Protein AF-0000000072898668 (afdb_homodimer)

InterPro domains:
  IPR000764 Uridine kinase-like [cd02023] (59-266)
  IPR006083 Phosphoribulokinase/uridine kinase [PF00485] (59-254)
  IPR027417 P-loop containing nucleoside triphosphate hydrolase [G3DSA:3.40.50.300] (56-274)
  IPR027417 P-loop containing nucleoside triphosphate hydrolase [SSF52540] (53-259)

Sequence (578 aa):
MASIRHAVVSLSLETWSKNPHKFLFPPRTLLMSAMAADRRFSYNGLKNFNGYGTKTPFLIGVAGGTASGKSTVCSRIMEKLGQDEIDHRQRQVVCISQDSFYRELNPAESIKASKGLFNFDHPDAFDNPLILKTLQDILDGRVCKIPVYDFKTNSRKLDEFVTIYPADVLLFEGILVFYFPEIREVFHMKLFVDTDADTRLSRRVLRDIRERGRDLEQVLAQYTTLVKPAFEEFCLPTKKFADVIIPRGADNTVAIGLIVQHIRDIVICNANLTGSRGSYLQSAAMMSSMASIRHAVVSLSLETWSKNPHKFLFPPRTLLMSAMAADRRFSYNGLKNFNGYGTKTPFLIGVAGGTASGKSTVCSRIMEKLGQDEIDHRQRQVVCISQDSFYRELNPAESIKASKGLFNFDHPDAFDNPLILKTLQDILDGRVCKIPVYDFKTNSRKLDEFVTIYPADVLLFEGILVFYFPEIREVFHMKLFVDTDADTRLSRRVLRDIRERGRDLEQVLAQYTTLVKPAFEEFCLPTKKFADVIIPRGADNTVAIGLIVQHIRDIVICNANLTGSRGSYLQSAAMMSS

Radius of gyration: 28.12 Å; Cα contacts (8 Å, |Δi|>4): 834; chains: 2; bounding box: 74×85×75 Å

Nearest PDB structures (foldseek):
  6pwz-assembly1_D  TM=9.633E-01  e=3.820E-34  Homo sapiens
  6n55-assembly2_D-2  TM=9.650E-01  e=6.286E-34  Homo sapiens
  1uej-assembly1_A  TM=9.634E-01  e=1.412E-33  Homo sapiens
  1ufq-assembly1_B  TM=9.630E-01  e=2.323E-33  Homo sapiens
  7sql-assembly1_C  TM=9.628E-01  e=3.822E-33  Homo sapiens

Structure (mmCIF, N/CA/C/O backbone):
data_AF-0000000072898668-model_v1
#
loop_
_entity.id
_entity.type
_entity.pdbx_description
1 polymer 'uridine/cytidine kinase'
#
loop_
_atom_site.group_PDB
_atom_site.id
_atom_site.type_symbol
_atom_site.label_atom_id
_atom_site.label_alt_id
_atom_site.label_comp_id
_atom_site.label_asym_id
_atom_site.label_entity_id
_atom_site.label_seq_id
_atom_site.pdbx_PDB_ins_code
_atom_site.Cartn_x
_atom_site.Cartn_y
_atom_site.Cartn_z
_atom_site.occupancy
_atom_site.B_iso_or_equiv
_atom_site.auth_seq_id
_atom_site.auth_comp_id
_atom_site.auth_asym_id
_atom_site.auth_atom_id
_atom_site.pdbx_PDB_model_num
ATOM 1 N N . MET A 1 1 ? -1.841 42.656 -40.625 1 23.3 1 MET A N 1
ATOM 2 C CA . MET A 1 1 ? -2.002 43.031 -39.219 1 23.3 1 MET A CA 1
ATOM 3 C C . MET A 1 1 ? -3.426 42.75 -38.75 1 23.3 1 MET A C 1
ATOM 5 O O . MET A 1 1 ? -3.854 43.281 -37.719 1 23.3 1 MET A O 1
ATOM 9 N N . ALA A 1 2 ? -4.316 42.062 -39.562 1 24.48 2 ALA A N 1
ATOM 10 C CA . ALA A 1 2 ? -5.773 41.969 -39.5 1 24.48 2 ALA A CA 1
ATOM 11 C C . ALA A 1 2 ? -6.234 41.312 -38.188 1 24.48 2 ALA A C 1
ATOM 13 O O . ALA A 1 2 ? -5.516 40.5 -37.625 1 24.48 2 ALA A O 1
ATOM 14 N N . SER A 1 3 ? -7.387 41.875 -37.5 1 22.19 3 SER A N 1
ATOM 15 C CA . SER A 1 3 ? -8.172 41.938 -36.25 1 22.19 3 SER A CA 1
ATOM 16 C C . SER A 1 3 ? -8.859 40.594 -35.969 1 22.19 3 SER A C 1
ATOM 18 O O . SER A 1 3 ? -9.852 40.25 -36.625 1 22.19 3 SER A O 1
ATOM 20 N N . ILE A 1 4 ? -8.211 39.438 -36 1 25.95 4 ILE A N 1
ATOM 21 C CA . ILE A 1 4 ? -8.953 38.188 -35.875 1 25.95 4 ILE A CA 1
ATOM 22 C C . ILE A 1 4 ? -9.789 38.219 -34.594 1 25.95 4 ILE A C 1
ATOM 24 O O . ILE A 1 4 ? -9.25 38.281 -33.5 1 25.95 4 ILE A O 1
ATOM 28 N N . ARG A 1 5 ? -11.016 38.781 -34.625 1 20.64 5 ARG A N 1
ATOM 29 C CA . ARG A 1 5 ? -12.078 39 -33.656 1 20.64 5 ARG A CA 1
ATOM 30 C C . ARG A 1 5 ? -12.375 37.719 -32.906 1 20.64 5 ARG A C 1
ATOM 32 O O . ARG A 1 5 ? -12.383 36.625 -33.469 1 20.64 5 ARG A O 1
ATOM 39 N N . HIS A 1 6 ? -12.125 37.688 -31.5 1 20.86 6 HIS A N 1
ATOM 40 C CA . HIS A 1 6 ? -12.164 36.812 -30.344 1 20.86 6 HIS A CA 1
ATOM 41 C C . HIS A 1 6 ? -13.578 36.344 -30.062 1 20.86 6 HIS A C 1
ATOM 43 O O . HIS A 1 6 ? -14.445 37.125 -29.656 1 20.86 6 HIS A O 1
ATOM 49 N N . ALA A 1 7 ? -14.258 35.594 -31 1 21.94 7 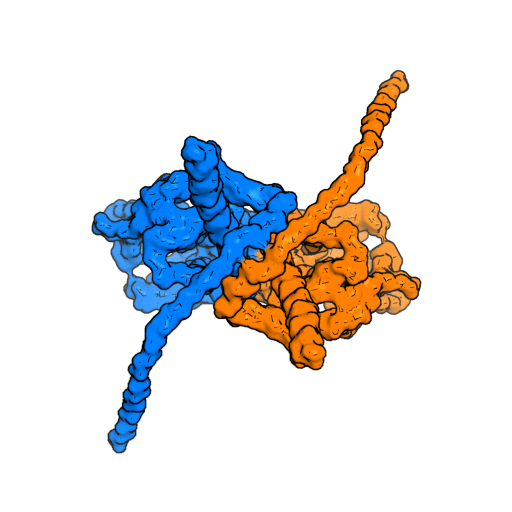ALA A N 1
ATOM 50 C CA . ALA A 1 7 ? -15.641 35.156 -30.844 1 21.94 7 ALA A CA 1
ATOM 51 C C . ALA A 1 7 ? -15.859 34.5 -29.484 1 21.94 7 ALA A C 1
ATOM 53 O O . ALA A 1 7 ? -15.289 33.469 -29.172 1 21.94 7 ALA A O 1
ATOM 54 N N . VAL A 1 8 ? -15.914 35.281 -28.312 1 21.77 8 VAL A N 1
ATOM 55 C CA . VAL A 1 8 ? -16.141 34.906 -26.922 1 21.77 8 VAL A CA 1
ATOM 56 C C . VAL A 1 8 ? -17.5 34.219 -26.797 1 21.77 8 VAL A C 1
ATOM 58 O O . VAL A 1 8 ? -18.547 34.844 -27.047 1 21.77 8 VAL A O 1
ATOM 61 N N . VAL A 1 9 ? -17.766 33.031 -27.438 1 21.3 9 VAL A N 1
ATOM 62 C CA . VAL A 1 9 ? -19.062 32.375 -27.375 1 21.3 9 VAL A CA 1
ATOM 63 C C . VAL A 1 9 ? -19.562 32.375 -25.922 1 21.3 9 VAL A C 1
ATOM 65 O O . VAL A 1 9 ? -18.859 31.906 -25.031 1 21.3 9 VAL A O 1
ATOM 68 N N . SER A 1 10 ? -20.344 33.281 -25.453 1 22.12 10 SER A N 1
ATOM 69 C CA . SER A 1 10 ? -21.109 33.5 -24.234 1 22.12 10 SER A CA 1
ATOM 70 C C . SER A 1 10 ? -21.969 32.281 -23.922 1 22.12 10 SER A C 1
ATOM 72 O O . SER A 1 10 ? -22.953 32 -24.625 1 22.12 10 SER A O 1
ATOM 74 N N . LEU A 1 11 ? -21.5 31.047 -23.922 1 22.83 11 LEU A N 1
ATOM 75 C CA . LEU A 1 11 ? -22.406 29.953 -23.609 1 22.83 11 LEU A CA 1
ATOM 76 C C . LEU A 1 11 ? -23.203 30.234 -22.344 1 22.83 11 LEU A C 1
ATOM 78 O O . LEU A 1 11 ? -22.641 30.547 -21.297 1 22.83 11 LEU A O 1
ATOM 82 N N . SER A 1 12 ? -24.375 30.766 -22.484 1 22.33 12 SER A N 1
ATOM 83 C CA . SER A 1 12 ? -25.422 31.078 -21.516 1 22.33 12 SER A CA 1
ATOM 84 C C . SER A 1 12 ? -25.672 29.906 -20.562 1 22.33 12 SER A C 1
ATOM 86 O O . SER A 1 12 ? -25.797 28.75 -21.016 1 22.33 12 SER A O 1
ATOM 88 N N . LEU A 1 13 ? -25.219 29.938 -19.312 1 23.36 13 LEU A N 1
ATOM 89 C CA . LEU A 1 13 ? -25.312 29.172 -18.078 1 23.36 13 LEU A CA 1
ATOM 90 C C . LEU A 1 13 ? -26.766 28.953 -17.672 1 23.36 13 LEU A C 1
ATOM 92 O O . LEU A 1 13 ? -27.422 29.875 -17.172 1 23.36 13 LEU A O 1
ATOM 96 N N . GLU A 1 14 ? -27.672 28.578 -18.641 1 22.33 14 GLU A N 1
ATOM 97 C CA . GLU A 1 14 ? -29.062 28.438 -18.188 1 22.33 14 GLU A CA 1
ATOM 98 C C . GLU A 1 14 ? -29.141 27.703 -16.859 1 22.33 14 GLU A C 1
ATOM 100 O O . GLU A 1 14 ? -28.203 27 -16.469 1 22.33 14 GLU A O 1
ATOM 105 N N . THR A 1 15 ? -30.406 27.797 -16.125 1 22.33 15 THR A N 1
ATOM 106 C CA . THR A 1 15 ? -31.062 27.688 -14.82 1 22.33 15 THR A CA 1
ATOM 107 C C . THR A 1 15 ? -31.172 26.219 -14.398 1 22.33 15 THR A C 1
ATOM 109 O O . THR A 1 15 ? -31.906 25.453 -15.023 1 22.33 15 THR A O 1
ATOM 112 N N . TRP A 1 16 ? -30.188 25.469 -14.258 1 24.06 16 TRP A N 1
ATOM 113 C CA . TRP A 1 16 ? -30.328 24.109 -13.734 1 24.06 16 TRP A CA 1
ATOM 114 C C . TRP A 1 16 ? -31.156 24.094 -12.461 1 24.06 16 TRP A C 1
ATOM 116 O O . TRP A 1 16 ? -30.812 24.766 -11.477 1 24.06 16 TRP A O 1
ATOM 126 N N . SER A 1 17 ? -32.531 24.094 -12.633 1 22.69 17 SER A N 1
ATOM 127 C CA . SER A 1 17 ? -33.531 24.016 -11.594 1 22.69 17 SER A CA 1
ATOM 128 C C . SER A 1 17 ? -33.188 22.969 -10.539 1 22.69 17 SER A C 1
ATOM 130 O O . SER A 1 17 ? -32.625 21.922 -10.867 1 22.69 17 SER A O 1
ATOM 132 N N . LYS A 1 18 ? -33.312 23.312 -9.25 1 27.2 18 LYS A N 1
ATOM 133 C CA . LYS A 1 18 ? -33.031 22.891 -7.887 1 27.2 18 LYS A CA 1
ATOM 134 C C . LYS A 1 18 ? -33.75 21.609 -7.543 1 27.2 18 LYS A C 1
ATOM 136 O O . LYS A 1 18 ? -33.812 21.219 -6.375 1 27.2 18 LYS A O 1
ATOM 141 N N . ASN A 1 19 ? -34.25 20.797 -8.375 1 22.41 19 ASN A N 1
ATOM 142 C CA . ASN A 1 19 ? -35.125 19.797 -7.754 1 22.41 19 ASN A CA 1
ATOM 143 C C . ASN A 1 19 ? -34.344 18.938 -6.758 1 22.41 19 ASN A C 1
ATOM 145 O O . ASN A 1 19 ? -33.344 18.281 -7.121 1 22.41 19 ASN A O 1
ATOM 149 N N . PRO A 1 20 ? -34.469 19.266 -5.43 1 26.09 20 PRO A N 1
ATOM 150 C CA . PRO A 1 20 ? -33.844 18.625 -4.25 1 26.09 20 PRO A CA 1
ATOM 151 C C . PRO A 1 20 ? -34.125 17.125 -4.176 1 26.09 20 PRO A C 1
ATOM 153 O O . PRO A 1 20 ? -35.281 16.719 -4.016 1 26.09 20 PRO A O 1
ATOM 156 N N . HIS A 1 21 ? -33.812 16.453 -5.191 1 24.72 21 HIS A N 1
ATOM 157 C CA . HIS A 1 21 ? -34.188 15.047 -5.059 1 24.72 21 HIS A CA 1
ATOM 158 C C . HIS A 1 21 ? -33.75 14.484 -3.705 1 24.72 21 HIS A C 1
ATOM 160 O O . HIS A 1 21 ? -32.594 14.594 -3.324 1 24.72 21 HIS A O 1
ATOM 166 N N . LYS A 1 22 ? -34.719 14.492 -2.773 1 24.77 22 LYS A N 1
ATOM 167 C CA . LYS A 1 22 ? -34.688 13.906 -1.438 1 24.77 22 LYS A CA 1
ATOM 168 C C . LYS A 1 22 ? -34.156 12.484 -1.47 1 24.77 22 LYS A C 1
ATOM 170 O O . LYS A 1 22 ? -34.688 11.625 -2.166 1 24.77 22 LYS A O 1
ATOM 175 N N . PHE A 1 23 ? -32.875 12.43 -1.327 1 27.05 23 PHE A N 1
ATOM 176 C CA . PHE A 1 23 ? -32.25 11.117 -1.122 1 27.05 23 PHE A CA 1
ATOM 177 C C . PHE A 1 23 ? -33 10.344 -0.035 1 27.05 23 PHE A C 1
ATOM 179 O O . PHE A 1 23 ? -32.969 10.727 1.138 1 27.05 23 PHE A O 1
ATOM 186 N N . LEU A 1 24 ? -34.219 10.016 -0.323 1 25.3 24 LEU A N 1
ATOM 187 C CA . LEU A 1 24 ? -34.875 9.164 0.641 1 25.3 24 LEU A CA 1
ATOM 188 C C . LEU A 1 24 ? -34.031 7.941 0.984 1 25.3 24 LEU A C 1
ATOM 190 O O . LEU A 1 24 ? -33.719 7.148 0.103 1 25.3 24 LEU A O 1
ATOM 194 N N . PHE A 1 25 ? -33.219 8.188 2.033 1 26.22 25 PHE A N 1
ATOM 195 C CA . PHE A 1 25 ? -32.406 7.18 2.682 1 26.22 25 PHE A CA 1
ATOM 196 C C . PHE A 1 25 ? -33.219 5.949 3.037 1 26.22 25 PHE A C 1
ATOM 198 O O . PHE A 1 25 ? -34.25 6.055 3.723 1 26.22 25 PHE A O 1
ATOM 205 N N . PRO A 1 26 ? -33.344 5.055 2.123 1 28.73 26 PRO A N 1
ATOM 206 C CA . PRO A 1 26 ? -34.219 3.961 2.59 1 28.73 26 PRO A CA 1
ATOM 207 C C . PRO A 1 26 ? -33.812 3.445 3.969 1 28.73 26 PRO A C 1
ATOM 209 O O . PRO A 1 26 ? -32.688 3.662 4.406 1 28.73 26 PRO A O 1
ATOM 212 N N . PRO A 1 27 ? -34.656 2.811 4.812 1 26.83 27 PRO A N 1
ATOM 213 C CA . PRO A 1 27 ? -34.531 2.545 6.246 1 26.83 27 PRO A CA 1
ATOM 214 C C . PRO A 1 27 ? -33.312 1.714 6.586 1 26.83 27 PRO A C 1
ATOM 216 O O . PRO A 1 27 ? -32.812 0.94 5.75 1 26.83 27 PRO A O 1
ATOM 219 N N . ARG A 1 28 ? -32.562 1.972 7.77 1 28.34 28 ARG A N 1
ATOM 220 C CA . ARG A 1 28 ? -31.359 1.796 8.578 1 28.34 28 ARG A CA 1
ATOM 221 C C . ARG A 1 28 ? -31.078 0.318 8.82 1 28.34 28 ARG A C 1
ATOM 223 O O . ARG A 1 28 ? -29.969 -0.053 9.203 1 28.34 28 ARG A O 1
ATOM 230 N N . THR A 1 29 ? -31.922 -0.609 8.672 1 29.16 29 THR A N 1
ATOM 231 C CA . THR A 1 29 ? -31.875 -1.841 9.453 1 29.16 29 THR A CA 1
ATOM 232 C C . THR A 1 29 ? -31 -2.881 8.773 1 29.16 29 THR A C 1
ATOM 234 O O . THR A 1 29 ? -30.453 -3.771 9.43 1 29.16 29 THR A O 1
ATOM 237 N N . LEU A 1 30 ? -30.781 -2.838 7.449 1 29.7 30 LEU A N 1
ATOM 238 C CA . LEU A 1 30 ? -30.297 -4.059 6.816 1 29.7 30 LEU A CA 1
ATOM 239 C C . LEU A 1 30 ? -28.781 -4.168 6.938 1 29.7 30 LEU A C 1
ATOM 241 O O . LEU A 1 30 ? -28.25 -5.273 7.023 1 29.7 30 LEU A O 1
ATOM 245 N N . LEU A 1 31 ? -28.047 -3.061 6.914 1 31.17 31 LEU A N 1
ATOM 246 C CA . LEU A 1 31 ? -26.5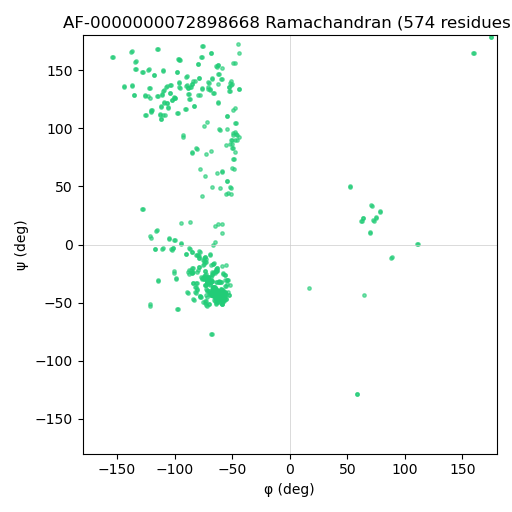78 -3.117 6.844 1 31.17 31 LEU A CA 1
ATOM 247 C C . LEU A 1 31 ? -26 -3.707 8.125 1 31.17 31 LEU A C 1
ATOM 249 O O . LEU A 1 31 ? -24.906 -4.273 8.109 1 31.17 31 LEU A O 1
ATOM 253 N N . MET A 1 32 ? -26.625 -3.68 9.273 1 30 32 MET A N 1
ATOM 254 C CA . MET A 1 32 ? -26.047 -3.963 10.586 1 30 32 MET A CA 1
ATOM 255 C C . MET A 1 32 ? -25.812 -5.457 10.766 1 30 32 MET A C 1
ATOM 257 O O . MET A 1 32 ? -24.969 -5.867 11.555 1 30 32 MET A O 1
ATOM 261 N N . SER A 1 33 ? -26.578 -6.367 10.086 1 31.62 33 SER A N 1
ATOM 262 C CA . SER A 1 33 ? -26.5 -7.75 10.539 1 31.62 33 SER A CA 1
ATOM 263 C C . SER A 1 33 ? -25.234 -8.43 10.039 1 31.62 33 SER A C 1
ATOM 265 O O . SER A 1 33 ? -24.625 -9.227 10.758 1 31.62 33 SER A O 1
ATOM 267 N N . ALA A 1 34 ? -24.891 -8.25 8.789 1 31.84 34 ALA A N 1
ATOM 268 C CA . ALA A 1 34 ? -23.75 -8.992 8.273 1 31.84 34 ALA A CA 1
ATOM 269 C C . ALA A 1 34 ? -22.438 -8.516 8.914 1 31.84 34 ALA A C 1
ATOM 271 O O . ALA A 1 34 ? -21.453 -9.258 8.961 1 31.84 34 ALA A O 1
ATOM 272 N N . MET A 1 35 ? -22.297 -7.344 9.281 1 31.7 35 MET A N 1
ATOM 273 C CA . MET A 1 35 ? -21.078 -6.812 9.906 1 31.7 35 MET A CA 1
ATOM 274 C C . MET A 1 35 ? -20.844 -7.457 11.266 1 31.7 35 MET A C 1
ATOM 276 O O . MET A 1 35 ? -19.812 -7.234 11.898 1 31.7 35 MET A O 1
ATOM 280 N N . ALA A 1 36 ? -21.859 -8.125 11.883 1 28.25 36 ALA A N 1
ATOM 281 C CA . ALA A 1 36 ? -21.719 -8.609 13.25 1 28.25 36 ALA A CA 1
ATOM 282 C C . ALA A 1 36 ? -20.781 -9.812 13.32 1 28.25 36 ALA A C 1
ATOM 284 O O . ALA A 1 36 ? -20.422 -10.266 14.406 1 28.25 36 ALA A O 1
ATOM 285 N N . ALA A 1 37 ? -20.594 -10.609 12.258 1 29.06 37 ALA A N 1
ATOM 286 C CA . ALA A 1 37 ? -19.828 -11.82 12.555 1 29.06 37 ALA A CA 1
ATOM 287 C C . ALA A 1 37 ? -18.375 -11.484 12.898 1 29.06 37 ALA A C 1
ATOM 289 O O . ALA A 1 37 ? -17.812 -12.047 13.836 1 29.06 37 ALA A O 1
ATOM 290 N N . ASP A 1 38 ? -17.5 -11.172 11.844 1 31.62 38 ASP A N 1
ATOM 291 C CA . ASP A 1 38 ? -16.094 -11.141 12.219 1 31.62 38 ASP A CA 1
ATOM 292 C C . ASP A 1 38 ? -15.773 -9.906 13.062 1 31.62 38 ASP A C 1
ATOM 294 O O . ASP A 1 38 ? -15.672 -8.797 12.531 1 31.62 38 ASP A O 1
ATOM 298 N N . ARG A 1 39 ? -16.062 -9.844 14.281 1 29.52 39 ARG A N 1
ATOM 299 C CA . ARG A 1 39 ? -15.984 -8.883 15.375 1 29.52 39 ARG A CA 1
ATOM 300 C C . ARG A 1 39 ? -14.578 -8.305 15.5 1 29.52 39 ARG A C 1
ATOM 302 O O . ARG A 1 39 ? -14.391 -7.223 16.062 1 29.52 39 ARG A O 1
ATOM 309 N N . ARG A 1 40 ? -13.609 -9.156 15.211 1 31.39 40 ARG A N 1
ATOM 310 C CA . ARG A 1 40 ? -12.328 -8.672 15.719 1 31.39 40 ARG A CA 1
ATOM 311 C C . ARG A 1 40 ? -11.805 -7.52 14.875 1 31.39 40 ARG A C 1
ATOM 313 O O . ARG A 1 40 ? -11.086 -6.648 15.375 1 31.39 40 ARG A O 1
ATOM 320 N N . PHE A 1 41 ? -11.766 -7.676 13.57 1 31.89 41 PHE A N 1
ATOM 321 C CA . PHE A 1 41 ? -11.398 -6.477 12.828 1 31.89 41 PHE A CA 1
ATOM 322 C C . PHE A 1 41 ? -12.453 -5.391 12.992 1 31.89 41 PHE A C 1
ATOM 324 O O . PHE A 1 41 ? -12.172 -4.207 12.789 1 31.89 41 PHE A O 1
ATOM 331 N N . SER A 1 42 ? -13.82 -5.711 13.031 1 33.78 42 SER A N 1
ATOM 332 C CA . SER A 1 42 ? -14.773 -4.691 13.445 1 33.78 42 SER A CA 1
ATOM 333 C C . SER A 1 42 ? -14.398 -4.098 14.805 1 33.78 42 SER A C 1
ATOM 335 O O . SER A 1 42 ? -14.852 -3.008 15.156 1 33.78 42 SER A O 1
ATOM 337 N N . TYR A 1 43 ? -13.961 -4.98 15.703 1 31.72 43 TYR A N 1
ATOM 338 C CA . TYR A 1 43 ? -13.844 -4.633 17.109 1 31.72 43 TYR A CA 1
ATOM 339 C C . TYR A 1 43 ? -12.688 -3.674 17.344 1 31.72 43 TYR A C 1
ATOM 341 O O . TYR A 1 43 ? -12.773 -2.777 18.188 1 31.72 43 TYR A O 1
ATOM 349 N N . ASN A 1 44 ? -11.609 -4.004 16.719 1 34.81 44 ASN A N 1
ATOM 350 C CA . ASN A 1 44 ? -10.672 -2.988 17.188 1 34.81 44 ASN A CA 1
ATOM 351 C C . ASN A 1 44 ? -11.078 -1.594 16.703 1 34.81 44 ASN A C 1
ATOM 353 O O . ASN A 1 44 ? -10.789 -0.599 17.375 1 34.81 44 ASN A O 1
ATOM 357 N N . GLY A 1 45 ? -11.578 -1.464 15.57 1 35.38 45 GLY A N 1
ATOM 358 C CA . GLY A 1 45 ? -12.227 -0.201 15.258 1 35.38 45 GLY A CA 1
ATOM 359 C C . GLY A 1 45 ? -13.516 0.015 16.031 1 35.38 45 GLY A C 1
ATOM 360 O O . GLY A 1 45 ? -14 1.143 16.125 1 35.38 45 GLY A O 1
ATOM 361 N N . LEU A 1 46 ? -14.367 -0.999 16.188 1 34.62 46 LEU A N 1
ATOM 362 C CA . LEU A 1 46 ? -15.539 -0.76 17.031 1 34.62 46 LEU A CA 1
ATOM 363 C C . LEU A 1 46 ? -15.125 -0.46 18.469 1 34.62 46 LEU A C 1
ATOM 365 O O . LEU A 1 46 ? -15.977 -0.128 19.297 1 34.62 46 LEU A O 1
ATOM 369 N N . LYS A 1 47 ? -14.094 -1.032 18.844 1 39 47 LYS A N 1
ATOM 370 C CA . LYS A 1 47 ? -13.812 -0.666 20.234 1 39 47 LYS A CA 1
ATOM 371 C C . LYS A 1 47 ? -13.5 0.823 20.344 1 39 47 LYS A C 1
ATOM 373 O O . LYS A 1 47 ? -12.883 1.256 21.328 1 39 47 LYS A O 1
ATOM 378 N N . ASN A 1 48 ? -13.594 1.395 19.25 1 42.53 48 ASN A N 1
ATOM 379 C CA . ASN A 1 48 ? -13.312 2.807 19.484 1 42.53 48 ASN A CA 1
ATOM 380 C C . ASN A 1 48 ? -14.281 3.406 20.5 1 42.53 48 ASN A C 1
ATOM 382 O O . ASN A 1 48 ? -14.734 4.543 20.328 1 42.53 48 ASN A O 1
ATOM 386 N N . PHE A 1 49 ? -15.016 2.523 21.094 1 39.06 49 PHE A N 1
ATOM 387 C CA . PHE A 1 49 ? -15.805 3.197 22.125 1 39.06 49 PHE A CA 1
ATOM 388 C C . PHE A 1 49 ? -14.922 3.615 23.297 1 39.06 49 PHE A C 1
ATOM 390 O O . PHE A 1 49 ? -14.094 2.836 23.766 1 39.06 49 PHE A O 1
ATOM 397 N N . ASN A 1 50 ? -14.633 4.695 23.453 1 39.53 50 ASN A N 1
ATOM 398 C CA . ASN A 1 50 ? -13.984 5.121 24.688 1 39.53 50 ASN A CA 1
ATOM 399 C C . ASN A 1 50 ? -14.797 4.73 25.922 1 39.53 50 ASN A C 1
ATOM 401 O O . ASN A 1 50 ? -16.031 4.797 25.891 1 39.53 50 ASN A O 1
ATOM 405 N N . GLY A 1 51 ? -14.461 3.779 26.484 1 39.66 51 GLY A N 1
ATOM 406 C CA . GLY A 1 51 ? -15.07 3.422 27.766 1 39.66 51 GLY A CA 1
ATOM 407 C C . GLY A 1 51 ? -16.375 4.148 28.031 1 39.66 51 GLY A C 1
ATOM 408 O O . GLY A 1 51 ? -17.188 3.701 28.844 1 39.66 51 GLY A O 1
ATOM 409 N N . TYR A 1 52 ? -16.531 5.336 27.688 1 42.56 52 TYR A N 1
ATOM 410 C CA . TYR A 1 52 ? -17.688 6.137 28.062 1 42.56 52 TYR A CA 1
ATOM 411 C C . TYR A 1 52 ? -18.75 6.09 26.969 1 42.56 52 TYR A C 1
ATOM 413 O O . TYR A 1 52 ? -19.641 6.949 26.906 1 42.56 52 TYR A O 1
ATOM 421 N N . GLY A 1 53 ? -18.797 5.098 25.969 1 45.75 53 GLY A N 1
ATOM 422 C CA . GLY A 1 53 ? -19.875 4.949 25.016 1 45.75 53 GLY A CA 1
ATOM 423 C C . GLY A 1 53 ? -19.688 5.766 23.75 1 45.75 53 GLY A C 1
ATOM 424 O O . GLY A 1 53 ? -20.578 5.852 22.922 1 45.75 53 GLY A O 1
ATOM 425 N N . THR A 1 54 ? -18.703 6.672 23.766 1 53.72 54 THR A N 1
ATOM 426 C CA . THR A 1 54 ? -18.609 7.594 22.641 1 53.72 54 THR A CA 1
ATOM 427 C C . THR A 1 54 ? -17.75 7 21.531 1 53.72 54 THR A C 1
ATOM 429 O O . THR A 1 54 ? -16.844 6.199 21.797 1 53.72 54 THR A O 1
ATOM 432 N N . LYS A 1 55 ? -18.172 7.082 20.281 1 69.56 55 LYS A N 1
ATOM 433 C CA . LYS A 1 55 ? -17.547 6.656 19.031 1 69.56 55 LYS A CA 1
ATOM 434 C C . LYS A 1 55 ? -16.141 7.25 18.875 1 69.56 55 LYS A C 1
ATOM 436 O O . LYS A 1 55 ? -15.961 8.453 19.047 1 69.56 55 LYS A O 1
ATOM 441 N N . THR A 1 56 ? -15.055 6.496 18.938 1 86.25 56 THR A N 1
ATOM 442 C CA . THR A 1 56 ? -13.688 6.969 18.797 1 86.25 56 THR A CA 1
ATOM 443 C C . THR A 1 56 ? -13.328 7.168 17.328 1 86.25 56 THR A C 1
ATOM 445 O O . THR A 1 56 ? -13.602 6.301 16.5 1 86.25 56 THR A O 1
ATOM 448 N N . PRO A 1 57 ? -12.812 8.352 17.031 1 94 57 PRO A N 1
ATOM 449 C CA . PRO A 1 57 ? -12.414 8.633 15.648 1 94 57 PRO A CA 1
ATOM 450 C C . PRO A 1 57 ? -11.32 7.699 15.148 1 94 57 PRO A C 1
ATOM 452 O O . PRO A 1 57 ? -10.5 7.223 15.938 1 94 57 PRO A O 1
ATOM 455 N N . PHE A 1 58 ? -11.375 7.402 13.867 1 96 58 PHE A N 1
ATOM 456 C CA . PHE A 1 58 ? -10.336 6.629 13.203 1 96 58 PHE A CA 1
ATOM 457 C C . PHE A 1 58 ? -9.266 7.547 12.625 1 96 58 PHE A C 1
ATOM 459 O O . PHE A 1 58 ? -9.539 8.336 11.711 1 96 58 PHE A O 1
ATOM 466 N N . LEU A 1 59 ? -8.039 7.422 13.133 1 98.31 59 LEU A N 1
ATOM 467 C CA . LEU A 1 59 ? -6.977 8.336 12.727 1 98.31 59 LEU A CA 1
ATOM 468 C C . LEU A 1 59 ? -6.047 7.668 11.711 1 98.31 59 LEU A C 1
ATOM 470 O O . LEU A 1 59 ? -5.473 6.617 11.992 1 98.31 59 LEU A O 1
ATOM 474 N N . ILE A 1 60 ? -5.891 8.328 10.555 1 98.69 60 ILE A N 1
ATOM 475 C CA . ILE A 1 60 ? -5.008 7.863 9.484 1 98.69 60 ILE A CA 1
ATOM 476 C C . ILE A 1 60 ? -3.83 8.82 9.336 1 98.69 60 ILE A C 1
ATOM 478 O O . ILE A 1 60 ? -4.016 10.016 9.086 1 98.69 60 ILE A O 1
ATOM 482 N N . GLY A 1 61 ? -2.652 8.289 9.547 1 98.81 61 GLY A N 1
ATOM 483 C CA . GLY A 1 61 ? -1.462 9.062 9.227 1 98.81 61 GLY A CA 1
ATOM 484 C C . GLY A 1 61 ? -1.034 8.914 7.777 1 98.81 61 GLY A C 1
ATOM 485 O O . GLY A 1 61 ? -1.044 7.816 7.227 1 98.81 61 GLY A O 1
ATOM 486 N N . VAL A 1 62 ? -0.687 10.016 7.145 1 98.75 62 VAL A N 1
ATOM 487 C CA . VAL A 1 62 ? -0.204 10.023 5.766 1 98.75 62 VAL A CA 1
ATOM 488 C C . VAL A 1 62 ? 1.151 10.727 5.695 1 98.75 62 VAL A C 1
ATOM 490 O O . VAL A 1 62 ? 1.24 11.938 5.883 1 98.75 62 VAL A O 1
ATOM 493 N N . ALA A 1 63 ? 2.166 9.938 5.422 1 98.75 63 ALA A N 1
ATOM 494 C CA . ALA A 1 63 ? 3.512 10.5 5.363 1 98.75 63 ALA A CA 1
ATOM 495 C C . ALA A 1 63 ? 4.086 10.406 3.953 1 98.75 63 ALA A C 1
ATOM 497 O O . ALA A 1 63 ? 3.543 9.695 3.1 1 98.75 63 ALA A O 1
ATOM 498 N N . GLY A 1 64 ? 5.152 11.062 3.693 1 97.94 64 GLY A N 1
ATOM 499 C CA . GLY A 1 64 ? 5.875 11.117 2.432 1 97.94 64 GLY A CA 1
ATOM 500 C C . GLY A 1 64 ? 6.777 12.336 2.314 1 97.94 64 GLY A C 1
ATOM 501 O O . GLY A 1 64 ? 6.613 13.305 3.049 1 97.94 64 GLY A O 1
ATOM 502 N N . GLY A 1 65 ? 7.629 12.266 1.388 1 96.75 65 GLY A N 1
ATOM 503 C CA . GLY A 1 65 ? 8.539 13.383 1.191 1 96.75 65 GLY A CA 1
ATOM 504 C C . GLY A 1 65 ? 7.852 14.641 0.689 1 96.75 65 GLY A C 1
ATOM 505 O O . GLY A 1 65 ? 6.688 14.594 0.287 1 96.75 65 GLY A O 1
ATOM 506 N N . THR A 1 66 ? 8.609 15.742 0.806 1 95.88 66 THR A N 1
ATOM 507 C CA . THR A 1 66 ? 8.109 17 0.252 1 95.88 66 THR A CA 1
ATOM 508 C C . THR A 1 66 ? 7.699 16.812 -1.207 1 95.88 66 THR A C 1
ATOM 510 O O . THR A 1 66 ? 8.367 16.109 -1.962 1 95.88 66 THR A O 1
ATOM 513 N N . ALA A 1 67 ? 6.547 17.266 -1.595 1 95.19 67 ALA A N 1
ATOM 514 C CA . ALA A 1 67 ? 6.016 17.281 -2.957 1 95.19 67 ALA A CA 1
ATOM 515 C C . ALA A 1 67 ? 5.824 15.859 -3.477 1 95.19 67 ALA A C 1
ATOM 517 O O . ALA A 1 67 ? 5.906 15.617 -4.684 1 95.19 67 ALA A O 1
ATOM 518 N N . SER A 1 68 ? 5.684 14.906 -2.52 1 96.75 68 SER A N 1
ATOM 519 C CA . SER A 1 68 ? 5.41 13.531 -2.918 1 96.75 68 SER A CA 1
ATOM 520 C C . SER A 1 68 ? 3.971 13.367 -3.396 1 96.75 68 SER A C 1
ATOM 522 O O . SER A 1 68 ? 3.645 12.391 -4.074 1 96.75 68 SER A O 1
ATOM 524 N N . GLY A 1 69 ? 3.131 14.211 -2.992 1 95.94 69 GLY A N 1
ATOM 525 C CA . GLY A 1 69 ? 1.723 14.117 -3.348 1 95.94 69 GLY A CA 1
ATOM 526 C C . GLY A 1 69 ? 0.831 13.773 -2.172 1 95.94 69 GLY A C 1
ATOM 527 O O . GLY A 1 69 ? -0.378 13.594 -2.334 1 95.94 69 GLY A O 1
ATOM 528 N N . LYS A 1 70 ? 1.367 13.602 -0.966 1 96.38 70 LYS A N 1
ATOM 529 C CA . LYS A 1 70 ? 0.579 13.227 0.202 1 96.38 70 LYS A CA 1
ATOM 530 C C . LYS A 1 70 ? -0.607 14.164 0.393 1 96.38 70 LYS A C 1
ATOM 532 O O . LYS A 1 70 ? -1.731 13.719 0.63 1 96.38 70 LYS A O 1
ATOM 537 N N . SER A 1 71 ? -0.383 15.57 0.236 1 95.81 71 SER A N 1
ATOM 538 C CA . SER A 1 71 ? -1.479 16.531 0.376 1 95.81 71 SER A CA 1
ATOM 539 C C . SER A 1 71 ? -2.506 16.359 -0.738 1 95.81 71 SER A C 1
ATOM 541 O O . SER A 1 71 ? -3.711 16.438 -0.496 1 95.81 71 SER A O 1
ATOM 543 N N . THR A 1 72 ? -2.031 16.109 -1.938 1 95.94 72 THR A N 1
ATOM 544 C CA . THR A 1 72 ? -2.93 15.922 -3.072 1 95.94 72 THR A CA 1
ATOM 545 C C . THR A 1 72 ? -3.736 14.641 -2.914 1 95.94 72 THR A C 1
ATOM 547 O O . THR A 1 72 ? -4.934 14.609 -3.213 1 95.94 72 THR A O 1
ATOM 550 N N . VAL A 1 73 ? -3.09 13.555 -2.484 1 97.06 73 VAL A N 1
ATOM 551 C CA . VAL A 1 73 ? -3.789 12.305 -2.199 1 97.06 73 VAL A CA 1
ATOM 552 C C . VAL A 1 73 ? -4.902 12.555 -1.186 1 97.06 73 VAL A C 1
ATOM 554 O O . VAL A 1 73 ? -6.043 12.125 -1.387 1 97.06 73 VAL A O 1
ATOM 557 N N . CYS A 1 74 ? -4.602 13.281 -0.097 1 97.38 74 CYS A N 1
ATOM 558 C CA . CYS A 1 74 ? -5.59 13.594 0.926 1 97.38 74 CYS A CA 1
ATOM 559 C C . CYS A 1 74 ? -6.73 14.422 0.343 1 97.38 74 CYS A C 1
ATOM 561 O O . CYS A 1 74 ? -7.902 14.156 0.624 1 97.38 74 CYS A O 1
ATOM 563 N N . SER A 1 75 ? -6.402 15.375 -0.479 1 96.38 75 SER A N 1
ATOM 564 C CA . SER A 1 75 ? -7.422 16.219 -1.099 1 96.38 75 SER A CA 1
ATOM 565 C C . SER A 1 75 ? -8.336 15.398 -2 1 96.38 75 SER A C 1
ATOM 567 O O . SER A 1 75 ? -9.555 15.609 -2.014 1 96.38 75 SER A O 1
ATOM 569 N N . ARG A 1 76 ? -7.762 14.5 -2.76 1 95.94 76 ARG A N 1
ATOM 570 C CA . ARG A 1 76 ? -8.555 13.641 -3.629 1 95.94 76 ARG A CA 1
ATOM 571 C C . ARG A 1 76 ? -9.484 12.75 -2.816 1 95.94 76 ARG A C 1
ATOM 573 O O . ARG A 1 76 ? -10.633 12.523 -3.205 1 95.94 76 ARG A O 1
ATOM 580 N N . ILE A 1 77 ? -8.961 12.25 -1.77 1 96.06 77 ILE A N 1
ATOM 581 C CA . ILE A 1 77 ? -9.781 11.43 -0.885 1 96.06 77 ILE A CA 1
ATOM 582 C C . ILE A 1 77 ? -10.961 12.25 -0.371 1 96.06 77 ILE A C 1
ATOM 584 O O . ILE A 1 77 ? -12.109 11.797 -0.42 1 96.06 77 ILE A O 1
ATOM 588 N N . MET A 1 78 ? -10.727 13.477 0.099 1 95.06 78 MET A N 1
ATOM 589 C CA . MET A 1 78 ? -11.766 14.367 0.612 1 95.06 78 MET A CA 1
ATOM 590 C C . MET A 1 78 ? -12.812 14.656 -0.459 1 95.06 78 MET A C 1
ATOM 592 O O . MET A 1 78 ? -14.016 14.633 -0.181 1 95.06 78 MET A O 1
ATOM 596 N N . GLU A 1 79 ? -12.328 14.844 -1.63 1 94.5 79 GLU A N 1
ATOM 597 C CA . GLU A 1 79 ? -13.211 15.141 -2.76 1 94.5 79 GLU A CA 1
ATOM 598 C C . GLU A 1 79 ? -14.117 13.953 -3.076 1 94.5 79 GLU A C 1
ATOM 600 O O . GLU A 1 79 ? -15.328 14.109 -3.232 1 94.5 79 GLU A O 1
ATOM 605 N N . LYS A 1 80 ? -13.547 12.852 -3.141 1 93.81 80 LYS A N 1
ATOM 606 C CA . LYS A 1 80 ? -14.297 11.648 -3.508 1 93.81 80 LYS A CA 1
ATOM 607 C C . LYS A 1 80 ? -15.297 11.273 -2.424 1 93.81 80 LYS A C 1
ATOM 609 O O . LYS A 1 80 ? -16.312 10.617 -2.703 1 93.81 80 LYS A O 1
ATOM 614 N N . LEU A 1 81 ? -15.008 11.672 -1.241 1 93.12 81 LEU A N 1
ATOM 615 C CA . LEU A 1 81 ? -15.914 11.414 -0.131 1 93.12 81 LEU A CA 1
ATOM 616 C C . LEU A 1 81 ? -16.984 12.492 -0.042 1 93.12 81 LEU A C 1
ATOM 618 O O . LEU A 1 81 ? -17.891 12.406 0.791 1 93.12 81 LEU A O 1
ATOM 622 N N . GLY A 1 82 ? -16.891 13.547 -0.846 1 88.94 82 GLY A N 1
ATOM 623 C CA . GLY A 1 82 ? -17.844 14.641 -0.855 1 88.94 82 GLY A CA 1
ATOM 624 C C . GLY A 1 82 ? -17.734 15.539 0.36 1 88.94 82 GLY A C 1
ATOM 625 O O . GLY A 1 82 ? -18.703 16.219 0.728 1 88.94 82 GLY A O 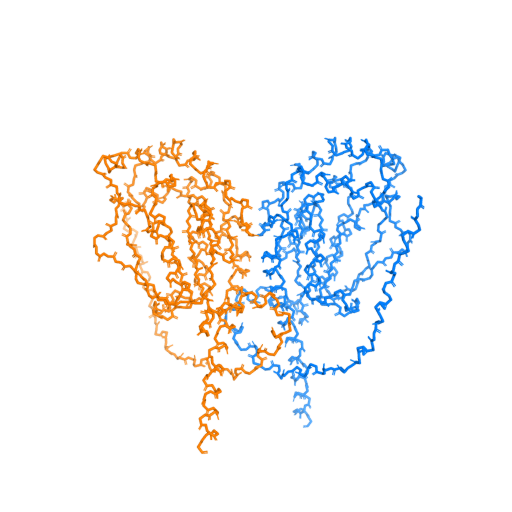1
ATOM 626 N N . GLN A 1 83 ? -16.672 15.5 0.95 1 84.75 83 GLN A N 1
ATOM 627 C CA . GLN A 1 83 ? -16.516 16.234 2.197 1 84.75 83 GLN A CA 1
ATOM 628 C C . GLN A 1 83 ? -16.141 17.688 1.932 1 84.75 83 GLN A C 1
ATOM 630 O O . GLN A 1 83 ? -16.297 18.547 2.801 1 84.75 83 GLN A O 1
ATOM 635 N N . ASP A 1 84 ? -15.641 17.984 0.813 1 81.75 84 ASP A N 1
ATOM 636 C CA . ASP A 1 84 ? -15.234 19.344 0.48 1 81.75 84 ASP A CA 1
ATOM 637 C C . ASP A 1 84 ? -16.453 20.266 0.4 1 81.75 84 ASP A C 1
ATOM 639 O O . ASP A 1 84 ? -16.312 21.484 0.528 1 81.75 84 ASP A O 1
ATOM 643 N N . GLU A 1 85 ? -17.594 19.703 0.302 1 74.19 85 GLU A N 1
ATOM 644 C CA . GLU A 1 85 ? -18.797 20.5 0.106 1 74.19 85 GLU A CA 1
ATOM 645 C C . GLU A 1 85 ? -19.594 20.625 1.405 1 74.19 85 GLU A C 1
ATOM 647 O O . GLU A 1 85 ? -20.562 21.375 1.474 1 74.19 85 GLU A O 1
ATOM 652 N N . ILE A 1 86 ? -19.125 19.953 2.396 1 77.62 86 ILE A N 1
ATOM 653 C CA . ILE A 1 86 ? -19.859 19.922 3.66 1 77.62 86 ILE A CA 1
ATOM 654 C C . ILE A 1 86 ? -19.297 20.969 4.613 1 77.62 86 ILE A C 1
ATOM 656 O O . ILE A 1 86 ? -18.094 21.203 4.66 1 77.62 86 ILE A O 1
ATOM 660 N N . ASP A 1 87 ? -20.172 21.578 5.273 1 77.31 87 ASP A N 1
ATOM 661 C CA . ASP A 1 87 ? -19.781 22.531 6.32 1 77.31 87 ASP A CA 1
ATOM 662 C C . ASP A 1 87 ? -18.797 21.891 7.293 1 77.31 87 ASP A C 1
ATOM 664 O O . ASP A 1 87 ? -18.953 20.719 7.664 1 77.31 87 ASP A O 1
ATOM 668 N N . HIS A 1 88 ? -17.844 22.625 7.668 1 78.94 88 HIS A N 1
ATOM 669 C CA . HIS A 1 88 ? -16.766 22.156 8.516 1 78.94 88 HIS A CA 1
ATOM 670 C C . HIS A 1 88 ? -17.297 21.531 9.805 1 78.94 88 HIS A C 1
ATOM 672 O O . HIS A 1 88 ? -16.656 20.641 10.383 1 78.94 88 HIS A O 1
ATOM 678 N N . ARG A 1 89 ? -18.422 22.016 10.258 1 77.5 89 ARG A N 1
ATOM 679 C CA . ARG A 1 89 ? -18.984 21.562 11.516 1 77.5 89 ARG A CA 1
ATOM 680 C C . ARG A 1 89 ? -19.609 20.172 11.367 1 77.5 89 ARG A C 1
ATOM 682 O O . ARG A 1 89 ? -19.797 19.453 12.359 1 77.5 89 ARG A O 1
ATOM 689 N N . GLN A 1 90 ? -19.766 19.797 10.156 1 79.06 90 GLN A N 1
ATOM 690 C CA . GLN A 1 90 ? -20.516 18.562 9.938 1 79.06 90 GLN A CA 1
ATOM 691 C C . GLN A 1 90 ? -19.688 17.547 9.188 1 79.06 90 GLN A C 1
ATOM 693 O O . GLN A 1 90 ? -20.156 16.438 8.883 1 79.06 90 GLN A O 1
ATOM 698 N N . ARG A 1 91 ? -18.484 17.891 9.016 1 85.5 91 ARG A N 1
ATOM 699 C CA . ARG A 1 91 ? -17.641 16.969 8.266 1 85.5 91 ARG A CA 1
ATOM 700 C C . ARG A 1 91 ? -17.375 15.703 9.062 1 85.5 91 ARG A C 1
ATOM 702 O O . ARG A 1 91 ? -17.062 15.766 10.25 1 85.5 91 ARG A O 1
ATOM 709 N N . GLN A 1 92 ? -17.516 14.633 8.422 1 89.88 92 GLN A N 1
ATOM 710 C CA . GLN A 1 92 ? -17.25 13.336 9.039 1 89.88 92 GLN A CA 1
ATOM 711 C C . GLN A 1 92 ? -15.773 12.961 8.898 1 89.88 92 GLN A C 1
ATOM 713 O O . GLN A 1 92 ? -15.281 12.086 9.609 1 89.88 92 GLN A O 1
ATOM 718 N N . VAL A 1 93 ? -15.156 13.602 7.895 1 94.81 93 VAL A N 1
ATOM 719 C CA . VAL A 1 93 ? -13.734 13.391 7.641 1 94.81 93 VAL A CA 1
ATOM 720 C C . VAL A 1 93 ? -13.008 14.734 7.621 1 94.81 93 VAL A C 1
ATOM 722 O O . VAL A 1 93 ? -13.461 15.688 6.984 1 94.81 93 VAL A O 1
ATOM 725 N N . VAL A 1 94 ? -11.977 14.836 8.375 1 95 94 VAL A N 1
ATOM 726 C CA . VAL A 1 94 ? -11.195 16.078 8.414 1 95 94 VAL A CA 1
ATOM 727 C C . VAL A 1 94 ? -9.742 15.781 8.047 1 95 94 VAL A C 1
ATOM 729 O O . VAL A 1 94 ? -9.258 14.656 8.234 1 95 94 VAL A O 1
ATOM 732 N N . CYS A 1 95 ? -9.094 16.781 7.477 1 96.19 95 CYS A N 1
ATOM 733 C CA . CYS A 1 95 ? -7.691 16.672 7.094 1 96.19 95 CYS A CA 1
ATOM 734 C C . CYS A 1 95 ? -6.859 17.766 7.766 1 96.19 95 CYS A C 1
ATOM 736 O O . CYS A 1 95 ? -7.219 18.938 7.723 1 96.19 95 CYS A O 1
ATOM 738 N N . ILE A 1 96 ? -5.785 17.344 8.438 1 97.19 96 ILE A N 1
ATOM 739 C CA . ILE A 1 96 ? -4.879 18.281 9.094 1 97.19 96 ILE A CA 1
ATOM 740 C C . ILE A 1 96 ? -3.465 18.094 8.547 1 97.19 96 ILE A C 1
ATOM 742 O O . ILE A 1 96 ? -2.998 16.969 8.391 1 97.19 96 ILE A O 1
ATOM 746 N N . SER A 1 97 ? -2.828 19.188 8.258 1 97.81 97 SER A N 1
ATOM 747 C CA . SER A 1 97 ? -1.451 19.156 7.777 1 97.81 97 SER A CA 1
ATOM 748 C C . SER A 1 97 ? -0.462 19.375 8.914 1 97.81 97 SER A C 1
ATOM 750 O O . SER A 1 97 ? -0.628 20.281 9.727 1 97.81 97 SER A O 1
ATOM 752 N N . GLN A 1 98 ? 0.55 18.609 8.953 1 98.12 98 GLN A N 1
ATOM 753 C CA . GLN A 1 98 ? 1.634 18.781 9.914 1 98.12 98 GLN A CA 1
ATOM 754 C C . GLN A 1 98 ? 2.264 20.156 9.805 1 98.12 98 GLN A C 1
ATOM 756 O O . GLN A 1 98 ? 2.795 20.688 10.789 1 98.12 98 GLN A O 1
ATOM 761 N N . ASP A 1 99 ? 2.162 20.781 8.648 1 96.44 99 ASP A N 1
ATOM 762 C CA . ASP A 1 99 ? 2.783 22.078 8.391 1 96.44 99 ASP A CA 1
ATOM 763 C C . ASP A 1 99 ? 2.195 23.156 9.289 1 96.44 99 ASP A C 1
ATOM 765 O O . ASP A 1 99 ? 2.838 24.188 9.547 1 96.44 99 ASP A O 1
ATOM 769 N N . SER A 1 100 ? 1.005 22.922 9.758 1 97.25 100 SER A N 1
ATOM 770 C CA . SER A 1 100 ? 0.371 23.906 10.641 1 97.25 100 SER A CA 1
ATOM 771 C C . SER A 1 100 ? 1.076 23.969 11.992 1 97.25 100 SER A C 1
ATOM 773 O O . SER A 1 100 ? 0.853 24.891 12.773 1 97.25 100 SER A O 1
ATOM 775 N N . PHE A 1 101 ? 1.98 23.047 12.203 1 97.94 101 PHE A N 1
ATOM 776 C CA . PHE A 1 101 ? 2.527 22.922 13.547 1 97.94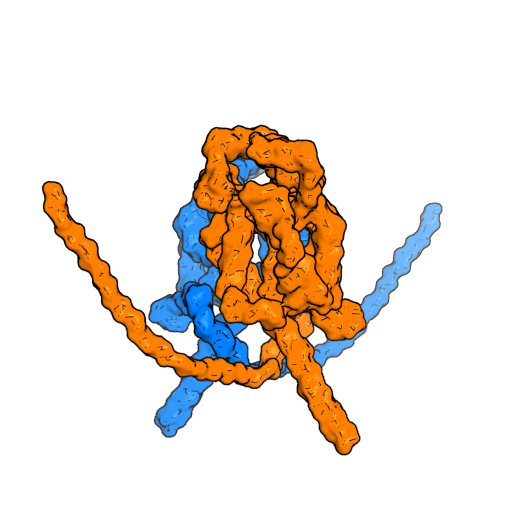 101 PHE A CA 1
ATOM 777 C C . PHE A 1 101 ? 4.016 23.25 13.562 1 97.94 101 PHE A C 1
ATOM 779 O O . PHE A 1 101 ? 4.727 22.875 14.5 1 97.94 101 PHE A O 1
ATOM 786 N N . TYR A 1 102 ? 4.504 23.812 12.516 1 97.75 102 TYR A N 1
ATOM 787 C CA . TYR A 1 102 ? 5.852 24.359 12.656 1 97.75 102 TYR A CA 1
ATOM 788 C C . TYR A 1 102 ? 5.949 25.25 13.891 1 97.75 102 TYR A C 1
ATOM 790 O O . TYR A 1 102 ? 5.047 26.047 14.156 1 97.75 102 TYR A O 1
ATOM 798 N N . ARG A 1 103 ? 6.988 25.109 14.57 1 96.44 103 ARG A N 1
ATOM 799 C CA . ARG A 1 103 ? 7.148 25.953 15.75 1 96.44 103 ARG A CA 1
ATOM 800 C C . ARG A 1 103 ? 7.559 27.375 15.359 1 96.44 103 ARG A C 1
ATOM 802 O O . ARG A 1 103 ? 8.055 27.594 14.25 1 96.44 103 ARG A O 1
ATOM 809 N N . GLU A 1 104 ? 7.348 28.234 16.266 1 95.06 104 GLU A N 1
ATOM 810 C CA . GLU A 1 104 ? 7.805 29.609 16.047 1 95.06 104 GLU A CA 1
ATOM 811 C C . GLU A 1 104 ? 9.328 29.703 16.094 1 95.06 104 GLU A C 1
ATOM 813 O O . GLU A 1 104 ? 9.961 29.078 16.953 1 95.06 104 GLU A O 1
ATOM 818 N N . LEU A 1 105 ? 9.805 30.484 15.18 1 96.12 105 LEU A N 1
ATOM 819 C CA . LEU A 1 105 ? 11.25 30.656 15.102 1 96.12 105 LEU A CA 1
ATOM 820 C C . LEU A 1 105 ? 11.711 31.812 15.977 1 96.12 105 LEU A C 1
ATOM 822 O O . LEU A 1 105 ? 10.992 32.812 16.125 1 96.12 105 LEU A O 1
ATOM 826 N N . ASN A 1 106 ? 12.867 31.672 16.547 1 95.56 106 ASN A N 1
ATOM 827 C CA . ASN A 1 106 ? 13.469 32.844 17.203 1 95.56 106 ASN A CA 1
ATOM 828 C C . ASN A 1 106 ? 14.062 33.812 16.172 1 95.56 106 ASN A C 1
ATOM 830 O O . ASN A 1 106 ? 14.109 33.5 14.984 1 95.56 106 ASN A O 1
ATOM 834 N N . PRO A 1 107 ? 14.445 34.938 16.594 1 95.06 107 PRO A N 1
ATOM 835 C CA . PRO A 1 107 ? 14.906 35.938 15.641 1 95.06 107 PRO A CA 1
ATOM 836 C C . PRO A 1 107 ? 16.078 35.469 14.797 1 95.06 107 PRO A C 1
ATOM 838 O O . PRO A 1 107 ? 16.109 35.688 13.586 1 95.06 107 PRO A O 1
ATOM 841 N N . ALA A 1 108 ? 17 34.781 15.43 1 96.06 108 ALA A N 1
ATOM 842 C CA . ALA A 1 108 ? 18.156 34.281 14.695 1 96.06 108 ALA A CA 1
ATOM 843 C C . ALA A 1 108 ? 17.734 33.25 13.648 1 96.06 108 ALA A C 1
ATOM 845 O O . ALA A 1 108 ? 18.219 33.25 12.516 1 96.06 108 ALA A O 1
ATOM 846 N N . GLU A 1 109 ? 16.891 32.406 14.031 1 96.06 109 GLU A N 1
ATOM 847 C CA . GLU A 1 109 ? 16.375 31.359 13.125 1 96.06 109 GLU A CA 1
ATOM 848 C C . GLU A 1 109 ? 15.57 31.984 11.992 1 96.06 109 GLU A C 1
ATOM 850 O O . GLU A 1 109 ? 15.617 31.5 10.859 1 96.06 109 GLU A O 1
ATOM 855 N N . SER A 1 110 ? 14.844 33 12.289 1 94.69 110 SER A N 1
ATOM 856 C CA . SER A 1 110 ? 14.039 33.688 11.281 1 94.69 110 SER A CA 1
ATOM 857 C C . SER A 1 110 ? 14.922 34.281 10.188 1 94.69 110 SER A C 1
ATOM 859 O O . SER A 1 110 ? 14.562 34.25 9.008 1 94.69 110 SER A O 1
ATOM 861 N N . ILE A 1 111 ? 16.016 34.812 10.609 1 93.94 111 ILE A N 1
ATOM 862 C CA . ILE A 1 111 ? 16.969 35.375 9.648 1 93.94 111 ILE A CA 1
ATOM 863 C C . ILE A 1 111 ? 17.5 34.25 8.758 1 93.94 111 ILE A C 1
ATOM 865 O O . ILE A 1 111 ? 17.578 34.406 7.539 1 93.94 111 ILE A O 1
ATOM 869 N N . LYS A 1 112 ? 17.812 33.188 9.391 1 94.44 112 LYS A N 1
ATOM 870 C CA . LYS A 1 112 ? 18.297 32.031 8.633 1 94.44 112 LYS A CA 1
ATOM 871 C C . LYS A 1 112 ? 17.234 31.531 7.656 1 94.44 112 LYS A C 1
ATOM 873 O O . LYS A 1 112 ? 17.547 31.172 6.516 1 94.44 112 LYS A O 1
ATOM 878 N N . ALA A 1 113 ? 16.031 31.453 8.102 1 92.88 113 ALA A N 1
ATOM 879 C CA . ALA A 1 113 ? 14.922 31 7.273 1 92.88 113 ALA A CA 1
ATOM 880 C C . ALA A 1 113 ? 14.742 31.891 6.047 1 92.88 113 ALA A C 1
ATOM 882 O O . ALA A 1 113 ? 14.5 31.391 4.941 1 92.88 113 ALA A O 1
ATOM 883 N N . SER A 1 114 ? 14.852 33.188 6.215 1 89.19 114 SER A N 1
ATOM 884 C CA . SER A 1 114 ? 14.68 34.156 5.117 1 89.19 114 SER A CA 1
ATOM 885 C C . SER A 1 114 ? 15.742 33.969 4.047 1 89.19 114 SER A C 1
ATOM 887 O O . SER A 1 114 ? 15.539 34.312 2.887 1 89.19 114 SER A O 1
ATOM 889 N N . LYS A 1 115 ? 16.875 33.344 4.48 1 89.25 115 LYS A N 1
ATOM 890 C CA . LYS A 1 115 ? 17.984 33.094 3.553 1 89.25 115 LYS A CA 1
ATOM 891 C C . LYS A 1 115 ? 17.984 31.656 3.047 1 89.25 115 LYS A C 1
ATOM 893 O O . LYS A 1 115 ? 18.922 31.219 2.385 1 89.25 115 LYS A O 1
ATOM 898 N N . GLY A 1 116 ? 16.953 30.969 3.48 1 89.19 116 GLY A N 1
ATOM 899 C CA . GLY A 1 116 ? 16.859 29.578 3.057 1 89.19 116 GLY A CA 1
ATOM 900 C C . GLY A 1 116 ? 17.844 28.672 3.779 1 89.19 116 GLY A C 1
ATOM 901 O O . GLY A 1 116 ? 18.219 27.625 3.266 1 89.19 116 GLY A O 1
ATOM 902 N N . LEU A 1 117 ? 18.297 29.062 4.945 1 93.25 117 LEU A N 1
ATOM 903 C CA . LEU A 1 117 ? 19.359 28.344 5.641 1 93.25 117 LEU A CA 1
ATOM 904 C C . LEU A 1 117 ? 18.812 27.641 6.871 1 93.25 117 LEU A C 1
ATOM 906 O O . LEU A 1 117 ? 19.547 26.938 7.57 1 93.25 117 LEU A O 1
ATOM 910 N N . PHE A 1 118 ? 17.547 27.812 7.168 1 95.19 118 PHE A N 1
ATOM 911 C CA . PHE A 1 118 ? 16.906 27.094 8.266 1 95.19 118 PHE A CA 1
ATOM 912 C C . PHE A 1 118 ? 16.312 25.781 7.773 1 95.19 118 PHE A C 1
ATOM 914 O O . PHE A 1 118 ? 15.672 25.734 6.723 1 95.19 118 PHE A O 1
ATOM 921 N N . ASN A 1 119 ? 16.484 24.703 8.516 1 97 119 ASN A N 1
ATOM 922 C CA . ASN A 1 119 ? 16.031 23.359 8.109 1 97 119 ASN A CA 1
ATOM 923 C C . ASN A 1 119 ? 14.633 23.062 8.633 1 97 119 ASN A C 1
ATOM 925 O O . ASN A 1 119 ? 14.484 22.469 9.703 1 97 119 ASN A O 1
ATOM 929 N N . PHE A 1 120 ? 13.672 23.312 7.836 1 96.06 120 PHE A N 1
ATOM 930 C CA . PHE A 1 120 ? 12.281 23.078 8.203 1 96.06 120 PHE A CA 1
ATOM 931 C C . PHE A 1 120 ? 11.953 21.594 8.18 1 96.06 120 PHE A C 1
ATOM 933 O O . PHE A 1 120 ? 10.914 21.172 8.695 1 96.06 120 PHE A O 1
ATOM 940 N N . ASP A 1 121 ? 12.82 20.766 7.629 1 97.44 121 ASP A N 1
ATOM 941 C CA . ASP A 1 121 ? 12.586 19.328 7.512 1 97.44 121 ASP A CA 1
ATOM 942 C C . ASP A 1 121 ? 13.211 18.578 8.68 1 97.44 121 ASP A C 1
ATOM 944 O O . ASP A 1 121 ? 13.141 17.344 8.742 1 97.44 121 ASP A O 1
ATOM 948 N N . HIS A 1 122 ? 13.836 19.297 9.594 1 97.62 122 HIS A N 1
ATOM 949 C CA . HIS A 1 122 ? 14.359 18.688 10.812 1 97.62 122 HIS A CA 1
ATOM 950 C C . HIS A 1 122 ? 13.25 18.453 11.828 1 97.62 122 HIS A C 1
ATOM 952 O O . HIS A 1 122 ? 12.352 19.281 11.984 1 97.62 122 HIS A O 1
ATOM 958 N N . PRO A 1 123 ? 13.32 17.328 12.594 1 97.88 123 PRO A N 1
ATOM 959 C CA . PRO A 1 123 ? 12.281 17.031 13.586 1 97.88 123 PRO A CA 1
ATOM 960 C C . PRO A 1 123 ? 12.102 18.172 14.594 1 97.88 123 PRO A C 1
ATOM 962 O O . PRO A 1 123 ? 10.992 18.375 15.094 1 97.88 123 PRO A O 1
ATOM 965 N N . ASP A 1 124 ? 13.117 18.953 14.812 1 96.38 124 ASP A N 1
ATOM 966 C CA . ASP A 1 124 ? 13.078 20.016 15.805 1 96.38 124 ASP A CA 1
ATOM 967 C C . ASP A 1 124 ? 12.32 21.234 15.281 1 96.38 124 ASP A C 1
ATOM 969 O O . ASP A 1 124 ? 12.07 22.172 16.031 1 96.38 124 ASP A O 1
ATOM 973 N N . ALA A 1 125 ? 11.945 21.219 14.078 1 97.56 125 ALA A N 1
ATOM 974 C CA . ALA A 1 125 ? 11.25 22.375 13.492 1 97.56 125 ALA A CA 1
ATOM 975 C C . ALA A 1 125 ? 9.773 22.359 13.859 1 97.56 125 ALA A C 1
ATOM 977 O O . ALA A 1 125 ? 9.07 23.344 13.664 1 97.56 125 ALA A O 1
ATOM 978 N N . PHE A 1 126 ? 9.266 21.281 14.469 1 97.88 126 PHE A N 1
ATOM 979 C CA . PHE A 1 126 ? 7.84 21.125 14.703 1 97.88 126 PHE A CA 1
ATOM 980 C C . PHE A 1 126 ? 7.52 21.234 16.188 1 97.88 126 PHE A C 1
ATOM 982 O O . PHE A 1 126 ? 8.344 20.875 17.031 1 97.88 126 PHE A O 1
ATOM 989 N N . ASP A 1 127 ? 6.336 21.719 16.422 1 97.5 127 ASP A N 1
ATOM 990 C CA . ASP A 1 127 ? 5.754 21.719 17.766 1 97.5 127 ASP A CA 1
ATOM 991 C C . ASP A 1 127 ? 5.074 20.391 18.062 1 97.5 127 ASP A C 1
ATOM 993 O O . ASP A 1 127 ? 3.844 20.312 18.109 1 97.5 127 ASP A O 1
ATOM 997 N N . ASN A 1 128 ? 5.883 19.375 18.422 1 96.88 128 ASN A N 1
ATOM 998 C CA . ASN A 1 128 ? 5.406 18.016 18.578 1 96.88 128 ASN A CA 1
ATOM 999 C C . ASN A 1 128 ? 4.453 17.891 19.766 1 96.88 128 ASN A C 1
ATOM 1001 O O . ASN A 1 128 ? 3.453 17.172 19.688 1 96.88 128 ASN A O 1
ATOM 1005 N N . PRO A 1 129 ? 4.723 18.594 20.859 1 96.94 129 PRO A N 1
ATOM 1006 C CA . PRO A 1 129 ? 3.752 18.547 21.953 1 96.94 129 PRO A CA 1
ATOM 1007 C C . PRO A 1 129 ? 2.365 19.031 21.531 1 96.94 129 PRO A C 1
ATOM 1009 O O . PRO A 1 129 ? 1.356 18.438 21.922 1 96.94 129 PRO A O 1
ATOM 1012 N N . LEU A 1 130 ? 2.348 20.062 20.734 1 97.38 130 LEU A N 1
ATOM 1013 C CA . LEU A 1 130 ? 1.063 20.578 20.266 1 97.38 130 LEU A CA 1
ATOM 1014 C C . LEU A 1 130 ? 0.372 19.562 19.359 1 97.38 130 LEU A C 1
ATOM 1016 O O . LEU A 1 130 ? -0.85 19.406 19.406 1 97.38 130 LEU A O 1
ATOM 1020 N N . ILE A 1 131 ? 1.125 18.891 18.531 1 98.06 131 ILE A N 1
ATOM 1021 C CA . ILE A 1 131 ? 0.574 17.859 17.656 1 98.06 131 ILE A CA 1
ATOM 1022 C C . ILE A 1 131 ? -0.078 16.766 18.5 1 98.06 131 ILE A C 1
ATOM 1024 O O . ILE A 1 131 ? -1.231 16.391 18.266 1 98.06 131 ILE A O 1
ATOM 1028 N N . LEU A 1 132 ? 0.649 16.297 19.453 1 97.69 132 LEU A N 1
ATOM 1029 C CA . LEU A 1 132 ? 0.164 15.211 20.297 1 97.69 132 LEU A CA 1
ATOM 1030 C C . LEU A 1 132 ? -1.104 15.625 21.031 1 97.69 132 LEU A C 1
ATOM 1032 O O . LEU A 1 132 ? -2.07 14.859 21.094 1 97.69 132 LEU A O 1
ATOM 1036 N N . LYS A 1 133 ? -1.072 16.797 21.547 1 97.19 133 LYS A N 1
ATOM 1037 C CA . LYS A 1 133 ? -2.248 17.312 22.25 1 97.19 133 LYS A CA 1
ATOM 1038 C C . LYS A 1 133 ? -3.457 17.375 21.312 1 97.19 133 LYS A C 1
ATOM 1040 O O . LYS A 1 133 ? -4.559 16.969 21.688 1 97.19 133 LYS A O 1
ATOM 1045 N N . THR A 1 134 ? -3.262 17.906 20.156 1 97.56 134 THR A N 1
ATOM 1046 C CA . THR A 1 134 ? -4.332 18.016 19.172 1 97.56 134 THR A CA 1
ATOM 1047 C C . THR A 1 134 ? -4.906 16.641 18.828 1 97.56 134 THR A C 1
ATOM 1049 O O . THR A 1 134 ? -6.125 16.469 18.812 1 97.56 134 THR A O 1
ATOM 1052 N N . LEU A 1 135 ? -4.047 15.656 18.609 1 97.69 135 LEU A N 1
ATOM 1053 C CA . LEU A 1 135 ? -4.484 14.305 18.281 1 97.69 135 LEU A CA 1
ATOM 1054 C C . LEU A 1 135 ? -5.27 13.688 19.422 1 97.69 135 LEU A C 1
ATOM 1056 O O . LEU A 1 135 ? -6.285 13.023 19.219 1 97.69 135 LEU A O 1
ATOM 1060 N N . GLN A 1 136 ? -4.801 13.945 20.562 1 96.31 136 GLN A N 1
ATOM 1061 C CA . GLN A 1 136 ? -5.5 13.438 21.734 1 96.31 136 GLN A CA 1
ATOM 1062 C C . GLN A 1 136 ? -6.867 14.094 21.891 1 96.31 136 GLN A C 1
ATOM 1064 O O . GLN A 1 136 ? -7.848 13.43 22.234 1 96.31 136 GLN A O 1
ATOM 1069 N N . ASP A 1 137 ? -6.906 15.375 21.719 1 95.88 137 ASP A N 1
ATOM 1070 C CA . ASP A 1 137 ? -8.18 16.078 21.766 1 95.88 137 ASP A CA 1
ATOM 1071 C C . ASP A 1 137 ? -9.172 15.508 20.75 1 95.88 137 ASP A C 1
ATOM 1073 O O . ASP A 1 137 ? -10.352 15.32 21.062 1 95.88 137 ASP A O 1
ATOM 1077 N N . ILE A 1 138 ? -8.703 15.211 19.609 1 94.94 138 ILE A N 1
ATOM 1078 C CA . ILE A 1 138 ? -9.547 14.664 18.562 1 94.94 138 ILE A CA 1
ATOM 1079 C C . ILE A 1 138 ? -10.039 13.273 18.969 1 94.94 138 ILE A C 1
ATOM 1081 O O . ILE A 1 138 ? -11.227 12.969 18.828 1 94.94 138 ILE A O 1
ATOM 1085 N N . LEU A 1 139 ? -9.188 12.484 19.516 1 95.19 139 LEU A N 1
ATOM 1086 C CA . LEU A 1 139 ? -9.562 11.148 19.969 1 95.19 139 LEU A CA 1
ATOM 1087 C C . LEU A 1 139 ? -10.633 11.219 21.047 1 95.19 139 LEU A C 1
ATOM 1089 O O . LEU A 1 139 ? -11.5 10.344 21.125 1 95.19 139 LEU A O 1
ATOM 1093 N N . ASP A 1 140 ? -10.547 12.297 21.812 1 94 140 ASP A N 1
ATOM 1094 C CA . ASP A 1 140 ? -11.469 12.469 22.922 1 94 140 ASP A CA 1
ATOM 1095 C C . ASP A 1 140 ? -12.758 13.156 22.469 1 94 140 ASP A C 1
ATOM 1097 O O . ASP A 1 140 ? -13.641 13.43 23.281 1 94 140 ASP A O 1
ATOM 1101 N N . GLY A 1 141 ? -12.773 13.508 21.25 1 92.12 141 GLY A N 1
ATOM 1102 C CA . GLY A 1 141 ? -13.969 14.133 20.719 1 92.12 141 GLY A CA 1
ATOM 1103 C C . GLY A 1 141 ? -14.109 15.594 21.094 1 92.12 141 GLY A C 1
ATOM 1104 O O . GLY A 1 141 ? -15.219 16.109 21.188 1 92.12 141 GLY A O 1
ATOM 1105 N N . ARG A 1 142 ? -12.992 16.266 21.312 1 94 142 ARG A N 1
ATOM 1106 C CA . ARG A 1 142 ? -13.008 17.672 21.672 1 94 142 ARG A CA 1
ATOM 1107 C C . ARG A 1 142 ? -12.758 18.562 20.469 1 94 142 ARG A C 1
ATOM 1109 O O . ARG A 1 142 ? -12.047 18.172 19.531 1 94 142 ARG A O 1
ATOM 1116 N N . VAL A 1 143 ? -13.359 19.688 20.547 1 93.88 143 VAL A N 1
ATOM 1117 C CA . VAL A 1 143 ? -13.062 20.703 19.531 1 93.88 143 VAL A CA 1
ATOM 1118 C C . VAL A 1 143 ? -11.656 21.25 19.75 1 93.88 143 VAL A C 1
ATOM 1120 O O . VAL A 1 143 ? -11.25 21.516 20.891 1 93.88 143 VAL A O 1
ATOM 1123 N N . CYS A 1 144 ? -10.945 21.375 18.703 1 93.62 144 CYS A N 1
ATOM 1124 C CA . CYS A 1 144 ? -9.602 21.922 18.859 1 93.62 144 CYS A CA 1
ATOM 1125 C C . CYS A 1 144 ? -9.312 22.984 17.812 1 93.62 144 CYS A C 1
ATOM 1127 O O . CYS A 1 144 ? -10 23.047 16.781 1 93.62 144 CYS A O 1
ATOM 1129 N N . LYS A 1 145 ? -8.383 23.828 18.141 1 94.81 145 LYS A N 1
ATOM 1130 C CA . LYS A 1 145 ? -7.949 24.906 17.266 1 94.81 145 LYS A CA 1
ATOM 1131 C C . LYS A 1 145 ? -6.535 24.656 16.75 1 94.81 145 LYS A C 1
ATOM 1133 O O . LYS A 1 145 ? -5.613 24.422 17.531 1 94.81 145 LYS A O 1
ATOM 1138 N N . ILE A 1 146 ? -6.406 24.75 15.445 1 96.06 146 ILE A N 1
ATOM 1139 C CA . ILE A 1 146 ? -5.125 24.516 14.797 1 96.06 146 ILE A CA 1
ATOM 1140 C C . ILE A 1 146 ? -4.57 25.844 14.266 1 96.06 146 ILE A C 1
ATOM 1142 O O . ILE A 1 146 ? -5.289 26.609 13.617 1 96.06 146 ILE A O 1
ATOM 1146 N N . PRO A 1 147 ? -3.32 26.094 14.523 1 95.69 147 PRO A N 1
ATOM 1147 C CA . PRO A 1 147 ? -2.738 27.328 14 1 95.69 147 PRO A CA 1
ATOM 1148 C C . PRO A 1 147 ? -2.73 27.391 12.469 1 95.69 147 PRO A C 1
ATOM 1150 O O . PRO A 1 147 ? -2.744 26.344 11.812 1 95.69 147 PRO A O 1
ATOM 1153 N N . VAL A 1 148 ? -2.73 28.562 11.984 1 96 148 VAL A N 1
ATOM 1154 C CA . VAL A 1 148 ? -2.559 28.797 10.555 1 96 148 VAL A CA 1
ATOM 1155 C C . VAL A 1 148 ? -1.123 29.219 10.273 1 96 148 VAL A C 1
ATOM 1157 O O . VAL A 1 148 ? -0.621 30.172 10.875 1 96 148 VAL A O 1
ATOM 1160 N N . TYR A 1 149 ? -0.508 28.531 9.383 1 94.69 149 TYR A N 1
ATOM 1161 C CA . TYR A 1 149 ? 0.894 28.812 9.086 1 94.69 149 TYR A CA 1
ATOM 1162 C C . TYR A 1 149 ? 1.034 29.578 7.777 1 94.69 149 TYR A C 1
ATOM 1164 O O . TYR A 1 149 ? 0.373 29.25 6.789 1 94.69 149 TYR A O 1
ATOM 1172 N N . ASP A 1 150 ? 1.856 30.516 7.781 1 92.31 150 ASP A N 1
ATOM 1173 C CA . ASP A 1 150 ? 2.176 31.297 6.594 1 92.31 150 ASP A CA 1
ATOM 1174 C C . ASP A 1 150 ? 3.549 30.938 6.039 1 92.31 150 ASP A C 1
ATOM 1176 O O . ASP A 1 150 ? 4.574 31.266 6.637 1 92.31 150 ASP A O 1
ATOM 1180 N N . PHE A 1 151 ? 3.621 30.438 4.871 1 89.81 151 PHE A N 1
ATOM 1181 C CA . PHE A 1 151 ? 4.863 29.953 4.285 1 89.81 151 PHE A CA 1
ATOM 1182 C C . PHE A 1 151 ? 5.699 31.109 3.754 1 89.81 151 PHE A C 1
ATOM 1184 O O . PHE A 1 151 ? 6.906 30.969 3.535 1 89.81 151 PHE A O 1
ATOM 1191 N N . LYS A 1 152 ? 5.09 32.188 3.482 1 87.31 152 LYS A N 1
ATOM 1192 C CA . LYS A 1 152 ? 5.828 33.344 2.99 1 87.31 152 LYS A CA 1
ATOM 1193 C C . LYS A 1 152 ? 6.672 33.969 4.098 1 87.31 152 LYS A C 1
ATOM 1195 O O . LYS A 1 152 ? 7.828 34.312 3.873 1 87.31 152 LYS A O 1
ATOM 1200 N N . THR A 1 153 ? 6.078 34.031 5.316 1 88.38 153 THR A N 1
ATOM 1201 C CA . THR A 1 153 ? 6.785 34.656 6.43 1 88.38 153 THR A CA 1
ATOM 1202 C C . THR A 1 153 ? 7.395 33.594 7.348 1 88.38 153 THR A C 1
ATOM 1204 O O . THR A 1 153 ? 8.094 33.938 8.305 1 88.38 153 THR A O 1
ATOM 1207 N N . ASN A 1 154 ? 7.148 32.344 7.035 1 92 154 ASN A N 1
ATOM 1208 C CA . ASN A 1 154 ? 7.621 31.234 7.852 1 92 154 ASN A CA 1
ATOM 1209 C C . ASN A 1 154 ? 7.227 31.406 9.32 1 92 154 ASN A C 1
ATOM 1211 O O . ASN A 1 154 ? 8.07 31.281 10.211 1 92 154 ASN A O 1
ATOM 1215 N N . SER A 1 155 ? 5.949 31.703 9.531 1 93.5 155 SER A N 1
ATOM 1216 C CA . SER A 1 155 ? 5.441 31.938 10.875 1 93.5 155 SER A CA 1
ATOM 1217 C C . SER A 1 155 ? 3.955 31.625 10.977 1 93.5 155 SER A C 1
ATOM 1219 O O . SER A 1 155 ? 3.268 31.531 9.953 1 93.5 155 SER A O 1
ATOM 1221 N N . ARG A 1 156 ? 3.527 31.438 12.227 1 95.06 156 ARG A N 1
ATOM 1222 C CA . ARG A 1 156 ? 2.098 31.281 12.469 1 95.06 156 ARG A CA 1
ATOM 1223 C C . ARG A 1 156 ? 1.384 32.625 12.383 1 95.06 156 ARG A C 1
ATOM 1225 O O . ARG A 1 156 ? 1.897 33.656 12.859 1 95.06 156 ARG A O 1
ATOM 1232 N N . LYS A 1 157 ? 0.293 32.625 11.695 1 95.19 157 LYS A N 1
ATOM 1233 C CA . LYS A 1 157 ? -0.509 33.844 11.68 1 95.19 157 LYS A CA 1
ATOM 1234 C C . LYS A 1 157 ? -1.078 34.156 13.062 1 95.19 157 LYS A C 1
ATOM 1236 O O . LYS A 1 157 ? -1.66 33.281 13.703 1 95.19 157 LYS A O 1
ATOM 1241 N N . LEU A 1 158 ? -0.896 35.344 13.445 1 91.31 158 LEU A N 1
ATOM 1242 C CA . LEU A 1 158 ? -1.316 35.781 14.781 1 91.31 158 LEU A CA 1
ATOM 1243 C C . LEU A 1 158 ? -2.83 35.656 14.93 1 91.31 158 LEU A C 1
ATOM 1245 O O . LEU A 1 158 ? -3.58 36.156 14.086 1 91.31 158 LEU A O 1
ATOM 1249 N N . ASP A 1 159 ? -3.287 34.938 15.875 1 91.5 159 ASP A N 1
ATOM 1250 C CA . ASP A 1 159 ? -4.672 34.781 16.312 1 91.5 159 ASP A CA 1
ATOM 1251 C C . ASP A 1 159 ? -5.539 34.188 15.203 1 91.5 159 ASP A C 1
ATOM 1253 O O . ASP A 1 159 ? -6.727 34.531 15.094 1 91.5 159 ASP A O 1
ATOM 1257 N N . GLU A 1 160 ? -5 33.562 14.266 1 95.06 160 GLU A N 1
ATOM 1258 C CA . GLU A 1 160 ? -5.746 32.844 13.234 1 95.06 160 GLU A CA 1
ATOM 1259 C C . GLU A 1 160 ? -5.664 31.344 13.438 1 95.06 160 GLU A C 1
ATOM 1261 O O . GLU A 1 160 ? -4.574 30.781 13.562 1 95.06 160 GLU A O 1
ATOM 1266 N N . PHE A 1 161 ? -6.793 30.797 13.578 1 95.81 161 PHE A N 1
ATOM 1267 C CA . PHE A 1 161 ? -6.863 29.359 13.82 1 95.81 161 PHE A CA 1
ATOM 1268 C C . PHE A 1 161 ? -7.922 28.719 12.938 1 95.81 161 PHE A C 1
ATOM 1270 O O . PHE A 1 161 ? -8.844 29.391 12.469 1 95.81 161 PHE A O 1
ATOM 1277 N N . VAL A 1 162 ? -7.715 27.5 12.625 1 93.88 162 VAL A N 1
ATOM 1278 C CA . VAL A 1 162 ? -8.75 26.656 12.031 1 93.88 162 VAL A CA 1
ATOM 1279 C C . VAL A 1 162 ? -9.383 25.766 13.102 1 93.88 162 VAL A C 1
ATOM 1281 O O . VAL A 1 162 ? -8.672 25.078 13.828 1 93.88 162 VAL A O 1
ATOM 1284 N N . THR A 1 163 ? -10.633 25.828 13.188 1 94.5 163 THR A N 1
ATOM 1285 C CA . THR A 1 163 ? -11.336 25.031 14.18 1 94.5 163 THR A CA 1
ATOM 1286 C C . THR A 1 163 ? -11.664 23.656 13.633 1 94.5 163 THR A C 1
ATOM 1288 O O . THR A 1 163 ? -12.203 23.531 12.531 1 94.5 163 THR A O 1
ATOM 1291 N N . ILE A 1 164 ? -11.336 22.641 14.375 1 93.81 164 ILE A N 1
ATOM 1292 C CA . ILE A 1 164 ? -11.641 21.25 14.016 1 93.81 164 ILE A CA 1
ATOM 1293 C C . ILE A 1 164 ? -12.719 20.703 14.945 1 93.81 164 ILE A C 1
ATOM 1295 O O . ILE A 1 164 ? -12.547 20.688 16.172 1 93.81 164 ILE A O 1
ATOM 1299 N N . TYR A 1 165 ? -13.734 20.297 14.352 1 92.5 165 TYR A N 1
ATOM 1300 C CA . TYR A 1 165 ? -14.836 19.703 15.109 1 92.5 165 TYR A CA 1
ATOM 1301 C C . TYR A 1 165 ? -14.727 18.188 15.117 1 92.5 165 TYR A C 1
ATOM 1303 O O . TYR A 1 165 ? -13.992 17.594 14.312 1 92.5 165 TYR A O 1
ATOM 1311 N N . PRO A 1 166 ? -15.375 17.562 16.078 1 91.81 166 PRO A N 1
ATOM 1312 C CA . PRO A 1 166 ? -15.328 16.094 16.141 1 91.81 166 PRO A CA 1
ATOM 1313 C C . PRO A 1 166 ? -15.719 15.453 14.812 1 91.81 166 PRO A C 1
ATOM 1315 O O . PRO A 1 166 ? -16.688 15.883 14.172 1 91.81 166 PRO A O 1
ATOM 1318 N N . ALA A 1 167 ? -14.969 14.484 14.406 1 92.94 167 ALA A N 1
ATOM 1319 C CA . ALA A 1 167 ? -15.172 13.789 13.141 1 92.94 167 ALA A CA 1
ATOM 1320 C C . ALA A 1 167 ? -14.992 12.281 13.312 1 92.94 167 ALA A C 1
ATOM 1322 O O . ALA A 1 167 ? -14.484 11.82 14.336 1 92.94 167 ALA A O 1
ATOM 1323 N N . ASP A 1 168 ? -15.438 11.547 12.312 1 93.19 168 ASP A N 1
ATOM 1324 C CA . ASP A 1 168 ? -15.312 10.094 12.344 1 93.19 168 ASP A CA 1
ATOM 1325 C C . ASP A 1 168 ? -13.914 9.648 11.93 1 93.19 168 ASP A C 1
ATOM 1327 O O . ASP A 1 168 ? -13.422 8.617 12.383 1 93.19 168 ASP A O 1
ATOM 1331 N N . VAL A 1 169 ? -13.352 10.422 11.031 1 96.62 169 VAL A N 1
ATOM 1332 C CA . VAL A 1 169 ? -12.047 10.047 10.492 1 96.62 169 VAL A CA 1
ATOM 1333 C C . VAL A 1 169 ? -11.156 11.281 10.398 1 96.62 169 VAL A C 1
ATOM 1335 O O . VAL A 1 169 ? -11.609 12.352 9.984 1 96.62 169 VAL A O 1
ATOM 1338 N N . LEU A 1 170 ? -9.938 11.125 10.789 1 97.62 170 LEU A N 1
ATOM 1339 C CA . LEU A 1 170 ? -8.914 12.156 10.602 1 97.62 170 LEU A CA 1
ATOM 1340 C C . LEU A 1 170 ? -7.832 11.68 9.641 1 97.62 170 LEU A C 1
ATOM 1342 O O . LEU A 1 170 ? -7.301 10.578 9.797 1 97.62 170 LEU A O 1
ATOM 1346 N N . LEU A 1 171 ? -7.566 12.484 8.625 1 98.31 171 LEU A N 1
ATOM 1347 C CA . LEU A 1 171 ? -6.336 12.375 7.844 1 98.31 171 LEU A CA 1
ATOM 1348 C C . LEU A 1 171 ? -5.289 13.367 8.344 1 98.31 171 LEU A C 1
ATOM 1350 O O . LEU A 1 171 ? -5.512 14.578 8.305 1 98.31 171 LEU A O 1
ATOM 1354 N N . PHE A 1 172 ? -4.227 12.891 8.898 1 98.62 172 PHE A N 1
ATOM 1355 C CA . PHE A 1 172 ? -3.117 13.727 9.344 1 98.62 172 PHE A CA 1
ATOM 1356 C C . PHE A 1 172 ? -1.897 13.523 8.453 1 98.62 172 PHE A C 1
ATOM 1358 O O . PHE A 1 172 ? -1.256 12.469 8.5 1 98.62 172 PHE A O 1
ATOM 1365 N N . GLU A 1 173 ? -1.533 14.57 7.648 1 98.56 173 GLU A N 1
ATOM 1366 C CA . GLU A 1 173 ? -0.501 14.367 6.637 1 98.56 173 GLU A CA 1
ATOM 1367 C C . GLU A 1 173 ? 0.711 15.258 6.898 1 98.56 173 GLU A C 1
ATOM 1369 O O . GLU A 1 173 ? 0.574 16.359 7.414 1 98.56 173 GLU A O 1
ATOM 1374 N N . GLY A 1 174 ? 1.862 14.742 6.574 1 98.5 174 GLY A N 1
ATOM 1375 C CA . GLY A 1 174 ? 3.088 15.508 6.742 1 98.5 174 GLY A CA 1
ATOM 1376 C C . GLY A 1 174 ? 4.34 14.711 6.43 1 98.5 174 GLY A C 1
ATOM 1377 O O . GLY A 1 174 ? 4.262 13.516 6.133 1 98.5 174 GLY A O 1
ATOM 1378 N N . ILE A 1 175 ? 5.512 15.352 6.527 1 98.25 175 ILE A N 1
ATOM 1379 C CA . ILE A 1 175 ? 6.777 14.75 6.121 1 98.25 175 ILE A CA 1
ATOM 1380 C C . ILE A 1 175 ? 7.34 13.914 7.27 1 98.25 175 ILE A C 1
ATOM 1382 O O . ILE A 1 175 ? 8.117 12.984 7.043 1 98.25 175 ILE A O 1
ATOM 1386 N N . LEU A 1 176 ? 6.984 14.188 8.516 1 98.62 176 LEU A N 1
ATOM 1387 C CA . LEU A 1 176 ? 7.578 13.492 9.656 1 98.62 176 LEU A CA 1
ATOM 1388 C C . LEU A 1 176 ? 6.5 12.922 10.562 1 98.62 176 LEU A C 1
ATOM 1390 O O . LEU A 1 176 ? 6.684 12.844 11.781 1 98.62 176 LEU A O 1
ATOM 1394 N N . VAL A 1 177 ? 5.395 12.578 9.961 1 98.06 177 VAL A N 1
ATOM 1395 C CA . VAL A 1 177 ? 4.227 12.086 10.68 1 98.06 177 VAL A CA 1
ATOM 1396 C C . VAL A 1 177 ? 4.586 10.82 11.453 1 98.06 177 VAL A C 1
ATOM 1398 O O . VAL A 1 177 ? 4.078 10.594 12.555 1 98.06 177 VAL A O 1
ATOM 1401 N N . PHE A 1 178 ? 5.469 10.039 10.953 1 98.38 178 PHE A N 1
ATOM 1402 C CA . PHE A 1 178 ? 5.75 8.734 11.547 1 98.38 178 PHE A CA 1
ATOM 1403 C C . PHE A 1 178 ? 7.07 8.758 12.305 1 98.38 178 PHE A C 1
ATOM 1405 O O . PHE A 1 178 ? 7.539 7.723 12.781 1 98.38 178 PHE A O 1
ATOM 1412 N N . TYR A 1 179 ? 7.703 9.867 12.422 1 98.44 179 TYR A N 1
ATOM 1413 C CA . TYR A 1 179 ? 9.047 9.93 12.992 1 98.44 179 TYR A CA 1
ATOM 1414 C C . TYR A 1 179 ? 9.008 9.703 14.5 1 98.44 179 TYR A C 1
ATOM 1416 O O . TYR A 1 179 ? 9.789 8.906 15.031 1 98.44 179 TYR A O 1
ATOM 1424 N N . PHE A 1 180 ? 8.125 10.391 15.195 1 97.38 180 PHE A N 1
ATOM 1425 C CA . PHE A 1 180 ? 8.039 10.25 16.641 1 97.38 180 PHE A CA 1
ATOM 1426 C C . PHE A 1 180 ? 7.105 9.109 17.016 1 97.38 180 PHE A C 1
ATOM 1428 O O . PHE A 1 180 ? 5.93 9.117 16.656 1 97.38 180 PHE A O 1
ATOM 1435 N N . PRO A 1 181 ? 7.543 8.164 17.797 1 97.75 181 PRO A N 1
ATOM 1436 C CA . PRO A 1 181 ? 6.723 7.004 18.156 1 97.75 181 PRO A CA 1
ATOM 1437 C C . PRO A 1 181 ? 5.43 7.391 18.859 1 97.75 181 PRO A C 1
ATOM 1439 O O . PRO A 1 181 ? 4.383 6.789 18.625 1 97.75 181 PRO A O 1
ATOM 1442 N N . GLU A 1 182 ? 5.516 8.367 19.734 1 96.75 182 GLU A N 1
ATOM 1443 C CA . GLU A 1 182 ? 4.344 8.773 20.5 1 96.75 182 GLU A CA 1
ATOM 1444 C C . GLU A 1 182 ? 3.23 9.273 19.578 1 96.75 182 GLU A C 1
ATOM 1446 O O . GLU A 1 182 ? 2.047 9.094 19.875 1 96.75 182 GLU A O 1
ATOM 1451 N N . ILE A 1 183 ? 3.635 9.859 18.516 1 97.62 183 ILE A N 1
ATOM 1452 C CA . ILE A 1 183 ? 2.668 10.352 17.531 1 97.62 183 ILE A CA 1
ATOM 1453 C C . ILE A 1 183 ? 2.25 9.211 16.609 1 97.62 183 ILE A C 1
ATOM 1455 O O . ILE A 1 183 ? 1.059 9 16.375 1 97.62 183 ILE A O 1
ATOM 1459 N N . ARG A 1 184 ? 3.191 8.492 16.125 1 97.81 184 ARG A N 1
ATOM 1460 C CA . ARG A 1 184 ? 2.977 7.395 15.188 1 97.81 184 ARG A CA 1
ATOM 1461 C C . ARG A 1 184 ? 1.99 6.375 15.75 1 97.81 184 ARG A C 1
ATOM 1463 O O . ARG A 1 184 ? 1.166 5.832 15.016 1 97.81 184 ARG A O 1
ATOM 1470 N N . GLU A 1 185 ? 1.992 6.137 16.984 1 96.81 185 GLU A N 1
ATOM 1471 C CA . GLU A 1 185 ? 1.223 5.074 17.625 1 96.81 185 GLU A CA 1
ATOM 1472 C C . GLU A 1 185 ? -0.241 5.473 17.797 1 96.81 185 GLU A C 1
ATOM 1474 O O . GLU A 1 185 ? -1.088 4.633 18.109 1 96.81 185 GLU A O 1
ATOM 1479 N N . VAL A 1 186 ? -0.513 6.699 17.594 1 96.81 186 VAL A N 1
ATOM 1480 C CA . VAL A 1 186 ? -1.885 7.176 17.734 1 96.81 186 VAL A CA 1
ATOM 1481 C C . VAL A 1 186 ? -2.691 6.797 16.484 1 96.81 186 VAL A C 1
ATOM 1483 O O . VAL A 1 186 ? -3.92 6.699 16.547 1 96.81 186 VAL A O 1
ATOM 1486 N N . PHE A 1 187 ? -1.989 6.52 15.43 1 98 187 PHE A N 1
ATOM 1487 C CA . PHE A 1 187 ? -2.676 6.293 14.164 1 98 187 PHE A CA 1
ATOM 1488 C C . PHE A 1 187 ? -3.137 4.844 14.047 1 98 187 PHE A C 1
ATOM 1490 O O . PHE A 1 187 ? -2.389 3.922 14.375 1 98 187 PHE A O 1
ATOM 1497 N N . HIS A 1 188 ? -4.324 4.715 13.555 1 97.38 188 HIS A N 1
ATOM 1498 C CA . HIS A 1 188 ? -4.91 3.398 13.336 1 97.38 188 HIS A CA 1
ATOM 1499 C C . HIS A 1 188 ? -4.469 2.818 11.992 1 97.38 188 HIS A C 1
ATOM 1501 O O . HIS A 1 188 ? -4.504 1.602 11.797 1 97.38 188 HIS A O 1
ATOM 1507 N N . MET A 1 189 ? -4.109 3.658 11.109 1 97.88 189 MET A N 1
ATOM 1508 C CA . MET A 1 189 ? -3.592 3.295 9.797 1 97.88 189 MET A CA 1
ATOM 1509 C C . MET A 1 189 ? -2.51 4.273 9.352 1 97.88 189 MET A C 1
ATOM 1511 O O . MET A 1 189 ? -2.658 5.484 9.508 1 97.88 189 MET A O 1
ATOM 1515 N N . LYS A 1 190 ? -1.469 3.711 8.82 1 98.75 190 LYS A N 1
ATOM 1516 C CA . LYS A 1 190 ? -0.322 4.512 8.398 1 98.75 190 LYS A CA 1
ATOM 1517 C C . LYS A 1 190 ? -0.05 4.348 6.906 1 98.75 190 LYS A C 1
ATOM 1519 O O . LYS A 1 190 ? 0.319 3.26 6.457 1 98.75 190 LYS A O 1
ATOM 1524 N N . LEU A 1 191 ? -0.209 5.461 6.148 1 98.69 191 LEU A N 1
ATOM 1525 C CA . LEU A 1 191 ? 0.028 5.5 4.707 1 98.69 191 LEU A CA 1
ATOM 1526 C C . LEU A 1 191 ? 1.317 6.25 4.391 1 98.69 191 LEU A C 1
ATOM 1528 O O . LEU A 1 191 ? 1.604 7.285 4.996 1 98.69 191 LEU A O 1
ATOM 1532 N N . PHE A 1 192 ? 2.082 5.688 3.496 1 98.69 192 PHE A N 1
ATOM 1533 C CA . PHE A 1 192 ? 3.268 6.383 3.012 1 98.69 192 PHE A CA 1
ATOM 1534 C C . PHE A 1 192 ? 3.193 6.598 1.505 1 98.69 192 PHE A C 1
ATOM 1536 O O . PHE A 1 192 ? 3.156 5.633 0.738 1 98.69 192 PHE A O 1
ATOM 1543 N N . VAL A 1 193 ? 3.098 7.828 1.115 1 98.38 193 VAL A N 1
ATOM 1544 C CA . VAL A 1 193 ? 3.066 8.172 -0.302 1 98.38 193 VAL A CA 1
ATOM 1545 C C . VAL A 1 193 ? 4.488 8.227 -0.854 1 98.38 193 VAL A C 1
ATOM 1547 O O . VAL A 1 193 ? 5.297 9.047 -0.423 1 98.38 193 VAL A O 1
ATOM 1550 N N . ASP A 1 194 ? 4.691 7.344 -1.826 1 96.62 194 ASP A N 1
ATOM 1551 C CA . ASP A 1 194 ? 6.051 7.156 -2.326 1 96.62 194 ASP A CA 1
ATOM 1552 C C . ASP A 1 194 ? 6.176 7.641 -3.77 1 96.62 194 ASP A C 1
ATOM 1554 O O . ASP A 1 194 ? 5.582 7.055 -4.68 1 96.62 194 ASP A O 1
ATOM 1558 N N . THR A 1 195 ? 6.93 8.719 -3.965 1 95.62 195 THR A N 1
ATOM 1559 C CA . THR A 1 195 ? 7.207 9.312 -5.27 1 95.62 195 THR A CA 1
ATOM 1560 C C . THR A 1 195 ? 8.711 9.5 -5.469 1 95.62 195 THR A C 1
ATOM 1562 O O . THR A 1 195 ? 9.43 9.82 -4.52 1 95.62 195 THR A O 1
ATOM 1565 N N . ASP A 1 196 ? 9.125 9.391 -6.715 1 93.5 196 ASP A N 1
ATOM 1566 C CA . ASP A 1 196 ? 10.547 9.484 -7.027 1 93.5 196 ASP A CA 1
ATOM 1567 C C . ASP A 1 196 ? 11.094 10.867 -6.68 1 93.5 196 ASP A C 1
ATOM 1569 O O . ASP A 1 196 ? 10.414 11.875 -6.867 1 93.5 196 ASP A O 1
ATOM 1573 N N . ALA A 1 197 ? 12.406 10.859 -6.402 1 94.31 197 ALA A N 1
ATOM 1574 C CA . ALA A 1 197 ? 13.055 12.078 -5.934 1 94.31 197 ALA A CA 1
ATOM 1575 C C . ALA A 1 197 ? 13.055 13.156 -7.016 1 94.31 197 ALA A C 1
ATOM 1577 O O . ALA A 1 197 ? 12.836 14.336 -6.73 1 94.31 197 ALA A O 1
ATOM 1578 N N . ASP A 1 198 ? 13.352 12.75 -8.234 1 93.81 198 ASP A N 1
ATOM 1579 C CA . ASP A 1 198 ? 13.391 13.727 -9.32 1 93.81 198 ASP A CA 1
ATOM 1580 C C . ASP A 1 198 ? 12.016 14.32 -9.578 1 93.81 198 ASP A C 1
ATOM 1582 O O . ASP A 1 198 ? 11.891 15.523 -9.82 1 93.81 198 ASP A O 1
ATOM 1586 N N . THR A 1 199 ? 10.984 13.5 -9.445 1 94.12 199 THR A N 1
ATOM 1587 C CA . THR A 1 199 ? 9.617 13.977 -9.586 1 94.12 199 THR A CA 1
ATOM 1588 C C . THR A 1 199 ? 9.25 14.938 -8.453 1 94.12 199 THR A C 1
ATOM 1590 O O . THR A 1 199 ? 8.672 15.992 -8.695 1 94.12 199 THR A O 1
ATOM 1593 N N . ARG A 1 200 ? 9.656 14.594 -7.258 1 95.75 200 ARG A N 1
ATOM 1594 C CA . ARG A 1 200 ? 9.383 15.445 -6.109 1 95.75 200 ARG A CA 1
ATOM 1595 C C . ARG A 1 200 ? 10.07 16.797 -6.258 1 95.75 200 ARG A C 1
ATOM 1597 O O . ARG A 1 200 ? 9.461 17.844 -6.012 1 95.75 200 ARG A O 1
ATOM 1604 N N . LEU A 1 201 ? 11.312 16.766 -6.684 1 94.88 201 LEU A N 1
ATOM 1605 C CA . LEU A 1 201 ? 12.047 18.016 -6.859 1 94.88 201 LEU A CA 1
ATOM 1606 C C . LEU A 1 201 ? 11.375 18.891 -7.914 1 94.88 201 LEU A C 1
ATOM 1608 O O . LEU A 1 201 ? 11.203 20.094 -7.707 1 94.88 201 LEU A O 1
ATOM 1612 N N . SER A 1 202 ? 11.016 18.266 -9.023 1 95.62 202 SER A N 1
ATOM 1613 C CA . SER A 1 202 ? 10.359 19 -10.086 1 95.62 202 SER A CA 1
ATOM 1614 C C . SER A 1 202 ? 9.086 19.688 -9.586 1 95.62 202 SER A C 1
ATOM 1616 O O . SER A 1 202 ? 8.859 20.859 -9.852 1 95.62 202 SER A O 1
ATOM 1618 N N . ARG A 1 203 ? 8.25 19.016 -8.828 1 94.75 203 ARG A N 1
ATOM 1619 C CA . ARG A 1 203 ? 7.004 19.531 -8.289 1 94.75 203 ARG A CA 1
ATOM 1620 C C . ARG A 1 203 ? 7.277 20.641 -7.262 1 94.75 203 ARG A C 1
ATOM 1622 O O . ARG A 1 203 ? 6.586 21.656 -7.234 1 94.75 203 ARG A O 1
ATOM 1629 N N . ARG A 1 204 ? 8.32 20.406 -6.453 1 95.5 204 ARG A N 1
ATOM 1630 C CA . ARG A 1 204 ? 8.672 21.375 -5.414 1 95.5 204 ARG A CA 1
ATOM 1631 C C . ARG A 1 204 ? 9.117 22.703 -6.02 1 95.5 204 ARG A C 1
ATOM 1633 O O . ARG A 1 204 ? 8.711 23.766 -5.559 1 95.5 204 ARG A O 1
ATOM 1640 N N . VAL A 1 205 ? 9.945 22.594 -7 1 94.12 205 VAL A N 1
ATOM 1641 C CA . VAL A 1 205 ? 10.461 23.797 -7.656 1 94.12 205 VAL A CA 1
ATOM 1642 C C . VAL A 1 205 ? 9.297 24.625 -8.203 1 94.12 205 VAL A C 1
ATOM 1644 O O . VAL A 1 205 ? 9.211 25.828 -7.945 1 94.12 205 VAL A O 1
ATOM 1647 N N . LEU A 1 206 ? 8.398 23.969 -8.867 1 94.31 206 LEU A N 1
ATOM 1648 C CA . LEU A 1 206 ? 7.246 24.656 -9.445 1 94.31 206 LEU A CA 1
ATOM 1649 C C . LEU A 1 206 ? 6.375 25.266 -8.352 1 94.31 206 LEU A C 1
ATOM 1651 O O . LEU A 1 206 ? 5.984 26.438 -8.453 1 94.31 206 LEU A O 1
ATOM 1655 N N . ARG A 1 207 ? 6.098 24.547 -7.344 1 93.5 207 ARG A N 1
ATOM 1656 C CA . ARG A 1 207 ? 5.254 25.016 -6.246 1 93.5 207 ARG A CA 1
ATOM 1657 C C . ARG A 1 207 ? 5.898 26.188 -5.52 1 93.5 207 ARG A C 1
ATOM 1659 O O . ARG A 1 207 ? 5.254 27.203 -5.289 1 93.5 207 ARG A O 1
ATOM 1666 N N . ASP A 1 208 ? 7.219 26.047 -5.094 1 92.38 208 ASP A N 1
ATOM 1667 C CA . ASP A 1 208 ? 7.871 27.031 -4.242 1 92.38 208 ASP A CA 1
ATOM 1668 C C . ASP A 1 208 ? 8.094 28.344 -4.996 1 92.38 208 ASP A C 1
ATOM 1670 O O . ASP A 1 208 ? 8.016 29.422 -4.406 1 92.38 208 ASP A O 1
ATOM 1674 N N . ILE A 1 209 ? 8.312 28.25 -6.27 1 91.56 209 ILE A N 1
ATOM 1675 C CA . ILE A 1 209 ? 8.5 29.469 -7.059 1 91.56 209 ILE A CA 1
ATOM 1676 C C . ILE A 1 209 ? 7.152 30.125 -7.332 1 91.56 209 ILE A C 1
ATOM 1678 O O . ILE A 1 209 ? 6.98 31.312 -7.105 1 91.56 209 ILE A O 1
ATOM 1682 N N . ARG A 1 210 ? 6.129 29.391 -7.699 1 91.38 210 ARG A N 1
ATOM 1683 C CA . ARG A 1 210 ? 4.855 29.938 -8.148 1 91.38 210 ARG A CA 1
ATOM 1684 C C . ARG A 1 210 ? 3.975 30.312 -6.961 1 91.38 210 ARG A C 1
ATOM 1686 O O . ARG A 1 210 ? 3.324 31.359 -6.973 1 91.38 210 ARG A O 1
ATOM 1693 N N . GLU A 1 211 ? 3.986 29.469 -5.969 1 88.38 211 GLU A N 1
ATOM 1694 C CA . GLU A 1 211 ? 3.008 29.641 -4.898 1 88.38 211 GLU A CA 1
ATOM 1695 C C . GLU A 1 211 ? 3.633 30.312 -3.682 1 88.38 211 GLU A C 1
ATOM 1697 O O . GLU A 1 211 ? 2.934 30.953 -2.896 1 88.38 211 GLU A O 1
ATOM 1702 N N . ARG A 1 212 ? 4.957 30.203 -3.555 1 85.38 212 ARG A N 1
ATOM 1703 C CA . ARG A 1 212 ? 5.551 30.688 -2.314 1 85.38 212 ARG A CA 1
ATOM 1704 C C . ARG A 1 212 ? 6.512 31.844 -2.586 1 85.38 212 ARG A C 1
ATOM 1706 O O . ARG A 1 212 ? 7.086 32.406 -1.654 1 85.38 212 ARG A O 1
ATOM 1713 N N . GLY A 1 213 ? 6.742 32.188 -3.834 1 85.06 213 GLY A N 1
ATOM 1714 C CA . GLY A 1 213 ? 7.516 33.344 -4.219 1 85.06 213 GLY A CA 1
ATOM 1715 C C . GLY A 1 213 ? 9 33.188 -3.939 1 85.06 213 GLY A C 1
ATOM 1716 O O . GLY A 1 213 ? 9.672 34.156 -3.598 1 85.06 213 GLY A O 1
ATOM 1717 N N . ARG A 1 214 ? 9.539 32.062 -4.043 1 88.69 214 ARG A N 1
ATOM 1718 C CA . ARG A 1 214 ? 10.945 31.828 -3.727 1 88.69 214 ARG A CA 1
ATOM 1719 C C . ARG A 1 214 ? 11.805 31.875 -4.984 1 88.69 214 ARG A C 1
ATOM 1721 O O . ARG A 1 214 ? 11.305 31.703 -6.098 1 88.69 214 ARG A O 1
ATOM 1728 N N . ASP A 1 215 ? 13.094 32.125 -4.715 1 90.69 215 ASP A N 1
ATOM 1729 C CA . ASP A 1 215 ? 14.078 32.156 -5.793 1 90.69 215 ASP A CA 1
ATOM 1730 C C . ASP A 1 215 ? 14.555 30.766 -6.16 1 90.69 215 ASP A C 1
ATOM 1732 O O . ASP A 1 215 ? 14.789 29.922 -5.281 1 90.69 215 ASP A O 1
ATOM 1736 N N . LEU A 1 216 ? 14.742 30.531 -7.496 1 92.06 216 LEU A N 1
ATOM 1737 C CA . LEU A 1 216 ? 15.086 29.219 -8.016 1 92.06 216 LEU A CA 1
ATOM 1738 C C . LEU A 1 216 ? 16.391 28.719 -7.41 1 92.06 216 LEU A C 1
ATOM 1740 O O . LEU A 1 216 ? 16.484 27.578 -6.957 1 92.06 216 LEU A O 1
ATOM 1744 N N . GLU A 1 217 ? 17.406 29.562 -7.48 1 91.44 217 GLU A N 1
ATOM 1745 C CA . GLU A 1 217 ? 18.719 29.156 -6.961 1 91.44 217 GLU A CA 1
ATOM 1746 C C . GLU A 1 217 ? 18.641 28.812 -5.48 1 91.44 217 GLU A C 1
ATOM 1748 O O . GLU A 1 217 ? 19.25 27.828 -5.035 1 91.44 217 GLU A O 1
ATOM 1753 N N . GLN A 1 218 ? 17.891 29.547 -4.816 1 91 218 GLN A N 1
ATOM 1754 C CA . GLN A 1 218 ? 17.703 29.297 -3.391 1 91 218 GLN A CA 1
ATOM 1755 C C . GLN A 1 218 ? 16.984 27.984 -3.152 1 91 218 GLN A C 1
ATOM 1757 O O . GLN A 1 218 ? 17.344 27.219 -2.262 1 91 218 GLN A O 1
ATOM 1762 N N . VAL A 1 219 ? 15.977 27.734 -3.934 1 92.75 219 VAL A N 1
ATOM 1763 C CA . VAL A 1 219 ? 15.195 26.516 -3.797 1 92.75 219 VAL A CA 1
ATOM 1764 C C . VAL A 1 219 ? 16.094 25.297 -4.039 1 92.75 219 VAL A C 1
ATOM 1766 O O . VAL A 1 219 ? 16.062 24.344 -3.266 1 92.75 219 VAL A O 1
ATOM 1769 N N . LEU A 1 220 ? 16.891 25.344 -5.039 1 93.94 220 LEU A N 1
ATOM 1770 C CA . LEU A 1 220 ? 17.75 24.219 -5.406 1 93.94 220 LEU A CA 1
ATOM 1771 C C . LEU A 1 220 ? 18.844 24.016 -4.367 1 93.94 220 LEU A C 1
ATOM 1773 O O . LEU A 1 220 ? 19.156 22.875 -4.012 1 93.94 220 LEU A O 1
ATOM 1777 N N . ALA A 1 221 ? 19.422 25.109 -3.945 1 92.81 221 ALA A N 1
ATOM 1778 C CA . ALA A 1 221 ? 20.453 25.016 -2.914 1 92.81 221 ALA A CA 1
ATOM 1779 C C . ALA A 1 221 ? 19.891 24.406 -1.63 1 92.81 221 ALA A C 1
ATOM 1781 O O . ALA A 1 221 ? 20.5 23.516 -1.036 1 92.81 221 ALA A O 1
ATOM 1782 N N . GLN A 1 222 ? 18.781 24.891 -1.237 1 94.25 222 GLN A N 1
ATOM 1783 C CA . GLN A 1 222 ? 18.125 24.375 -0.045 1 94.25 222 GLN A CA 1
ATOM 1784 C C . GLN A 1 222 ? 17.797 22.891 -0.191 1 94.25 222 GLN A C 1
ATOM 1786 O O . GLN A 1 222 ? 17.969 22.125 0.755 1 94.25 222 GLN A O 1
ATOM 1791 N N . TYR A 1 223 ? 17.312 22.562 -1.33 1 95.88 223 TYR A N 1
ATOM 1792 C CA . TYR A 1 223 ? 16.953 21.156 -1.568 1 95.88 223 TYR A CA 1
ATOM 1793 C C . TYR A 1 223 ? 18.156 20.25 -1.394 1 95.88 223 TYR A C 1
ATOM 1795 O O . TYR A 1 223 ? 18.078 19.234 -0.684 1 95.88 223 TYR A O 1
ATOM 1803 N N . THR A 1 224 ? 19.266 20.547 -1.948 1 95.94 224 THR A N 1
ATOM 1804 C CA . THR A 1 224 ? 20.422 19.656 -1.971 1 95.94 224 THR A CA 1
ATOM 1805 C C . THR A 1 224 ? 21.109 19.641 -0.609 1 95.94 224 THR A C 1
ATOM 1807 O O . THR A 1 224 ? 21.672 18.625 -0.202 1 95.94 224 THR A O 1
ATOM 1810 N N . THR A 1 225 ? 21.016 20.734 0.113 1 96.06 225 THR A N 1
ATOM 1811 C CA . THR A 1 225 ? 21.812 20.844 1.325 1 96.06 225 THR A CA 1
ATOM 1812 C C . THR A 1 225 ? 20.984 20.5 2.559 1 96.06 225 THR A C 1
ATOM 1814 O O . THR A 1 225 ? 21.516 20.047 3.568 1 96.06 225 THR A O 1
ATOM 1817 N N . LEU A 1 226 ? 19.703 20.75 2.482 1 96.75 226 LEU A N 1
ATOM 1818 C CA . LEU A 1 226 ? 18.891 20.594 3.686 1 96.75 226 LEU A CA 1
ATOM 1819 C C . LEU A 1 226 ? 17.781 19.578 3.461 1 96.75 226 LEU A C 1
ATOM 1821 O O . LEU A 1 226 ? 17.688 18.578 4.18 1 96.75 226 LEU A O 1
ATOM 1825 N N . VAL A 1 227 ? 17 19.703 2.424 1 96.94 227 VAL A N 1
ATOM 1826 C CA . VAL A 1 227 ? 15.742 19 2.242 1 96.94 227 VAL A CA 1
ATOM 1827 C C . VAL A 1 227 ? 16.016 17.531 1.93 1 96.94 227 VAL A C 1
ATOM 1829 O O . VAL A 1 227 ? 15.5 16.641 2.602 1 96.94 227 VAL A O 1
ATOM 1832 N N . LYS A 1 228 ? 16.859 17.266 0.941 1 97.25 228 LYS A N 1
ATOM 1833 C CA . LYS A 1 228 ? 17.156 15.891 0.529 1 97.25 228 LYS A CA 1
ATOM 1834 C C . LYS A 1 228 ? 17.828 15.117 1.652 1 97.25 228 LYS A C 1
ATOM 1836 O O . LYS A 1 228 ? 17.406 14.016 1.998 1 97.25 228 LYS A O 1
ATOM 1841 N N . PRO A 1 229 ? 18.859 15.672 2.26 1 97.62 229 PRO A N 1
ATOM 1842 C CA . PRO A 1 229 ? 19.469 14.945 3.375 1 97.62 229 PRO A CA 1
ATOM 1843 C C . PRO A 1 229 ? 18.484 14.672 4.512 1 97.62 229 PRO A C 1
ATOM 1845 O O . PRO A 1 229 ? 18.5 13.594 5.113 1 97.62 229 PRO A O 1
ATOM 1848 N N . ALA A 1 230 ? 17.672 15.641 4.832 1 97.75 230 ALA A N 1
ATOM 1849 C CA . ALA A 1 230 ? 16.688 15.461 5.891 1 97.75 230 ALA A CA 1
ATOM 1850 C C . ALA A 1 230 ? 15.68 14.367 5.531 1 97.75 230 ALA A C 1
ATOM 1852 O O . ALA A 1 230 ? 15.297 13.562 6.383 1 97.75 230 ALA A O 1
ATOM 1853 N N . PHE A 1 231 ? 15.266 14.352 4.297 1 98.31 231 PHE A N 1
ATOM 1854 C CA . PHE A 1 231 ? 14.375 13.289 3.836 1 98.31 231 PHE A CA 1
ATOM 1855 C C . PHE A 1 231 ? 15 11.922 4.059 1 98.31 231 PHE A C 1
ATOM 1857 O O . PHE A 1 231 ? 14.359 11.016 4.59 1 98.31 231 PHE A O 1
ATOM 1864 N N . GLU A 1 232 ? 16.188 11.758 3.676 1 97.75 232 GLU A N 1
ATOM 1865 C CA . GLU A 1 232 ? 16.891 10.477 3.732 1 97.75 232 GLU A CA 1
ATOM 1866 C C . GLU A 1 232 ? 17.141 10.055 5.176 1 97.75 232 GLU A C 1
ATOM 1868 O O . GLU A 1 232 ? 17.125 8.859 5.492 1 97.75 232 GLU A O 1
ATOM 1873 N N . GLU A 1 233 ? 17.312 11 5.988 1 97.81 233 GLU A N 1
ATOM 1874 C CA . GLU A 1 233 ? 17.656 10.703 7.371 1 97.81 233 GLU A CA 1
ATOM 1875 C C . GLU A 1 233 ? 16.422 10.516 8.234 1 97.81 233 GLU A C 1
ATOM 1877 O O . GLU A 1 233 ? 16.359 9.617 9.07 1 97.81 233 GLU A O 1
ATOM 1882 N N . PHE A 1 234 ? 15.383 11.359 8.055 1 98.19 234 PHE A N 1
ATOM 1883 C CA . PHE A 1 234 ? 14.328 11.445 9.055 1 98.19 234 PHE A CA 1
ATOM 1884 C C . PHE A 1 234 ? 13 10.945 8.484 1 98.19 234 PHE A C 1
ATOM 1886 O O . PHE A 1 234 ? 12.148 10.445 9.227 1 98.19 234 PHE A O 1
ATOM 1893 N N . CYS A 1 235 ? 12.781 11.102 7.215 1 98.38 235 CYS A N 1
ATOM 1894 C CA . CYS A 1 235 ? 11.477 10.781 6.637 1 98.38 235 CYS A CA 1
ATOM 1895 C C . CYS A 1 235 ? 11.484 9.391 6.016 1 98.38 235 CYS A C 1
ATOM 1897 O O . CYS A 1 235 ? 10.727 8.516 6.434 1 98.38 235 CYS A O 1
ATOM 1899 N N . LEU A 1 236 ? 12.406 9.156 5.098 1 97.75 236 LEU A N 1
ATOM 1900 C CA . LEU A 1 236 ? 12.453 7.945 4.289 1 97.75 236 LEU A CA 1
ATOM 1901 C C . LEU A 1 236 ? 12.5 6.703 5.176 1 97.75 236 LEU A C 1
ATOM 1903 O O . LEU A 1 236 ? 11.75 5.75 4.953 1 97.75 236 LEU A O 1
ATOM 1907 N N . PRO A 1 237 ? 13.289 6.727 6.234 1 97.69 237 PRO A N 1
ATOM 1908 C CA . PRO A 1 237 ? 13.375 5.516 7.055 1 97.69 237 PRO A CA 1
ATOM 1909 C C . PRO A 1 237 ? 12.055 5.168 7.734 1 97.69 237 PRO A C 1
ATOM 1911 O O . PRO A 1 237 ? 11.836 4.016 8.109 1 97.69 237 PRO A O 1
ATOM 1914 N N . THR A 1 238 ? 11.195 6.129 7.938 1 98 238 THR A N 1
ATOM 1915 C CA . THR A 1 238 ? 9.938 5.883 8.633 1 98 238 THR A CA 1
ATOM 1916 C C . THR A 1 238 ? 8.969 5.113 7.738 1 98 238 THR A C 1
ATOM 1918 O O . THR A 1 238 ? 7.938 4.629 8.211 1 98 238 THR A O 1
ATOM 1921 N N . LYS A 1 239 ? 9.32 4.996 6.484 1 96.75 239 LYS A N 1
ATOM 1922 C CA . LYS A 1 239 ? 8.531 4.211 5.535 1 96.75 239 LYS A CA 1
ATOM 1923 C C . LYS A 1 239 ? 8.312 2.789 6.047 1 96.75 239 LYS A C 1
ATOM 1925 O O . LYS A 1 239 ? 7.273 2.182 5.777 1 96.75 239 LYS A O 1
ATOM 1930 N N . LYS A 1 240 ? 9.219 2.285 6.793 1 95.44 240 LYS A N 1
ATOM 1931 C CA . LYS A 1 240 ? 9.148 0.925 7.32 1 95.44 240 LYS A CA 1
ATOM 1932 C C . LYS A 1 240 ? 7.949 0.755 8.25 1 95.44 240 LYS A C 1
ATOM 1934 O O . LYS A 1 240 ? 7.5 -0.367 8.5 1 95.44 240 LYS A O 1
ATOM 1939 N N . PHE A 1 241 ? 7.379 1.838 8.797 1 97.06 241 PHE A N 1
ATOM 1940 C CA . PHE A 1 241 ? 6.27 1.768 9.742 1 97.06 241 PHE A CA 1
ATOM 1941 C C . PHE A 1 241 ? 4.934 1.808 9.016 1 97.06 241 PHE A C 1
ATOM 1943 O O . PHE A 1 241 ? 3.881 1.623 9.633 1 97.06 241 PHE A O 1
ATOM 1950 N N . ALA A 1 242 ? 5.008 2.068 7.719 1 98.19 242 ALA A N 1
ATOM 1951 C CA . ALA A 1 242 ? 3.768 2.201 6.961 1 98.19 242 ALA A CA 1
ATOM 1952 C C . ALA A 1 242 ? 3.031 0.866 6.879 1 98.19 242 ALA A C 1
ATOM 1954 O O . ALA A 1 242 ? 3.658 -0.191 6.777 1 98.19 242 ALA A O 1
ATOM 1955 N N . ASP A 1 243 ? 1.716 0.968 6.941 1 97.81 243 ASP A N 1
ATOM 1956 C CA . ASP A 1 243 ? 0.875 -0.189 6.652 1 97.81 243 ASP A CA 1
ATOM 1957 C C . ASP A 1 243 ? 0.675 -0.364 5.148 1 97.81 243 ASP A C 1
ATOM 1959 O O . ASP A 1 243 ? 0.588 -1.49 4.656 1 97.81 243 ASP A O 1
ATOM 1963 N N . VAL A 1 244 ? 0.566 0.75 4.484 1 98 244 VAL A N 1
ATOM 1964 C CA . VAL A 1 244 ? 0.364 0.784 3.037 1 98 244 VAL A CA 1
ATOM 1965 C C . VAL A 1 244 ? 1.276 1.837 2.412 1 98 244 VAL A C 1
ATOM 1967 O O . VAL A 1 244 ? 1.345 2.971 2.893 1 98 244 VAL A O 1
ATOM 1970 N N . ILE A 1 245 ? 1.963 1.411 1.452 1 98.38 245 ILE A N 1
ATOM 1971 C CA . ILE A 1 245 ? 2.736 2.361 0.66 1 98.38 245 ILE A CA 1
ATOM 1972 C C . ILE A 1 245 ? 2.035 2.613 -0.673 1 98.38 245 ILE A C 1
ATOM 1974 O O . ILE A 1 245 ? 1.619 1.669 -1.35 1 98.38 245 ILE A O 1
ATOM 1978 N N . ILE A 1 246 ? 1.862 3.895 -1.026 1 97.69 246 ILE A N 1
ATOM 1979 C CA . ILE A 1 246 ? 1.158 4.324 -2.229 1 97.69 246 ILE A CA 1
ATOM 1980 C C . ILE A 1 246 ? 2.146 4.945 -3.213 1 97.69 246 ILE A C 1
ATOM 1982 O O . ILE A 1 246 ? 2.594 6.078 -3.023 1 97.69 246 ILE A O 1
ATOM 1986 N N . PRO A 1 247 ? 2.387 4.195 -4.273 1 96.62 247 PRO A N 1
ATOM 1987 C CA . PRO A 1 247 ? 3.26 4.789 -5.289 1 96.62 247 PRO A CA 1
ATOM 1988 C C . PRO A 1 247 ? 2.523 5.773 -6.195 1 96.62 247 PRO A C 1
ATOM 1990 O O . PRO A 1 247 ? 1.293 5.754 -6.262 1 96.62 247 PRO A O 1
ATOM 1993 N N . ARG A 1 248 ? 3.154 6.664 -6.762 1 92.12 248 ARG A N 1
ATOM 1994 C CA . ARG A 1 248 ? 2.719 7.57 -7.816 1 92.12 248 ARG A CA 1
ATOM 1995 C C . ARG A 1 248 ? 1.703 8.578 -7.289 1 92.12 248 ARG A C 1
ATOM 1997 O O . ARG A 1 248 ? 0.969 9.195 -8.07 1 92.12 248 ARG A O 1
ATOM 2004 N N . GLY A 1 249 ? 1.498 8.688 -6.082 1 92.62 249 GLY A N 1
ATOM 2005 C CA . GLY A 1 249 ? 0.722 9.734 -5.441 1 92.62 249 GLY A CA 1
ATOM 2006 C C . GLY A 1 249 ? -0.708 9.812 -5.941 1 92.62 249 GLY A C 1
ATOM 2007 O O . GLY A 1 249 ? -1.416 8.805 -5.969 1 92.62 249 GLY A O 1
ATOM 2008 N N . ALA A 1 250 ? -1.096 11 -6.328 1 91.5 250 ALA A N 1
ATOM 2009 C CA . ALA A 1 250 ? -2.492 11.289 -6.637 1 91.5 250 ALA A CA 1
ATOM 2010 C C . ALA A 1 250 ? -2.906 10.648 -7.961 1 91.5 250 ALA A C 1
ATOM 2012 O O . ALA A 1 250 ? -4.098 10.539 -8.258 1 91.5 250 ALA A O 1
ATOM 2013 N N . ASP A 1 251 ? -1.961 10.234 -8.734 1 92.75 251 ASP A N 1
ATOM 2014 C CA . ASP A 1 251 ? -2.275 9.555 -9.992 1 92.75 251 ASP A CA 1
ATOM 2015 C C . ASP A 1 251 ? -2.752 8.133 -9.734 1 92.75 251 ASP A C 1
ATOM 2017 O O . ASP A 1 251 ? -3.316 7.492 -10.633 1 92.75 251 ASP A O 1
ATOM 2021 N N . ASN A 1 252 ? -2.486 7.688 -8.609 1 95.94 252 ASN A N 1
ATOM 2022 C CA . ASN A 1 252 ? -2.857 6.324 -8.258 1 95.94 252 ASN A CA 1
ATOM 2023 C C . ASN A 1 252 ? -4.324 6.23 -7.844 1 95.94 252 ASN A C 1
ATOM 2025 O O . ASN A 1 252 ? -4.637 6.137 -6.656 1 95.94 252 ASN A O 1
ATOM 2029 N N . THR A 1 253 ? -5.188 6.141 -8.734 1 94.94 253 THR A N 1
ATOM 2030 C CA . THR A 1 253 ? -6.625 6.172 -8.492 1 94.94 253 THR A CA 1
ATOM 2031 C C . THR A 1 253 ? -7.09 4.887 -7.816 1 94.94 253 THR A C 1
ATOM 2033 O O . THR A 1 253 ? -8.055 4.891 -7.051 1 94.94 253 THR A O 1
ATOM 2036 N N . VAL A 1 254 ? -6.391 3.82 -8.047 1 94.69 254 VAL A N 1
ATOM 2037 C CA . VAL A 1 254 ? -6.781 2.539 -7.465 1 94.69 254 VAL A CA 1
ATOM 2038 C C . VAL A 1 254 ? -6.547 2.566 -5.957 1 94.69 254 VAL A C 1
ATOM 2040 O O . VAL A 1 254 ? -7.453 2.256 -5.176 1 94.69 254 VAL A O 1
ATOM 2043 N N . ALA A 1 255 ? -5.367 2.957 -5.555 1 96 255 ALA A N 1
ATOM 2044 C CA . ALA A 1 255 ? -5.059 3.037 -4.129 1 96 255 ALA A CA 1
ATOM 2045 C C . ALA A 1 255 ? -5.98 4.031 -3.422 1 96 255 ALA A C 1
ATOM 2047 O O . ALA A 1 255 ? -6.48 3.754 -2.33 1 96 255 ALA A O 1
ATOM 2048 N N . ILE A 1 256 ? -6.152 5.133 -4.055 1 96.12 256 ILE A N 1
ATOM 2049 C CA . ILE A 1 256 ? -7.02 6.156 -3.479 1 96.12 256 ILE A CA 1
ATOM 2050 C C . ILE A 1 256 ? -8.438 5.605 -3.332 1 96.12 256 ILE A C 1
ATOM 2052 O O . ILE A 1 256 ? -9.078 5.797 -2.297 1 96.12 256 ILE A O 1
ATOM 2056 N N . GLY A 1 257 ? -8.906 4.914 -4.371 1 94.88 257 GLY A N 1
ATOM 2057 C CA . GLY A 1 257 ? -10.219 4.293 -4.297 1 94.88 257 GLY A CA 1
ATOM 2058 C C . GLY A 1 257 ? -10.352 3.311 -3.148 1 94.88 257 GLY A C 1
ATOM 2059 O O . GLY A 1 257 ? -11.391 3.25 -2.494 1 94.88 257 GLY A O 1
ATOM 2060 N N . LEU A 1 258 ? -9.32 2.625 -2.975 1 94.06 258 LEU A N 1
ATOM 2061 C CA . LEU A 1 258 ? -9.289 1.656 -1.885 1 94.06 258 LEU A CA 1
ATOM 2062 C C . LEU A 1 258 ? -9.438 2.352 -0.536 1 94.06 258 LEU A C 1
ATOM 2064 O O . LEU A 1 258 ? -10.234 1.923 0.303 1 94.06 258 LEU A O 1
ATOM 2068 N N . ILE A 1 259 ? -8.695 3.402 -0.289 1 96.31 259 ILE A N 1
ATOM 2069 C CA . ILE A 1 259 ? -8.734 4.141 0.969 1 96.31 259 ILE A CA 1
ATOM 2070 C C . ILE A 1 259 ? -10.094 4.812 1.134 1 96.31 259 ILE A C 1
ATOM 2072 O O . ILE A 1 259 ? -10.664 4.816 2.229 1 96.31 259 ILE A O 1
ATOM 2076 N N . VAL A 1 260 ? -10.625 5.414 0.077 1 96.06 260 VAL A N 1
ATOM 2077 C CA . VAL A 1 260 ? -11.922 6.078 0.095 1 96.06 260 VAL A CA 1
ATOM 2078 C C . VAL A 1 260 ? -13 5.094 0.529 1 96.06 260 VAL A C 1
ATOM 2080 O O . VAL A 1 260 ? -13.82 5.406 1.396 1 96.06 260 VAL A O 1
ATOM 2083 N N . GLN A 1 261 ? -12.977 3.922 -0.056 1 92.81 261 GLN A N 1
ATOM 2084 C CA . GLN A 1 261 ? -13.969 2.91 0.292 1 92.81 261 GLN A CA 1
ATOM 2085 C C . GLN A 1 261 ? -13.867 2.518 1.763 1 92.81 261 GLN A C 1
ATOM 2087 O O . GLN A 1 261 ? -14.883 2.33 2.436 1 92.81 261 GLN A O 1
ATOM 2092 N N . HIS A 1 262 ? -12.688 2.404 2.207 1 93.38 262 HIS A N 1
ATOM 2093 C CA . HIS A 1 262 ? -12.469 2.059 3.607 1 93.38 262 HIS A CA 1
ATOM 2094 C C . HIS A 1 262 ? -13.047 3.121 4.535 1 93.38 262 HIS A C 1
ATOM 2096 O O . HIS A 1 262 ? -13.734 2.797 5.508 1 93.38 262 HIS A O 1
ATOM 2102 N N . ILE A 1 263 ? -12.781 4.312 4.223 1 94.75 263 ILE A N 1
ATOM 2103 C CA . ILE A 1 263 ? -13.266 5.418 5.043 1 94.75 263 ILE A CA 1
ATOM 2104 C C . ILE A 1 263 ? -14.789 5.469 4.996 1 94.75 263 ILE A C 1
ATOM 2106 O O . ILE A 1 263 ? -15.445 5.695 6.02 1 94.75 263 ILE A O 1
ATOM 2110 N N . ARG A 1 264 ? -15.328 5.258 3.848 1 92.19 264 ARG A N 1
ATOM 2111 C CA . ARG A 1 264 ? -16.781 5.23 3.711 1 92.19 264 ARG A CA 1
ATOM 2112 C C . ARG A 1 264 ? -17.391 4.191 4.641 1 92.19 264 ARG A C 1
ATOM 2114 O O . ARG A 1 264 ? -18.422 4.453 5.285 1 92.19 264 ARG A O 1
ATOM 2121 N N . ASP A 1 265 ? -16.812 3.074 4.672 1 89 265 ASP A N 1
ATOM 2122 C CA . ASP A 1 265 ? -17.297 2.006 5.535 1 89 265 ASP A CA 1
ATOM 2123 C C . ASP A 1 265 ? -17.281 2.43 7 1 89 265 ASP A C 1
ATOM 2125 O O . ASP A 1 265 ? -18.219 2.129 7.75 1 89 265 ASP A O 1
ATOM 2129 N N . ILE A 1 266 ? -16.25 3.088 7.367 1 89.56 266 ILE A N 1
ATOM 2130 C CA . ILE A 1 266 ? -16.125 3.545 8.75 1 89.56 266 ILE A CA 1
ATOM 2131 C C . ILE A 1 266 ? -17.234 4.555 9.062 1 89.56 266 ILE A C 1
ATOM 2133 O O . ILE A 1 266 ? -17.875 4.465 10.102 1 89.56 266 ILE A O 1
ATOM 2137 N N . VAL A 1 267 ? -17.422 5.469 8.172 1 89.69 267 VAL A N 1
ATOM 2138 C CA . VAL A 1 267 ? -18.391 6.543 8.375 1 89.69 267 VAL A CA 1
ATOM 2139 C C . VAL A 1 267 ? -19.797 5.965 8.461 1 89.69 267 VAL A C 1
ATOM 2141 O O . VAL A 1 267 ? -20.594 6.367 9.312 1 89.69 267 VAL A O 1
ATOM 2144 N N . ILE A 1 268 ? -20.047 5.008 7.625 1 84.12 268 ILE A N 1
ATOM 2145 C CA . ILE A 1 268 ? -21.359 4.379 7.598 1 84.12 268 ILE A CA 1
ATOM 2146 C C . ILE A 1 268 ? -21.594 3.598 8.891 1 84.12 268 ILE A C 1
ATOM 2148 O O . ILE A 1 268 ? -22.672 3.662 9.484 1 84.12 268 ILE A O 1
ATOM 2152 N N . CYS A 1 269 ? -20.578 2.91 9.266 1 81.06 269 CYS A N 1
ATOM 2153 C CA . CYS A 1 269 ? -20.703 2.109 10.484 1 81.06 269 CYS A CA 1
ATOM 2154 C C . CYS A 1 269 ? -20.922 2.994 11.703 1 81.06 269 CYS A C 1
ATOM 2156 O O . CYS A 1 269 ? -21.688 2.646 12.594 1 81.06 269 CYS A O 1
ATOM 2158 N N . ASN A 1 270 ? -20.297 4.086 11.75 1 77.12 270 ASN A N 1
ATOM 2159 C CA . ASN A 1 270 ? -20.422 5.008 12.875 1 77.12 270 ASN A CA 1
ATOM 2160 C C . ASN A 1 270 ? -21.812 5.656 12.906 1 77.12 270 ASN A C 1
ATOM 2162 O O . ASN A 1 270 ? -22.359 5.918 13.977 1 77.12 270 ASN A O 1
ATOM 2166 N N . ALA A 1 271 ? -22.359 5.906 11.773 1 73 271 ALA A N 1
ATOM 2167 C CA . ALA A 1 271 ? -23.703 6.492 11.688 1 73 271 ALA A CA 1
ATOM 2168 C C . ALA A 1 271 ? -24.766 5.523 12.203 1 73 271 ALA A C 1
ATOM 2170 O O . ALA A 1 271 ? -25.719 5.941 12.852 1 73 271 ALA A O 1
ATOM 2171 N N . ASN A 1 272 ? -24.5 4.305 11.898 1 68.69 272 ASN A N 1
ATOM 2172 C CA . ASN A 1 272 ? -25.438 3.285 12.344 1 68.69 272 ASN A CA 1
ATOM 2173 C C . ASN A 1 272 ? -25.375 3.078 13.859 1 68.69 272 ASN A C 1
ATOM 2175 O O . ASN A 1 272 ? -26.359 2.682 14.484 1 68.69 272 ASN A O 1
ATOM 2179 N N . LEU A 1 273 ? -24.297 3.307 14.359 1 63.06 273 LEU A N 1
ATOM 2180 C CA . LEU A 1 273 ? -24.141 3.16 15.805 1 63.06 273 LEU A CA 1
ATOM 2181 C C . LEU A 1 273 ? -24.828 4.309 16.547 1 63.06 273 LEU A C 1
ATOM 2183 O O . LEU A 1 273 ? -25.375 4.113 17.625 1 63.06 273 LEU A O 1
ATOM 2187 N N . THR A 1 274 ? -24.797 5.434 15.984 1 57.56 274 THR A N 1
ATOM 2188 C CA . THR A 1 274 ? -25.422 6.582 16.625 1 57.56 274 THR A CA 1
ATOM 2189 C C . THR A 1 274 ? -26.938 6.582 16.391 1 57.56 274 THR A C 1
ATOM 2191 O O . THR A 1 274 ? -27.703 7.027 17.234 1 57.56 274 THR A O 1
ATOM 2194 N N . GLY A 1 275 ? -27.391 6.199 15.188 1 49.81 275 GLY A N 1
ATOM 2195 C CA . GLY A 1 275 ? -28.828 6.152 14.938 1 49.81 275 GLY A CA 1
ATOM 2196 C C . GLY A 1 275 ? -29.547 5.094 15.75 1 49.81 275 GLY A C 1
ATOM 2197 O O . GLY A 1 275 ? -30.734 5.238 16.062 1 49.81 275 GLY A O 1
ATOM 2198 N N . SER A 1 276 ? -28.953 3.979 15.953 1 43.69 276 SER A N 1
ATOM 2199 C CA . SER A 1 276 ? -29.625 2.977 16.781 1 43.69 276 SER A CA 1
ATOM 2200 C C . SER A 1 276 ? -29.797 3.463 18.219 1 43.69 276 SER A C 1
ATOM 2202 O O . SER A 1 276 ? -30.625 2.932 18.953 1 43.69 276 SER A O 1
ATOM 2204 N N . ARG A 1 277 ? -29.047 4.402 18.656 1 39.31 277 ARG A N 1
ATOM 2205 C CA . ARG A 1 277 ? -29.297 4.875 20.016 1 39.31 277 ARG A CA 1
ATOM 2206 C C . ARG A 1 277 ? -30.562 5.734 20.078 1 39.31 277 ARG A C 1
ATOM 2208 O O . ARG A 1 277 ? -31.25 5.766 21.094 1 39.31 277 ARG A O 1
ATOM 2215 N N . GLY A 1 278 ? -30.828 6.363 18.953 1 36.53 278 GLY A N 1
ATOM 2216 C CA . GLY A 1 278 ? -32.062 7.141 19.016 1 36.53 278 GLY A CA 1
ATOM 2217 C C . GLY A 1 278 ? -33.312 6.281 19.078 1 36.53 278 GLY A C 1
ATOM 2218 O O . GLY A 1 278 ? -34.281 6.645 19.734 1 36.53 278 GLY A O 1
ATOM 2219 N N . SER A 1 279 ? -33.25 5.223 18.25 1 38.25 279 SER A N 1
ATOM 2220 C CA . SER A 1 279 ? -34.5 4.434 18.234 1 38.25 279 SER A CA 1
ATOM 2221 C C . SER A 1 279 ? -34.656 3.652 19.531 1 38.25 279 SER A C 1
ATOM 2223 O O . SER A 1 279 ? -35.781 3.436 19.984 1 38.25 279 SER A O 1
ATOM 2225 N N . TYR A 1 280 ? -33.531 3.234 20.031 1 36.03 280 TYR A N 1
ATOM 2226 C CA . TYR A 1 280 ? -33.719 2.488 21.266 1 36.03 280 TYR A CA 1
ATOM 2227 C C . TYR A 1 280 ? -34.125 3.418 22.406 1 36.03 280 TYR A C 1
ATOM 2229 O O . TYR A 1 280 ? -34.812 3.006 23.344 1 36.03 280 TYR A O 1
ATOM 2237 N N . LEU A 1 281 ? -33.625 4.586 22.328 1 33.16 281 LEU A N 1
ATOM 2238 C CA . LEU A 1 281 ? -34.062 5.508 23.391 1 33.16 281 LEU A CA 1
ATOM 2239 C C . LEU A 1 281 ? -35.531 5.91 23.188 1 33.16 281 LEU A C 1
ATOM 2241 O O . LEU A 1 281 ? -36.25 6.121 24.172 1 33.16 281 LEU A O 1
ATOM 2245 N N . GLN A 1 282 ? -35.938 5.957 21.953 1 33.97 282 GLN A N 1
ATOM 2246 C CA . GLN A 1 282 ? -37.344 6.25 21.797 1 33.97 282 GLN A CA 1
ATOM 2247 C C . GLN A 1 282 ? -38.219 5.055 22.203 1 33.97 282 GLN A C 1
ATOM 2249 O O . GLN A 1 282 ? -39.281 5.227 22.797 1 33.97 282 GLN A O 1
ATOM 2254 N N . SER A 1 283 ? -37.688 3.865 21.828 1 34.38 283 SER A N 1
ATOM 2255 C CA . SER A 1 283 ? -38.531 2.732 22.203 1 34.38 283 SER A CA 1
ATOM 2256 C C . SER A 1 283 ? -38.5 2.514 23.719 1 34.38 283 SER A C 1
ATOM 2258 O O . SER A 1 283 ? -39.469 2.043 24.312 1 34.38 283 SER A O 1
ATOM 2260 N N . ALA A 1 284 ? -37.438 2.785 24.328 1 33.44 284 ALA A N 1
ATOM 2261 C CA . ALA A 1 284 ? -37.375 2.643 25.781 1 33.44 284 ALA A CA 1
ATOM 2262 C C . ALA A 1 284 ? -38.219 3.707 26.484 1 33.44 284 ALA A C 1
ATOM 2264 O O . ALA A 1 284 ? -38.844 3.445 27.516 1 33.44 284 ALA A O 1
ATOM 2265 N N . ALA A 1 285 ? -38.281 4.848 25.859 1 37.34 285 ALA A N 1
ATOM 2266 C CA . ALA A 1 285 ? -39.125 5.887 26.438 1 37.34 285 ALA A CA 1
ATOM 2267 C C . ALA A 1 285 ? -40.594 5.527 26.297 1 37.34 285 ALA A C 1
ATOM 2269 O O . ALA A 1 285 ? -41.406 5.812 27.188 1 37.34 285 ALA A O 1
ATOM 2270 N N . MET A 1 286 ? -40.844 4.793 25.172 1 38.16 286 MET A N 1
ATOM 2271 C CA . MET A 1 286 ? -42.25 4.441 24.984 1 38.16 286 MET A CA 1
ATOM 2272 C C . MET A 1 286 ? -42.656 3.332 25.953 1 38.16 286 MET A C 1
ATOM 2274 O O . MET A 1 286 ? -43.875 3.137 26.219 1 38.16 286 MET A O 1
ATOM 2278 N N . MET A 1 287 ? -41.656 2.51 26.281 1 36.59 287 MET A N 1
ATOM 2279 C CA . MET A 1 287 ? -42.094 1.437 27.172 1 36.59 287 MET A CA 1
ATOM 2280 C C . MET A 1 287 ? -42.25 1.951 28.594 1 36.59 287 MET A C 1
ATOM 2282 O O . MET A 1 287 ? -42.844 1.271 29.438 1 36.59 287 MET A O 1
ATOM 2286 N N . SER A 1 288 ? -41.469 2.979 28.891 1 33.47 288 SER A N 1
ATOM 2287 C CA . SER A 1 288 ? -41.656 3.416 30.281 1 33.47 288 SER A CA 1
ATOM 2288 C C . SER A 1 288 ? -42.906 4.258 30.453 1 33.47 288 SER A C 1
ATOM 2290 O O . SER A 1 288 ? -43.281 4.59 31.578 1 33.47 288 SER A O 1
ATOM 2292 N N . SER A 1 289 ? -43.562 4.672 29.359 1 29.19 289 SER A N 1
ATOM 2293 C CA . SER A 1 289 ? -44.812 5.32 29.703 1 29.19 289 SER A CA 1
ATOM 2294 C C . SER A 1 289 ? -45.938 4.309 29.797 1 29.19 289 SER A C 1
ATOM 2296 O O . SER A 1 289 ? -46 3.348 29.031 1 29.19 289 SER A O 1
ATOM 2298 N N . MET B 1 1 ? 18.078 -41.844 35.281 1 23.19 1 MET B N 1
ATOM 2299 C CA . MET B 1 1 ? 17.578 -42.25 33.969 1 23.19 1 MET B CA 1
ATOM 2300 C C . MET B 1 1 ? 16.062 -42.25 33.938 1 23.19 1 MET B C 1
ATOM 2302 O O . MET B 1 1 ? 15.453 -42.812 33.031 1 23.19 1 MET B O 1
ATOM 2306 N N . ALA B 1 2 ? 15.375 -41.938 35.125 1 23.89 2 ALA B N 1
ATOM 2307 C CA . ALA B 1 2 ? 13.969 -42.188 35.438 1 23.89 2 ALA B CA 1
ATOM 2308 C C . ALA B 1 2 ? 13.047 -41.5 34.438 1 23.89 2 ALA B C 1
ATOM 2310 O O . ALA B 1 2 ? 13.43 -40.5 33.812 1 23.89 2 ALA B O 1
ATOM 2311 N N . SER B 1 3 ? 11.75 -42.094 34.188 1 21.78 3 SER B N 1
ATOM 2312 C CA . SER B 1 3 ? 10.586 -42.312 33.344 1 21.78 3 SER B CA 1
ATOM 2313 C C . SER B 1 3 ? 9.664 -41.094 33.344 1 21.78 3 SER B C 1
ATOM 2315 O O . SER B 1 3 ? 8.93 -40.875 34.312 1 21.78 3 SER B O 1
ATOM 2317 N N . ILE B 1 4 ? 10.164 -39.844 33.281 1 25.86 4 ILE B N 1
ATOM 2318 C CA . ILE B 1 4 ? 9.266 -38.688 33.469 1 25.86 4 ILE B CA 1
ATOM 2319 C C . ILE B 1 4 ? 8.039 -38.844 32.562 1 25.86 4 ILE B C 1
ATOM 2321 O O . ILE B 1 4 ? 8.164 -38.844 31.344 1 25.86 4 ILE B O 1
ATOM 2325 N N . ARG B 1 5 ? 7.023 -39.625 33.031 1 20.7 5 ARG B N 1
ATOM 2326 C CA . ARG B 1 5 ? 5.734 -40.031 32.469 1 20.7 5 ARG B CA 1
ATOM 2327 C C . ARG B 1 5 ? 5 -38.812 31.891 1 20.7 5 ARG B C 1
ATOM 2329 O O . ARG B 1 5 ? 5.039 -37.719 32.438 1 20.7 5 ARG B O 1
ATOM 2336 N N . HIS B 1 6 ? 4.742 -38.844 30.516 1 21.52 6 HIS B N 1
ATOM 2337 C CA . HIS B 1 6 ? 4.148 -38.062 29.438 1 21.52 6 HIS B CA 1
ATOM 2338 C C . HIS B 1 6 ? 2.672 -37.781 29.688 1 21.52 6 HIS B C 1
ATOM 2340 O O . HIS B 1 6 ? 1.841 -38.688 29.578 1 21.52 6 HIS B O 1
ATOM 2346 N N . ALA B 1 7 ? 2.314 -37.281 30.953 1 22.02 7 ALA B N 1
ATOM 2347 C CA . ALA B 1 7 ? 0.89 -37.156 31.25 1 22.02 7 ALA B CA 1
ATOM 2348 C C . ALA B 1 7 ? 0.153 -36.469 30.109 1 22.02 7 ALA B C 1
ATOM 2350 O O . ALA B 1 7 ? 0.44 -35.312 29.781 1 22.02 7 ALA B O 1
ATOM 2351 N N . VAL B 1 8 ? -0.193 -37.188 28.984 1 22.12 8 VAL B N 1
ATOM 2352 C CA . VAL B 1 8 ? -0.939 -36.844 27.781 1 22.12 8 VAL B CA 1
ATOM 2353 C C . VAL B 1 8 ? -2.344 -36.375 28.172 1 22.12 8 VAL B C 1
ATOM 2355 O O . VAL B 1 8 ? -3.129 -37.156 28.719 1 22.12 8 VAL B O 1
ATOM 2358 N N . VAL B 1 9 ? -2.5 -35.25 28.953 1 21.72 9 VAL B N 1
ATOM 2359 C CA . VAL B 1 9 ? -3.82 -34.781 29.359 1 21.72 9 VAL B CA 1
ATOM 2360 C C . VAL B 1 9 ? -4.777 -34.844 28.172 1 21.72 9 VAL B C 1
ATOM 2362 O O . VAL B 1 9 ? -4.5 -34.281 27.109 1 21.72 9 VAL B O 1
ATOM 2365 N N . SER B 1 10 ? -5.527 -35.906 27.953 1 22.47 10 SER B N 1
ATOM 2366 C CA . SER B 1 10 ? -6.613 -36.219 27.031 1 22.47 10 SER B CA 1
ATOM 2367 C C . SER B 1 10 ? -7.707 -35.188 27.062 1 22.47 10 SER B C 1
ATOM 2369 O O . SER B 1 10 ? -8.43 -35.062 28.062 1 22.47 10 SER B O 1
ATOM 2371 N N . LEU B 1 11 ? -7.41 -33.875 26.969 1 23 11 LEU B N 1
ATOM 2372 C CA . LEU B 1 11 ? -8.516 -32.938 27.016 1 23 11 LEU B CA 1
ATOM 2373 C C . LEU B 1 11 ? -9.625 -33.344 26.047 1 23 11 LEU B C 1
ATOM 2375 O O . LEU B 1 11 ? -9.383 -33.562 24.859 1 23 11 LEU B O 1
ATOM 2379 N N . SER B 1 12 ? -10.609 -34.031 26.531 1 22.39 12 SER B N 1
ATOM 2380 C CA . SER B 1 12 ? -11.844 -34.531 25.922 1 22.39 12 SER B CA 1
ATOM 2381 C C . SER B 1 12 ? -12.539 -33.438 25.125 1 22.39 12 SER B C 1
ATOM 2383 O O . SER B 1 12 ? -12.719 -32.312 25.625 1 22.39 12 SER B O 1
ATOM 2385 N N . LEU B 1 13 ? -12.492 -33.438 23.797 1 23.61 13 LEU B N 1
ATOM 2386 C CA . LEU B 1 13 ? -13.07 -32.719 22.656 1 23.61 13 LEU B CA 1
ATOM 2387 C C . LEU B 1 13 ? -14.594 -32.75 22.719 1 23.61 13 LEU B C 1
ATOM 2389 O O . LEU B 1 13 ? -15.211 -33.75 22.359 1 23.61 13 LEU B O 1
ATOM 2393 N N . GLU B 1 14 ? -15.203 -32.531 23.938 1 22.59 14 GLU B N 1
ATOM 2394 C CA . GLU B 1 14 ? -16.656 -32.656 23.922 1 22.59 14 GLU B CA 1
ATOM 2395 C C . GLU B 1 14 ? -17.266 -31.953 22.719 1 22.59 14 GLU B C 1
ATOM 2397 O O . GLU B 1 14 ? -16.625 -31.078 22.109 1 22.59 14 GLU B O 1
ATOM 2402 N N . THR B 1 15 ? -18.719 -32.125 22.453 1 22.3 15 THR B N 1
ATOM 2403 C CA . THR B 1 15 ? -19.781 -32.156 21.469 1 22.3 15 THR B CA 1
ATOM 2404 C C . THR B 1 15 ? -20.172 -30.734 21.062 1 22.3 15 THR B C 1
ATOM 2406 O O . THR B 1 15 ? -20.688 -29.969 21.875 1 22.3 15 THR B O 1
ATOM 2409 N N . TRP B 1 16 ? -19.359 -29.953 20.453 1 24.17 16 TRP B N 1
ATOM 2410 C CA . TRP B 1 16 ? -19.75 -28.672 19.859 1 24.17 16 TRP B CA 1
ATOM 2411 C C . TRP B 1 16 ? -21 -28.828 19.016 1 24.17 16 TRP B C 1
ATOM 2413 O O . TRP B 1 16 ? -21 -29.562 18.016 1 24.17 16 TRP B O 1
ATOM 2423 N N . SER B 1 17 ? -22.203 -29 19.719 1 22.67 17 SER B N 1
ATOM 2424 C CA . SER B 1 17 ? -23.516 -29.109 19.078 1 22.67 17 SER B CA 1
ATOM 2425 C C . SER B 1 17 ? -23.672 -28.062 17.984 1 22.67 17 SER B C 1
ATOM 2427 O O . SER B 1 17 ? -23.219 -26.922 18.125 1 22.67 17 SER B O 1
ATOM 2429 N N . LYS B 1 18 ? -24.172 -28.453 16.781 1 27.7 18 LYS B N 1
ATOM 2430 C CA . LYS B 1 18 ? -24.406 -28.016 15.406 1 27.7 18 LYS B CA 1
ATOM 2431 C C . LYS B 1 18 ? -25.406 -26.875 15.359 1 27.7 18 LYS B C 1
ATOM 2433 O O . LYS B 1 18 ? -25.906 -26.516 14.281 1 27.7 18 LYS B O 1
ATOM 2438 N N . ASN B 1 19 ? -25.766 -26.156 16.344 1 22.7 19 ASN B N 1
ATOM 2439 C CA . ASN B 1 19 ? -26.922 -25.328 16.062 1 22.7 19 ASN B CA 1
ATOM 2440 C C . ASN B 1 19 ? -26.656 -24.359 14.914 1 22.7 19 ASN B C 1
ATOM 2442 O O . ASN B 1 19 ? -25.766 -23.5 15.008 1 22.7 19 ASN B O 1
ATOM 2446 N N . PRO B 1 20 ? -27.125 -24.719 13.648 1 26.75 20 PRO B N 1
ATOM 2447 C CA . PRO B 1 20 ? -27.031 -23.984 12.383 1 26.75 20 PRO B CA 1
ATOM 2448 C C . PRO B 1 20 ? -27.594 -22.578 12.477 1 26.75 20 PRO B C 1
ATOM 2450 O O . PRO B 1 20 ? -28.797 -22.406 12.695 1 26.75 20 PRO B O 1
ATOM 2453 N N . HIS B 1 21 ? -27.109 -21.844 13.391 1 24.88 21 HIS B N 1
ATOM 2454 C CA . HIS B 1 21 ? -27.766 -20.531 13.461 1 24.88 21 HIS B CA 1
ATOM 2455 C C . HIS B 1 21 ? -27.906 -19.906 12.078 1 24.88 21 HIS B C 1
ATOM 2457 O O . HIS B 1 21 ? -26.922 -19.766 11.352 1 24.88 21 HIS B O 1
ATOM 2463 N N . LYS B 1 22 ? -29.094 -20.125 11.492 1 25.88 22 LYS B N 1
ATOM 2464 C CA . LYS B 1 22 ? -29.609 -19.547 10.258 1 25.88 22 LYS B CA 1
ATOM 2465 C C . LYS B 1 22 ? -29.375 -18.047 10.203 1 25.88 22 LYS B C 1
ATOM 2467 O O . LYS B 1 22 ? -29.844 -17.312 11.07 1 25.88 22 LYS B O 1
ATOM 2472 N N . PHE B 1 23 ? -28.234 -17.703 9.664 1 27.11 23 PHE B N 1
ATOM 2473 C CA . PHE B 1 23 ? -28.016 -16.297 9.367 1 27.11 23 PHE B CA 1
ATOM 2474 C C . PHE B 1 23 ? -29.188 -15.719 8.578 1 27.11 23 PHE B C 1
ATOM 2476 O O . PHE B 1 23 ? -29.406 -16.094 7.422 1 27.11 23 PHE B O 1
ATOM 2483 N N . LEU B 1 24 ? -30.312 -15.664 9.203 1 25.47 24 LEU B N 1
ATOM 2484 C CA . LEU B 1 24 ? -31.406 -14.977 8.523 1 25.47 24 LEU B CA 1
ATOM 2485 C C . LEU B 1 24 ? -30.969 -13.609 8.023 1 25.47 24 LEU B C 1
ATOM 2487 O O . LEU B 1 24 ? -30.562 -12.75 8.812 1 25.47 24 LEU B O 1
ATOM 2491 N N . PHE B 1 25 ? -30.469 -13.695 6.758 1 26.42 25 PHE B N 1
ATOM 2492 C CA . PHE B 1 25 ? -30.078 -12.539 5.961 1 26.42 25 PHE B CA 1
ATOM 2493 C C . PHE B 1 25 ? -31.203 -11.516 5.91 1 26.42 25 PHE B C 1
ATOM 2495 O O . PHE B 1 25 ? -32.344 -11.844 5.527 1 26.42 25 PHE B O 1
ATOM 2502 N N . PRO B 1 26 ? -31.266 -10.672 6.859 1 28.7 26 PRO B N 1
ATOM 2503 C CA . PRO B 1 26 ? -32.406 -9.781 6.688 1 28.7 26 PRO B CA 1
ATOM 2504 C C . PRO B 1 26 ? -32.531 -9.211 5.273 1 28.7 26 PRO B C 1
ATOM 2506 O O . PRO B 1 26 ? -31.531 -9.195 4.539 1 28.7 26 PRO B O 1
ATOM 2509 N N . PRO B 1 27 ? -33.688 -8.758 4.738 1 26.86 27 PRO B N 1
ATOM 2510 C CA . PRO B 1 27 ? -34.031 -8.492 3.336 1 26.86 27 PRO B CA 1
ATOM 2511 C C . PRO B 1 27 ? -33.094 -7.457 2.695 1 26.86 27 PRO B C 1
ATOM 2513 O O . PRO B 1 27 ? -32.562 -6.598 3.389 1 26.86 27 PRO B O 1
ATOM 2516 N N . ARG B 1 28 ? -32.688 -7.605 1.343 1 28.2 28 ARG B N 1
ATOM 2517 C CA . ARG B 1 28 ? -31.797 -7.246 0.244 1 28.2 28 ARG B CA 1
ATOM 2518 C C . ARG B 1 28 ? -31.859 -5.754 -0.05 1 28.2 28 ARG B C 1
ATOM 2520 O O . ARG B 1 28 ? -30.969 -5.207 -0.706 1 28.2 28 ARG B O 1
ATOM 2527 N N . THR B 1 29 ? -32.781 -4.988 0.312 1 29.28 29 THR B N 1
ATOM 2528 C CA . THR B 1 29 ? -33.188 -3.807 -0.447 1 29.28 29 THR B CA 1
ATOM 2529 C C . THR B 1 29 ? -32.344 -2.594 -0.028 1 29.28 29 THR B C 1
ATOM 2531 O O . THR B 1 29 ? -32.156 -1.66 -0.812 1 29.28 29 THR B O 1
ATOM 2534 N N . LEU B 1 30 ? -31.797 -2.559 1.191 1 29.88 30 LEU B N 1
ATOM 2535 C CA . LEU B 1 30 ? -31.406 -1.239 1.674 1 29.88 30 LEU B CA 1
ATOM 2536 C C . LEU B 1 30 ? -30.016 -0.867 1.161 1 29.88 30 LEU B C 1
ATOM 2538 O O . LEU B 1 30 ? -29.734 0.307 0.9 1 29.88 30 LEU B O 1
ATOM 2542 N N . LEU B 1 31 ? -29.109 -1.819 0.98 1 31.05 31 LEU B N 1
ATOM 2543 C CA . LEU B 1 31 ? -27.719 -1.496 0.679 1 31.05 31 LEU B CA 1
ATOM 2544 C C . LEU B 1 31 ? -27.594 -0.866 -0.704 1 31.05 31 LEU B C 1
ATOM 2546 O O . LEU B 1 31 ? -26.656 -0.11 -0.964 1 31.05 31 LEU B O 1
ATOM 2550 N N . MET B 1 32 ? -28.469 -1.052 -1.665 1 29.7 32 MET B N 1
ATOM 2551 C CA . MET B 1 32 ? -28.312 -0.729 -3.08 1 29.7 32 MET B CA 1
ATOM 2552 C C . MET B 1 32 ? -28.406 0.775 -3.309 1 29.7 32 MET B C 1
ATOM 2554 O O . MET B 1 32 ? -27.875 1.29 -4.293 1 29.7 32 MET B O 1
ATOM 2558 N N . SER B 1 33 ? -29.109 1.555 -2.447 1 31.52 33 SER B N 1
ATOM 2559 C CA . SER B 1 33 ? -29.422 2.906 -2.904 1 31.52 33 SER B CA 1
ATOM 2560 C C . SER B 1 33 ? -28.203 3.824 -2.77 1 31.52 33 SER B C 1
ATOM 2562 O O . SER B 1 33 ? -27.969 4.68 -3.623 1 31.52 33 SER B O 1
ATOM 2564 N N . ALA B 1 34 ? -27.516 3.771 -1.642 1 31.84 34 ALA B N 1
ATOM 2565 C CA . ALA B 1 34 ? -26.438 4.738 -1.459 1 31.84 34 ALA B CA 1
ATOM 2566 C C . ALA B 1 34 ? -25.281 4.457 -2.416 1 31.84 34 ALA B C 1
ATOM 2568 O O . ALA B 1 34 ? -24.484 5.348 -2.715 1 31.84 34 ALA B O 1
ATOM 2569 N N . MET B 1 35 ? -25.031 3.307 -2.842 1 30.94 35 MET B N 1
ATOM 2570 C CA . MET B 1 35 ? -23.938 2.949 -3.746 1 30.94 35 MET B CA 1
ATOM 2571 C C . MET B 1 35 ? -24.172 3.533 -5.137 1 30.94 35 MET B C 1
ATOM 2573 O O . MET B 1 35 ? -23.297 3.459 -6 1 30.94 35 MET B O 1
ATOM 2577 N N . ALA B 1 36 ? -25.422 3.955 -5.477 1 28.62 36 ALA B N 1
ATOM 2578 C CA . ALA B 1 36 ? -25.719 4.344 -6.855 1 28.62 36 ALA B CA 1
ATOM 2579 C C . ALA B 1 36 ? -25.016 5.656 -7.211 1 28.62 36 ALA B C 1
ATOM 2581 O O . ALA B 1 36 ? -24.984 6.047 -8.375 1 28.62 36 ALA B O 1
ATOM 2582 N N . ALA B 1 37 ? -24.75 6.535 -6.227 1 27.56 37 ALA B N 1
ATOM 2583 C CA . ALA B 1 37 ? -24.359 7.836 -6.773 1 27.56 37 ALA B CA 1
ATOM 2584 C C . ALA B 1 37 ? -23 7.758 -7.465 1 27.56 37 ALA B C 1
ATOM 2586 O O . ALA B 1 37 ? -22.812 8.352 -8.531 1 27.56 37 ALA B O 1
ATOM 2587 N N . ASP B 1 38 ? -21.859 7.727 -6.613 1 31.22 38 ASP B N 1
ATOM 2588 C CA . ASP B 1 38 ? -20.609 7.953 -7.324 1 31.22 38 ASP B CA 1
ATOM 2589 C C . ASP B 1 38 ? -20.281 6.781 -8.25 1 31.22 38 ASP B C 1
ATOM 2591 O O . ASP B 1 38 ? -19.859 5.719 -7.793 1 31.22 38 ASP B O 1
ATOM 2595 N N . ARG B 1 39 ? -20.812 6.645 -9.375 1 29.48 39 ARG B N 1
ATOM 2596 C CA . ARG B 1 39 ? -20.859 5.695 -10.484 1 29.48 39 ARG B CA 1
ATOM 2597 C C . ARG B 1 39 ? -19.469 5.359 -10.984 1 29.48 39 ARG B C 1
ATOM 2599 O O . ARG B 1 39 ? -19.266 4.32 -11.625 1 29.48 39 ARG B O 1
ATOM 2606 N N . ARG B 1 40 ? -18.578 6.324 -10.93 1 31.09 40 ARG B N 1
ATOM 2607 C CA . ARG B 1 40 ? -17.422 6.047 -11.773 1 31.09 40 ARG B CA 1
ATOM 2608 C C . ARG B 1 40 ? -16.516 5.008 -11.133 1 31.09 40 ARG B C 1
ATOM 2610 O O . ARG B 1 40 ? -15.844 4.246 -11.828 1 31.09 40 ARG B O 1
ATOM 2617 N N . PHE B 1 41 ? -16.156 5.184 -9.875 1 32.19 41 PHE B N 1
ATOM 2618 C CA . PHE B 1 41 ? -15.414 4.074 -9.297 1 32.19 41 PHE B CA 1
ATOM 2619 C C . PHE B 1 41 ? -16.297 2.834 -9.18 1 32.19 41 PHE B C 1
ATOM 2621 O O . PHE B 1 41 ? -15.789 1.716 -9.062 1 32.19 41 PHE B O 1
ATOM 2628 N N . SER B 1 42 ? -17.672 2.943 -8.844 1 33.12 42 SER B N 1
ATOM 2629 C CA . SER B 1 42 ? -18.531 1.784 -8.992 1 33.12 42 SER B CA 1
ATOM 2630 C C . SER B 1 42 ? -18.484 1.235 -10.414 1 33.12 42 SER B C 1
ATOM 2632 O O . SER B 1 42 ? -18.781 0.063 -10.648 1 33.12 42 SER B O 1
ATOM 2634 N N . TYR B 1 43 ? -18.469 2.174 -11.375 1 31.48 43 TYR B N 1
ATOM 2635 C CA . TYR B 1 43 ? -18.734 1.848 -12.766 1 31.48 43 TYR B CA 1
ATOM 2636 C C . TYR B 1 43 ? -17.562 1.099 -13.391 1 31.48 43 TYR B C 1
ATOM 2638 O O . TYR B 1 43 ? -17.766 0.212 -14.227 1 31.48 43 TYR B O 1
ATOM 2646 N N . ASN B 1 44 ? -16.406 1.604 -13.078 1 34.84 44 ASN B N 1
ATOM 2647 C CA . ASN B 1 44 ? -15.508 0.761 -13.859 1 34.84 44 ASN B CA 1
ATOM 2648 C C . ASN B 1 44 ? -15.531 -0.684 -13.367 1 34.84 44 ASN B C 1
ATOM 2650 O O . ASN B 1 44 ? -15.297 -1.611 -14.148 1 34.84 44 ASN B O 1
ATOM 2654 N N . GLY B 1 45 ? -15.617 -0.888 -12.141 1 35.44 45 GLY B N 1
ATOM 2655 C CA . GLY B 1 45 ? -15.914 -2.248 -11.719 1 35.44 45 GLY B CA 1
ATOM 2656 C C . GLY B 1 45 ? -17.312 -2.695 -12.102 1 35.44 45 GLY B C 1
ATOM 2657 O O . GLY B 1 45 ? -17.609 -3.891 -12.094 1 35.44 45 GLY B O 1
ATOM 2658 N N . LEU B 1 46 ? -18.328 -1.838 -11.984 1 34.78 46 LEU B N 1
ATOM 2659 C CA . LEU B 1 46 ? -19.641 -2.291 -12.445 1 34.78 46 LEU B CA 1
ATOM 2660 C C . LEU B 1 46 ? -19.625 -2.559 -13.953 1 34.78 46 LEU B C 1
ATOM 2662 O O . LEU B 1 46 ? -20.594 -3.066 -14.5 1 34.78 46 LEU B O 1
ATOM 2666 N N . LYS B 1 47 ? -18.859 -1.82 -14.602 1 39.22 47 LYS B N 1
ATOM 2667 C CA . LYS B 1 47 ? -18.938 -2.141 -16.031 1 39.22 47 LYS B CA 1
ATOM 2668 C C . LYS B 1 47 ? -18.391 -3.535 -16.312 1 39.22 47 LYS B C 1
ATOM 2670 O O . LYS B 1 47 ? -18.047 -3.854 -17.453 1 39.22 47 LYS B O 1
ATOM 2675 N N . ASN B 1 48 ? -18 -4.09 -15.281 1 42.12 48 ASN B N 1
ATOM 2676 C CA . ASN B 1 48 ? -17.5 -5.406 -15.664 1 42.12 48 ASN B CA 1
ATOM 2677 C C . ASN B 1 48 ? -18.578 -6.238 -16.344 1 42.12 48 ASN B C 1
ATOM 2679 O O . ASN B 1 48 ? -18.75 -7.418 -16.031 1 42.12 48 ASN B O 1
ATOM 2683 N N . PHE B 1 49 ? -19.562 -5.512 -16.766 1 39.78 49 PHE B N 1
ATOM 2684 C CA . PHE B 1 49 ? -20.453 -6.375 -17.531 1 39.78 49 PHE B CA 1
ATOM 2685 C C . PHE B 1 49 ? -19.859 -6.695 -18.891 1 39.78 49 PHE B C 1
ATOM 2687 O O . PHE B 1 49 ? -19.344 -5.809 -19.578 1 39.78 49 PHE B O 1
ATOM 2694 N N . ASN B 1 50 ? -19.328 -7.762 -19.125 1 40.59 50 ASN B N 1
ATOM 2695 C CA . ASN B 1 50 ? -18.781 -8.211 -20.406 1 40.59 50 ASN B CA 1
ATOM 2696 C C . ASN B 1 50 ? -19.797 -8.023 -21.531 1 40.59 50 ASN B C 1
ATOM 2698 O O . ASN B 1 50 ? -19.656 -8.641 -22.594 1 40.59 50 ASN B O 1
ATOM 2702 N N . GLY B 1 51 ? -20.422 -6.953 -21.547 1 39.38 51 GLY B N 1
ATOM 2703 C CA . GLY B 1 51 ? -21.391 -6.77 -22.625 1 39.38 51 GLY B CA 1
ATOM 2704 C C . GLY B 1 51 ? -22.547 -7.746 -22.578 1 39.38 51 GLY B C 1
ATOM 2705 O O . GLY B 1 51 ? -23.609 -7.477 -23.125 1 39.38 51 GLY B O 1
ATOM 2706 N N . TYR B 1 52 ? -22.359 -8.977 -22.344 1 42.25 52 TYR B N 1
ATOM 2707 C CA . TYR B 1 52 ? -23.406 -9.984 -22.406 1 42.25 52 TYR B CA 1
ATOM 2708 C C . TYR B 1 52 ? -24.141 -10.078 -21.062 1 42.25 52 TYR B C 1
ATOM 2710 O O . TYR B 1 52 ? -24.812 -11.078 -20.797 1 42.25 52 TYR B O 1
ATOM 2718 N N . GLY B 1 53 ? -24.094 -9.055 -20.125 1 45.5 53 GLY B N 1
ATOM 2719 C CA . GLY B 1 53 ? -24.891 -9.047 -18.906 1 45.5 53 GLY B CA 1
ATOM 2720 C C . GLY B 1 53 ? -24.219 -9.742 -17.734 1 45.5 53 GLY B C 1
ATOM 2721 O O . GLY B 1 53 ? -24.812 -9.914 -16.672 1 45.5 53 GLY B O 1
ATOM 2722 N N . THR B 1 54 ? -23.125 -10.461 -18.062 1 53.47 54 THR B N 1
ATOM 2723 C CA . THR B 1 54 ? -22.562 -11.289 -17 1 53.47 54 THR B CA 1
ATOM 2724 C C . THR B 1 54 ? -21.547 -10.5 -16.172 1 53.47 54 THR B C 1
ATOM 2726 O O . THR B 1 54 ? -20.922 -9.562 -16.688 1 53.47 54 THR B O 1
ATOM 2729 N N . LYS B 1 55 ? -21.594 -10.586 -14.883 1 69.31 55 LYS B N 1
ATOM 2730 C CA . LYS B 1 55 ? -20.734 -9.992 -13.859 1 69.31 55 LYS B CA 1
ATOM 2731 C C . LYS B 1 55 ? -19.266 -10.336 -14.109 1 69.31 55 LYS B C 1
ATOM 2733 O O . LYS B 1 55 ? -18.922 -11.5 -14.312 1 69.31 55 LYS B O 1
ATOM 2738 N N . THR B 1 56 ? -18.391 -9.414 -14.492 1 86.12 56 THR B N 1
ATOM 2739 C CA . THR B 1 56 ? -16.969 -9.641 -14.75 1 86.12 56 THR B CA 1
ATOM 2740 C C . THR B 1 56 ? -16.203 -9.727 -13.445 1 86.12 56 THR B C 1
ATOM 2742 O O . THR B 1 56 ? -16.375 -8.898 -12.547 1 86.12 56 THR B O 1
ATOM 2745 N N . PRO B 1 57 ? -15.422 -10.805 -13.32 1 93.94 57 PRO B N 1
ATOM 2746 C CA . PRO B 1 57 ? -14.625 -10.977 -12.102 1 93.94 57 PRO B CA 1
ATOM 2747 C C . PRO B 1 57 ? -13.602 -9.859 -11.898 1 93.94 57 PRO B C 1
ATOM 2749 O O . PRO B 1 57 ? -13.125 -9.273 -12.875 1 93.94 57 PRO B O 1
ATOM 2752 N N . PHE B 1 58 ? -13.367 -9.539 -10.656 1 96 58 PHE B N 1
ATOM 2753 C CA . PHE B 1 58 ? -12.328 -8.578 -10.289 1 96 58 PHE B CA 1
ATOM 2754 C C . PHE B 1 58 ? -11 -9.289 -10.047 1 96 58 PHE B C 1
ATOM 2756 O O . PHE B 1 58 ? -10.875 -10.086 -9.109 1 96 58 PHE B O 1
ATOM 2763 N N . LEU B 1 59 ? -10 -8.969 -10.867 1 98.31 59 LEU B N 1
ATOM 2764 C CA . LEU B 1 59 ? -8.727 -9.68 -10.789 1 98.31 59 LEU B CA 1
ATOM 2765 C C . LEU B 1 59 ? -7.684 -8.844 -10.055 1 98.31 59 LEU B C 1
ATOM 2767 O O . LEU B 1 59 ? -7.395 -7.711 -10.453 1 98.31 59 LEU B O 1
ATOM 2771 N N . ILE B 1 60 ? -7.105 -9.438 -9 1 98.69 60 ILE B N 1
ATOM 2772 C CA . ILE B 1 60 ? -6.059 -8.805 -8.211 1 98.69 60 ILE B CA 1
ATOM 2773 C C . ILE B 1 60 ? -4.738 -9.539 -8.414 1 98.69 60 ILE B C 1
ATOM 2775 O O . ILE B 1 60 ? -4.645 -10.742 -8.148 1 98.69 60 ILE B O 1
ATOM 2779 N N . GLY B 1 61 ? -3.764 -8.82 -8.938 1 98.81 61 GLY B N 1
ATOM 2780 C CA . GLY B 1 61 ? -2.418 -9.367 -8.969 1 98.81 61 GLY B CA 1
ATOM 2781 C C . GLY B 1 61 ? -1.639 -9.117 -7.691 1 98.81 61 GLY B C 1
ATOM 2782 O O . GLY B 1 61 ? -1.68 -8.023 -7.137 1 98.81 61 GLY B O 1
ATOM 2783 N N . VAL B 1 62 ? -0.958 -10.133 -7.195 1 98.75 62 VAL B N 1
ATOM 2784 C CA . VAL B 1 62 ? -0.122 -10.023 -6.008 1 98.75 62 VAL B CA 1
ATOM 2785 C C . VAL B 1 62 ? 1.299 -10.484 -6.328 1 98.75 62 VAL B C 1
ATOM 2787 O O . VAL B 1 62 ? 1.536 -11.672 -6.559 1 98.75 62 VAL B O 1
ATOM 2790 N N . ALA B 1 63 ? 2.209 -9.531 -6.328 1 98.75 63 ALA B N 1
ATOM 2791 C CA . ALA B 1 63 ? 3.594 -9.852 -6.656 1 98.75 63 ALA B CA 1
ATOM 2792 C C . ALA B 1 63 ? 4.508 -9.633 -5.457 1 98.75 63 ALA B C 1
ATOM 2794 O O . ALA B 1 63 ? 4.109 -9.008 -4.469 1 98.75 63 ALA B O 1
ATOM 2795 N N . GLY B 1 64 ? 5.699 -10.094 -5.52 1 97.94 64 GLY B N 1
ATOM 2796 C CA . GLY B 1 64 ? 6.738 -9.992 -4.508 1 97.94 64 GLY B CA 1
ATOM 2797 C C . GLY B 1 64 ? 7.832 -11.031 -4.672 1 97.94 64 GLY B C 1
ATOM 2798 O O . GLY B 1 64 ? 7.645 -12.031 -5.363 1 97.94 64 GLY B O 1
ATOM 2799 N N . GLY B 1 65 ? 8.883 -10.805 -4.016 1 96.75 65 GLY B N 1
ATOM 2800 C CA . GLY B 1 65 ? 9.992 -11.742 -4.102 1 96.75 65 GLY B CA 1
ATOM 2801 C C . GLY B 1 65 ? 9.68 -13.086 -3.463 1 96.75 65 GLY B C 1
ATOM 2802 O O . GLY B 1 65 ? 8.68 -13.227 -2.76 1 96.75 65 GLY B O 1
ATOM 2803 N N . THR B 1 66 ? 10.555 -14.047 -3.811 1 95.88 66 THR B N 1
ATOM 2804 C CA . THR B 1 66 ? 10.445 -15.352 -3.172 1 95.88 66 THR B CA 1
ATOM 2805 C C . THR B 1 66 ? 10.438 -15.211 -1.652 1 95.88 66 THR B C 1
ATOM 2807 O O . THR B 1 66 ? 11.164 -14.391 -1.095 1 95.88 66 THR B O 1
ATOM 2810 N N . ALA B 1 67 ? 9.531 -15.852 -0.972 1 95.19 67 ALA B N 1
ATOM 2811 C CA . ALA B 1 67 ? 9.406 -15.914 0.482 1 95.19 67 ALA B CA 1
ATOM 2812 C C . ALA B 1 67 ? 9.125 -14.531 1.071 1 95.19 67 ALA B C 1
ATOM 2814 O O . ALA B 1 67 ? 9.5 -14.25 2.213 1 95.19 67 ALA B O 1
ATOM 2815 N N . SER B 1 68 ? 8.57 -13.641 0.213 1 96.81 68 SER B N 1
ATOM 2816 C CA . SER B 1 68 ? 8.188 -12.32 0.708 1 96.81 68 SER B CA 1
ATOM 2817 C C . SER B 1 68 ? 6.934 -12.391 1.57 1 96.81 68 SER B C 1
ATOM 2819 O O . SER B 1 68 ? 6.648 -11.469 2.338 1 96.81 68 SER B O 1
ATOM 2821 N N . GLY B 1 69 ? 6.172 -13.383 1.401 1 96 69 GLY B N 1
ATOM 2822 C CA . GLY B 1 69 ? 4.922 -13.523 2.133 1 96 69 GLY B CA 1
ATOM 2823 C C . GLY B 1 69 ? 3.695 -13.359 1.255 1 96 69 GLY B C 1
ATOM 2824 O O . GLY B 1 69 ? 2.564 -13.375 1.748 1 96 69 GLY B O 1
ATOM 2825 N N . LYS B 1 70 ? 3.84 -13.117 -0.042 1 96.31 70 LYS B N 1
ATOM 2826 C CA . LYS B 1 70 ? 2.709 -12.906 -0.941 1 96.31 70 LYS B CA 1
ATOM 2827 C C . LYS B 1 70 ? 1.694 -14.039 -0.827 1 96.31 70 LYS B C 1
ATOM 2829 O O . LYS B 1 70 ? 0.489 -13.797 -0.744 1 96.31 70 LYS B O 1
ATOM 2834 N N . SER B 1 71 ? 2.182 -15.375 -0.774 1 95.88 71 SER B N 1
ATOM 2835 C CA . SER B 1 71 ? 1.267 -16.5 -0.632 1 95.88 71 SER B CA 1
ATOM 2836 C C . SER B 1 71 ? 0.569 -16.484 0.725 1 95.88 71 SER B C 1
ATOM 2838 O O . SER B 1 71 ? -0.623 -16.781 0.82 1 95.88 71 SER B O 1
ATOM 2840 N N . THR B 1 72 ? 1.311 -16.141 1.751 1 95.94 72 THR B N 1
ATOM 2841 C CA . THR B 1 72 ? 0.741 -16.078 3.092 1 95.94 72 THR B CA 1
ATOM 2842 C C . THR B 1 72 ? -0.286 -14.953 3.195 1 95.94 72 THR B C 1
ATOM 2844 O O . THR B 1 72 ? -1.339 -15.125 3.812 1 95.94 72 THR B O 1
ATOM 2847 N N . VAL B 1 73 ? 0.026 -13.797 2.631 1 97.06 73 VAL B N 1
ATOM 2848 C CA . VAL B 1 73 ? -0.925 -12.688 2.58 1 97.06 73 VAL B CA 1
ATOM 2849 C C . VAL B 1 73 ? -2.217 -13.148 1.906 1 97.06 73 VAL B C 1
ATOM 2851 O O . VAL B 1 73 ? -3.311 -12.914 2.424 1 97.06 73 VAL B O 1
ATOM 2854 N N . CYS B 1 74 ? -2.109 -13.836 0.76 1 97.38 74 CYS B N 1
ATOM 2855 C CA . CYS B 1 74 ? -3.273 -14.336 0.041 1 97.38 74 CYS B CA 1
ATOM 2856 C C . CYS B 1 74 ? -4.055 -15.336 0.895 1 97.38 74 CYS B C 1
ATOM 2858 O O . CYS B 1 74 ? -5.285 -15.273 0.953 1 97.38 74 CYS B O 1
ATOM 2860 N N . SER B 1 75 ? -3.352 -16.188 1.565 1 96.38 75 SER B N 1
ATOM 2861 C CA . SER B 1 75 ? -4.004 -17.188 2.42 1 96.38 75 SER B CA 1
ATOM 2862 C C . SER B 1 75 ? -4.762 -16.516 3.561 1 96.38 75 SER B C 1
ATOM 2864 O O . SER B 1 75 ? -5.871 -16.922 3.9 1 96.38 75 SER B O 1
ATOM 2866 N N . ARG B 1 76 ? -4.16 -15.508 4.16 1 95.94 76 ARG B N 1
ATOM 2867 C CA . ARG B 1 76 ? -4.812 -14.773 5.238 1 95.94 76 ARG B CA 1
ATOM 2868 C C . ARG B 1 76 ? -6.074 -14.07 4.734 1 95.94 76 ARG B C 1
ATOM 2870 O O . ARG B 1 76 ? -7.09 -14.039 5.43 1 95.94 76 ARG B O 1
ATOM 2877 N N . ILE B 1 77 ? -5.934 -13.516 3.594 1 96 77 ILE B N 1
ATOM 2878 C CA . ILE B 1 77 ? -7.094 -12.875 2.988 1 96 77 ILE B CA 1
ATOM 2879 C C . ILE B 1 77 ? -8.211 -13.891 2.803 1 96 77 ILE B C 1
ATOM 2881 O O . ILE B 1 77 ? -9.359 -13.641 3.176 1 96 77 ILE B O 1
ATOM 2885 N N . MET B 1 78 ? -7.926 -15.078 2.262 1 95.06 78 MET B N 1
ATOM 2886 C CA . MET B 1 78 ? -8.898 -16.141 2.035 1 95.06 78 MET B CA 1
ATOM 2887 C C . MET B 1 78 ? -9.547 -16.578 3.346 1 95.06 78 MET B C 1
ATOM 2889 O O . MET B 1 78 ? -10.766 -16.766 3.41 1 95.06 78 MET B O 1
ATOM 2893 N N . GLU B 1 79 ? -8.727 -16.656 4.328 1 94.44 79 GLU B N 1
ATOM 2894 C CA . GLU B 1 79 ? -9.195 -17.062 5.648 1 94.44 79 GLU B CA 1
ATOM 2895 C C . GLU B 1 79 ? -10.172 -16.031 6.227 1 94.44 79 GLU B C 1
ATOM 2897 O O . GLU B 1 79 ? -11.242 -16.391 6.707 1 94.44 79 GLU B O 1
ATOM 2902 N N . LYS B 1 80 ? -9.797 -14.859 6.164 1 93.81 80 LYS B N 1
ATOM 2903 C CA . LYS B 1 80 ? -10.609 -13.789 6.746 1 93.81 80 LYS B CA 1
ATOM 2904 C C . LYS B 1 80 ? -11.922 -13.617 5.988 1 93.81 80 LYS B C 1
ATOM 2906 O O . LYS B 1 80 ? -12.906 -13.133 6.551 1 93.81 80 LYS B O 1
ATOM 2911 N N . LEU B 1 81 ? -11.906 -13.984 4.762 1 93.12 81 LEU B N 1
ATOM 2912 C CA . LEU B 1 81 ? -13.117 -13.906 3.949 1 93.12 81 LEU B CA 1
ATOM 2913 C C . LEU B 1 81 ? -13.977 -15.156 4.137 1 93.12 81 LEU B C 1
ATOM 2915 O O . LEU B 1 81 ? -15.078 -15.25 3.588 1 93.12 81 LEU B O 1
ATOM 2919 N N . GLY B 1 82 ? -13.477 -16.156 4.859 1 88.75 82 GLY B N 1
ATOM 2920 C CA . GLY B 1 82 ? -14.195 -17.391 5.109 1 88.75 82 GLY B CA 1
ATOM 2921 C C . GLY B 1 82 ? -14.273 -18.297 3.889 1 88.75 82 GLY B C 1
ATOM 2922 O O . GLY B 1 82 ? -15.172 -19.141 3.783 1 88.75 82 GLY B O 1
ATOM 2923 N N . GLN B 1 83 ? -13.445 -18.078 3.027 1 84.56 83 GLN B N 1
ATOM 2924 C CA . GLN B 1 83 ? -13.508 -18.812 1.766 1 84.56 83 GLN B CA 1
ATOM 2925 C C . GLN B 1 83 ? -12.82 -20.172 1.878 1 84.56 83 GLN B C 1
ATOM 2927 O O . GLN B 1 83 ? -13.062 -21.062 1.063 1 84.56 83 GLN B O 1
ATOM 2932 N N . ASP B 1 84 ? -11.992 -20.344 2.809 1 81.5 84 ASP B N 1
ATOM 2933 C CA . ASP B 1 84 ? -11.281 -21.609 2.984 1 81.5 84 ASP B CA 1
ATOM 2934 C C . ASP B 1 84 ? -12.25 -22.734 3.373 1 81.5 84 ASP B C 1
ATOM 2936 O O . ASP B 1 84 ? -11.945 -23.922 3.18 1 81.5 84 ASP B O 1
ATOM 2940 N N . GLU B 1 85 ? -13.398 -22.375 3.807 1 74.06 85 GLU B N 1
ATOM 2941 C CA . GLU B 1 85 ? -14.359 -23.344 4.312 1 74.06 85 GLU B CA 1
ATOM 2942 C C . GLU B 1 85 ? -15.445 -23.641 3.279 1 74.06 85 GLU B C 1
ATOM 2944 O O . GLU B 1 85 ? -16.25 -24.547 3.461 1 74.06 85 GLU B O 1
ATOM 2949 N N . ILE B 1 86 ? -15.398 -22.938 2.215 1 77.62 86 ILE B N 1
ATOM 2950 C CA . ILE B 1 86 ? -16.438 -23.047 1.203 1 77.62 86 ILE B CA 1
ATOM 2951 C C . ILE B 1 86 ? -16 -24.016 0.107 1 77.62 86 ILE B C 1
ATOM 2953 O O . ILE B 1 86 ? -14.828 -24.016 -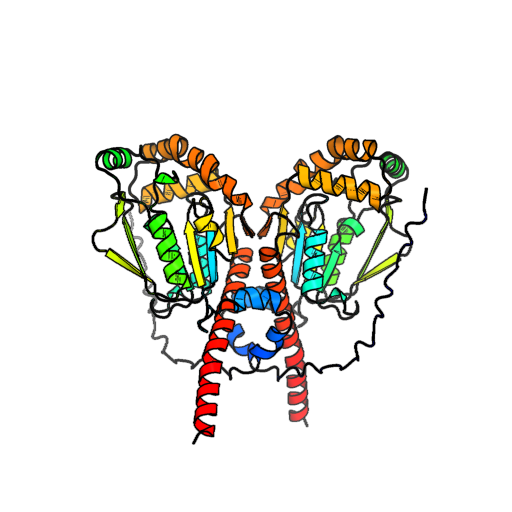0.281 1 77.62 86 ILE B O 1
ATOM 2957 N N . ASP B 1 87 ? -16.922 -24.797 -0.296 1 77 87 ASP B N 1
ATOM 2958 C CA . ASP B 1 87 ? -16.672 -25.688 -1.429 1 77 87 ASP B CA 1
ATOM 2959 C C . ASP B 1 87 ? -16.109 -24.906 -2.623 1 77 87 ASP B C 1
ATOM 2961 O O . ASP B 1 87 ? -16.562 -23.797 -2.912 1 77 87 ASP B O 1
ATOM 2965 N N . HIS B 1 88 ? -15.203 -25.484 -3.266 1 78.5 88 HIS B N 1
ATOM 2966 C CA . HIS B 1 88 ? -14.484 -24.844 -4.371 1 78.5 88 HIS B CA 1
ATOM 2967 C C . HIS B 1 88 ? -15.453 -24.359 -5.445 1 78.5 88 HIS B C 1
ATOM 2969 O O . HIS B 1 88 ? -15.172 -23.391 -6.152 1 78.5 88 HIS B O 1
ATOM 2975 N N . ARG B 1 89 ? -16.562 -25.047 -5.59 1 77.19 89 ARG B N 1
ATOM 2976 C CA . ARG B 1 89 ? -17.516 -24.719 -6.641 1 77.19 89 ARG B CA 1
ATOM 2977 C C . ARG B 1 89 ? -18.297 -23.453 -6.297 1 77.19 89 ARG B C 1
ATOM 2979 O O . ARG B 1 89 ? -18.875 -22.812 -7.176 1 77.19 89 ARG B O 1
ATOM 2986 N N . GLN B 1 90 ? -18.188 -23.078 -5.066 1 78.88 90 GLN B N 1
ATOM 2987 C CA . GLN B 1 90 ? -19.047 -21.984 -4.617 1 78.88 90 GLN B CA 1
ATOM 2988 C C . GLN B 1 90 ? -18.219 -20.812 -4.102 1 78.88 90 GLN B C 1
ATOM 2990 O O . GLN B 1 90 ? -18.766 -19.812 -3.643 1 78.88 90 GLN B O 1
ATOM 2995 N N . ARG B 1 91 ? -16.969 -20.969 -4.27 1 85.06 91 ARG B N 1
ATOM 2996 C CA . ARG B 1 91 ? -16.125 -19.906 -3.76 1 85.06 91 ARG B CA 1
ATOM 2997 C C . ARG B 1 91 ? -16.297 -18.625 -4.574 1 85.06 91 ARG B C 1
ATOM 2999 O O . ARG B 1 91 ? -16.312 -18.672 -5.809 1 85.06 91 ARG B O 1
ATOM 3006 N N . GLN B 1 92 ? -16.453 -17.578 -3.896 1 89.75 92 GLN B N 1
ATOM 3007 C CA . GLN B 1 92 ? -16.578 -16.266 -4.535 1 89.75 92 GLN B CA 1
ATOM 3008 C C . GLN B 1 92 ? -15.219 -15.648 -4.797 1 89.75 92 GLN B C 1
ATOM 3010 O O . GLN B 1 92 ? -15.094 -14.711 -5.594 1 89.75 92 GLN B O 1
ATOM 3015 N N . VAL B 1 93 ? -14.234 -16.141 -4.027 1 94.81 93 VAL B N 1
ATOM 3016 C CA . VAL B 1 93 ? -12.859 -15.688 -4.176 1 94.81 93 VAL B CA 1
ATOM 3017 C C . VAL B 1 93 ? -11.938 -16.891 -4.391 1 94.81 93 VAL B C 1
ATOM 3019 O O . VAL B 1 93 ? -12.031 -17.891 -3.676 1 94.81 93 VAL B O 1
ATOM 3022 N N . VAL B 1 94 ? -11.148 -16.828 -5.391 1 94.94 94 VAL B N 1
ATOM 3023 C CA . VAL B 1 94 ? -10.219 -17.922 -5.676 1 94.94 94 VAL B CA 1
ATOM 3024 C C . VAL B 1 94 ? -8.789 -17.375 -5.715 1 94.94 94 VAL B C 1
ATOM 3026 O O . VAL B 1 94 ? -8.578 -16.188 -6.004 1 94.94 94 VAL B O 1
ATOM 3029 N N . CYS B 1 95 ? -7.848 -18.234 -5.359 1 96.19 95 CYS B N 1
ATOM 3030 C CA . CYS B 1 95 ? -6.434 -17.891 -5.371 1 96.19 95 CYS B CA 1
ATOM 3031 C C . CYS B 1 95 ? -5.645 -18.828 -6.273 1 96.19 95 CYS B C 1
ATOM 3033 O O . CYS B 1 95 ? -5.77 -20.047 -6.16 1 96.19 95 CYS B O 1
ATOM 3035 N N . ILE B 1 96 ? -4.895 -18.25 -7.215 1 97.19 96 ILE B N 1
ATOM 3036 C CA . ILE B 1 96 ? -4.055 -19.031 -8.117 1 97.19 96 ILE B CA 1
ATOM 3037 C C . ILE B 1 96 ? -2.598 -18.594 -7.977 1 97.19 96 ILE B C 1
ATOM 3039 O O . ILE B 1 96 ? -2.305 -17.406 -7.926 1 97.19 96 ILE B O 1
ATOM 3043 N N . SER B 1 97 ? -1.728 -19.562 -7.898 1 97.81 97 SER B N 1
ATOM 3044 C CA . SER B 1 97 ? -0.296 -19.297 -7.812 1 97.81 97 SER B CA 1
ATOM 3045 C C . SER B 1 97 ? 0.363 -19.359 -9.188 1 97.81 97 SER B C 1
ATOM 3047 O O . SER B 1 97 ? 0.137 -20.312 -9.945 1 97.81 97 SER B O 1
ATOM 3049 N N . GLN B 1 98 ? 1.18 -18.438 -9.492 1 98.12 98 GLN B N 1
ATOM 3050 C CA . GLN B 1 98 ? 1.967 -18.438 -10.719 1 98.12 98 GLN B CA 1
ATOM 3051 C C . GLN B 1 98 ? 2.828 -19.688 -10.82 1 98.12 98 GLN B C 1
ATOM 3053 O O . GLN B 1 98 ? 3.148 -20.141 -11.922 1 98.12 98 GLN B O 1
ATOM 3058 N N . ASP B 1 99 ? 3.166 -20.297 -9.688 1 96.44 99 ASP B N 1
ATOM 3059 C CA . ASP B 1 99 ? 4.047 -21.453 -9.641 1 96.44 99 ASP B CA 1
ATOM 3060 C C . ASP B 1 99 ? 3.426 -22.641 -10.367 1 96.44 99 ASP B C 1
ATOM 3062 O O . ASP B 1 99 ? 4.137 -23.547 -10.82 1 96.44 99 ASP B O 1
ATOM 3066 N N . SER B 1 100 ? 2.123 -22.625 -10.484 1 97.25 100 SER B N 1
ATOM 3067 C CA . SER B 1 100 ? 1.444 -23.719 -11.18 1 97.25 100 SER B CA 1
ATOM 3068 C C . SER B 1 100 ? 1.746 -23.688 -12.672 1 97.25 100 SER B C 1
ATOM 3070 O O . SER B 1 100 ? 1.475 -24.656 -13.383 1 97.25 100 SER B O 1
ATOM 3072 N N . PHE B 1 101 ? 2.393 -22.641 -13.109 1 97.94 101 PHE B N 1
ATOM 3073 C CA . PHE B 1 101 ? 2.514 -22.453 -14.555 1 97.94 101 PHE B CA 1
ATOM 3074 C C . PHE B 1 101 ? 3.973 -22.531 -14.984 1 97.94 101 PHE B C 1
ATOM 3076 O O . PHE B 1 101 ? 4.324 -22.062 -16.078 1 97.94 101 PHE B O 1
ATOM 3083 N N . TYR B 1 102 ? 4.816 -22.969 -14.125 1 97.75 102 TYR B N 1
ATOM 3084 C CA . TYR B 1 102 ? 6.141 -23.281 -14.648 1 97.75 102 TYR B CA 1
ATOM 3085 C C . TYR B 1 102 ? 6.051 -24.188 -15.875 1 97.75 102 TYR B C 1
ATOM 3087 O O . TYR B 1 102 ? 5.262 -25.125 -15.898 1 97.75 102 TYR B O 1
ATOM 3095 N N . ARG B 1 103 ? 6.816 -23.875 -16.812 1 96.44 103 ARG B N 1
ATOM 3096 C CA . ARG B 1 103 ? 6.789 -24.719 -18.016 1 96.44 103 ARG B CA 1
ATOM 3097 C C . ARG B 1 103 ? 7.523 -26.031 -17.781 1 96.44 103 ARG B C 1
ATOM 3099 O O . ARG B 1 103 ? 8.336 -26.141 -16.859 1 96.44 103 ARG B O 1
ATOM 3106 N N . GLU B 1 104 ? 7.223 -26.938 -18.625 1 95 104 GLU B N 1
ATOM 3107 C CA . GLU B 1 104 ? 7.945 -28.203 -18.562 1 95 104 GLU B CA 1
ATOM 3108 C C . GLU B 1 104 ? 9.391 -28.031 -19.031 1 95 104 GLU B C 1
ATOM 3110 O O . GLU B 1 104 ? 9.648 -27.344 -20.016 1 95 104 GLU B O 1
ATOM 3115 N N . LEU B 1 105 ? 10.234 -28.719 -18.297 1 96.12 105 LEU B N 1
ATOM 3116 C CA . LEU B 1 105 ? 11.648 -28.641 -18.625 1 96.12 105 LEU B CA 1
ATOM 3117 C C . LEU B 1 105 ? 12.047 -29.719 -19.609 1 96.12 105 LEU B C 1
ATOM 3119 O O . LEU B 1 105 ? 11.492 -30.828 -19.578 1 96.12 105 LEU B O 1
ATOM 3123 N N . ASN B 1 106 ? 12.961 -29.391 -20.5 1 95.56 106 ASN B N 1
ATOM 3124 C CA . ASN B 1 106 ? 13.547 -30.453 -21.312 1 95.56 106 ASN B CA 1
ATOM 3125 C C . ASN B 1 106 ? 14.555 -31.281 -20.516 1 95.56 106 ASN B C 1
ATOM 3127 O O . ASN B 1 106 ? 14.883 -30.938 -19.375 1 95.56 106 ASN B O 1
ATOM 3131 N N . PRO B 1 107 ? 14.992 -32.344 -21.062 1 95 107 PRO B N 1
ATOM 3132 C CA . PRO B 1 107 ? 15.859 -33.25 -20.297 1 95 107 PRO B CA 1
ATOM 3133 C C . PRO B 1 107 ? 17.125 -32.562 -19.781 1 95 107 PRO B C 1
ATOM 3135 O O . PRO B 1 107 ? 17.531 -32.75 -18.641 1 95 107 PRO B O 1
ATOM 3138 N N . ALA B 1 108 ? 17.703 -31.734 -20.641 1 96.06 108 ALA B N 1
ATOM 3139 C CA . ALA B 1 108 ? 18.906 -31.031 -20.234 1 96.06 108 ALA B CA 1
ATOM 3140 C C . ALA B 1 108 ? 18.625 -30.047 -19.094 1 96.06 108 ALA B C 1
ATOM 3142 O O . ALA B 1 108 ? 19.406 -29.953 -18.141 1 96.06 108 ALA B O 1
ATOM 3143 N N . GLU B 1 109 ? 17.578 -29.359 -19.203 1 96.06 109 GLU B N 1
ATOM 3144 C CA . GLU B 1 109 ? 17.172 -28.422 -18.172 1 96.06 109 GLU B CA 1
ATOM 3145 C C . GLU B 1 109 ? 16.828 -29.141 -16.875 1 96.06 109 GLU B C 1
ATOM 3147 O O . GLU B 1 109 ? 17.094 -28.625 -15.789 1 96.06 109 GLU B O 1
ATOM 3152 N N . SER B 1 110 ? 16.219 -30.281 -16.984 1 94.69 110 SER B N 1
ATOM 3153 C CA . SER B 1 110 ? 15.859 -31.062 -15.812 1 94.69 110 SER B CA 1
ATOM 3154 C C . SER B 1 110 ? 17.094 -31.469 -15.016 1 94.69 110 SER B C 1
ATOM 3156 O O . SER B 1 110 ? 17.078 -31.453 -13.789 1 94.69 110 SER B O 1
ATOM 3158 N N . ILE B 1 111 ? 18.109 -31.828 -15.734 1 93.94 111 ILE B N 1
ATOM 3159 C CA . ILE B 1 111 ? 19.359 -32.188 -15.086 1 93.94 111 ILE B CA 1
ATOM 3160 C C . ILE B 1 111 ? 19.922 -30.969 -14.352 1 93.94 111 ILE B C 1
ATOM 3162 O O . ILE B 1 111 ? 20.359 -31.062 -13.203 1 93.94 111 ILE B O 1
ATOM 3166 N N . LYS B 1 112 ? 19.875 -29.875 -15.023 1 94.44 112 LYS B N 1
ATOM 3167 C CA . LYS B 1 112 ? 20.328 -28.641 -14.391 1 94.44 112 LYS B CA 1
ATOM 3168 C C . LYS B 1 112 ? 19.516 -28.312 -13.148 1 94.44 112 LYS B C 1
ATOM 3170 O O . LYS B 1 112 ? 20.062 -27.875 -12.133 1 94.44 112 LYS B O 1
ATOM 3175 N N . ALA B 1 113 ? 18.25 -28.453 -13.242 1 92.88 113 ALA B N 1
ATOM 3176 C CA . ALA B 1 113 ? 17.344 -28.156 -12.133 1 92.88 113 ALA B CA 1
ATOM 3177 C C . ALA B 1 113 ? 17.656 -29.031 -10.922 1 92.88 113 ALA B C 1
ATOM 3179 O O . ALA B 1 113 ? 17.656 -28.562 -9.789 1 92.88 113 ALA B O 1
ATOM 3180 N N . SER B 1 114 ? 17.938 -30.312 -11.148 1 89.25 114 SER B N 1
ATOM 3181 C CA . SER B 1 114 ? 18.234 -31.25 -10.07 1 89.25 114 SER B CA 1
ATOM 3182 C C . SER B 1 114 ? 19.516 -30.859 -9.328 1 89.25 114 SER B C 1
ATOM 3184 O O . SER B 1 114 ? 19.703 -31.219 -8.164 1 89.25 114 SER B O 1
ATOM 3186 N N . LYS B 1 115 ? 20.359 -30.062 -10.039 1 89.38 115 LYS B N 1
ATOM 3187 C CA . LYS B 1 115 ? 21.625 -29.609 -9.453 1 89.38 115 LYS B CA 1
ATOM 3188 C C . LYS B 1 115 ? 21.516 -28.188 -8.938 1 89.38 115 LYS B C 1
ATOM 3190 O O . LYS B 1 115 ? 22.516 -27.578 -8.555 1 89.38 115 LYS B O 1
ATOM 3195 N N . GLY B 1 116 ? 20.297 -27.688 -9.047 1 89.25 116 GLY B N 1
ATOM 3196 C CA . GLY B 1 116 ? 20.109 -26.328 -8.586 1 89.25 116 GLY B CA 1
ATOM 3197 C C . GLY B 1 116 ? 20.688 -25.297 -9.531 1 89.25 116 GLY B C 1
ATOM 3198 O O . GLY B 1 116 ? 21 -24.172 -9.117 1 89.25 116 GLY B O 1
ATOM 3199 N N . LEU B 1 117 ? 20.844 -25.625 -10.781 1 93.25 117 LEU B N 1
ATOM 3200 C CA . LEU B 1 117 ? 21.531 -24.766 -11.727 1 93.25 117 LEU B CA 1
ATOM 3201 C C . LEU B 1 117 ? 20.562 -24.188 -12.75 1 93.25 117 LEU B C 1
ATOM 3203 O O . LEU B 1 117 ? 20.953 -23.391 -13.617 1 93.25 117 LEU B O 1
ATOM 3207 N N . PHE B 1 118 ? 19.312 -24.578 -12.695 1 95.19 118 PHE B N 1
ATOM 3208 C CA . PHE B 1 118 ? 18.281 -24 -13.547 1 95.19 118 PHE B CA 1
ATOM 3209 C C . PHE B 1 118 ? 17.641 -22.797 -12.883 1 95.19 118 PHE B C 1
ATOM 3211 O O . PHE B 1 118 ? 17.312 -22.828 -11.695 1 95.19 118 PHE B O 1
ATOM 3218 N N . ASN B 1 119 ? 17.406 -21.719 -13.609 1 97 119 ASN B N 1
ATOM 3219 C CA . ASN B 1 119 ? 16.875 -20.469 -13.07 1 97 119 ASN B CA 1
ATOM 3220 C C . ASN B 1 119 ? 15.344 -20.406 -13.172 1 97 119 ASN B C 1
ATOM 3222 O O . ASN B 1 119 ? 14.805 -19.891 -14.141 1 97 119 ASN B O 1
ATOM 3226 N N . PHE B 1 120 ? 14.695 -20.812 -12.156 1 96.06 120 PHE B N 1
ATOM 3227 C CA . PHE B 1 120 ? 13.242 -20.828 -12.109 1 96.06 120 PHE B CA 1
ATOM 3228 C C . PHE B 1 120 ? 12.688 -19.406 -11.969 1 96.06 120 PHE B C 1
ATOM 3230 O O . PHE B 1 120 ? 11.492 -19.188 -12.156 1 96.06 120 PHE B O 1
ATOM 3237 N N . ASP B 1 121 ? 13.531 -18.438 -11.656 1 97.44 121 ASP B N 1
ATOM 3238 C CA . ASP B 1 121 ? 13.102 -17.062 -11.445 1 97.44 121 ASP B CA 1
ATOM 3239 C C . ASP B 1 121 ? 13.242 -16.234 -12.719 1 97.44 121 ASP B C 1
ATOM 3241 O O . ASP B 1 121 ? 12.945 -15.039 -12.734 1 97.44 121 ASP B O 1
ATOM 3245 N N . HIS B 1 122 ? 13.695 -16.875 -13.789 1 97.62 122 HIS B N 1
ATOM 3246 C CA . HIS B 1 122 ? 13.75 -16.219 -15.094 1 97.62 122 HIS B CA 1
ATOM 3247 C C . HIS B 1 122 ? 12.383 -16.188 -15.758 1 97.62 122 HIS B C 1
ATOM 3249 O O . HIS B 1 122 ? 11.633 -17.172 -15.68 1 97.62 122 HIS B O 1
ATOM 3255 N N . PRO B 1 123 ? 12.039 -15.094 -16.484 1 97.88 123 PRO B N 1
ATOM 3256 C CA . PRO B 1 123 ? 10.734 -15.008 -17.141 1 97.88 123 PRO B CA 1
ATOM 3257 C C . PRO B 1 123 ? 10.469 -16.172 -18.078 1 97.88 123 PRO B C 1
ATOM 3259 O O . PRO B 1 123 ? 9.32 -16.578 -18.266 1 97.88 123 PRO B O 1
ATOM 3262 N N . ASP B 1 124 ? 11.516 -16.766 -18.594 1 96.38 124 ASP B N 1
ATOM 3263 C CA . ASP B 1 124 ? 11.383 -17.844 -19.562 1 96.38 124 ASP B CA 1
ATOM 3264 C C . ASP B 1 124 ? 11.016 -19.156 -18.875 1 96.38 124 ASP B C 1
ATOM 3266 O O . ASP B 1 124 ? 10.727 -20.156 -19.547 1 96.38 124 ASP B O 1
ATOM 3270 N N . ALA B 1 125 ? 10.992 -19.203 -17.625 1 97.56 125 ALA B N 1
ATOM 3271 C CA . ALA B 1 125 ? 10.688 -20.422 -16.891 1 97.56 125 ALA B CA 1
ATOM 3272 C C . ALA B 1 125 ? 9.188 -20.672 -16.828 1 97.56 125 ALA B C 1
ATOM 3274 O O . ALA B 1 125 ? 8.742 -21.766 -16.484 1 97.56 125 ALA B O 1
ATOM 3275 N N . PHE B 1 126 ? 8.352 -19.719 -17.25 1 97.81 126 PHE B N 1
ATOM 3276 C CA . PHE B 1 126 ? 6.91 -19.812 -17.078 1 97.81 126 PHE B CA 1
ATOM 3277 C C . PHE B 1 126 ? 6.219 -20.016 -18.422 1 97.81 126 PHE B C 1
ATOM 3279 O O . PHE B 1 126 ? 6.703 -19.547 -19.453 1 97.81 126 PHE B O 1
ATOM 3286 N N . ASP B 1 127 ? 5.121 -20.688 -18.328 1 97.5 127 ASP B N 1
ATOM 3287 C CA . ASP B 1 127 ? 4.203 -20.828 -19.453 1 97.5 127 ASP B CA 1
ATOM 3288 C C . ASP B 1 127 ? 3.246 -19.641 -19.531 1 97.5 127 ASP B C 1
ATOM 3290 O O . ASP B 1 127 ? 2.059 -19.766 -19.234 1 97.5 127 ASP B O 1
ATOM 3294 N N . ASN B 1 128 ? 3.744 -18.516 -20.062 1 96.88 128 ASN B N 1
ATOM 3295 C CA . ASN B 1 128 ? 3.014 -17.25 -20.062 1 96.88 128 ASN B CA 1
ATOM 3296 C C . ASN B 1 128 ? 1.764 -17.312 -20.938 1 96.88 128 ASN B C 1
ATOM 3298 O O . ASN B 1 128 ? 0.718 -16.781 -20.578 1 96.88 128 ASN B O 1
ATOM 3302 N N . PRO B 1 129 ? 1.845 -18 -22.078 1 96.94 129 PRO B N 1
ATOM 3303 C CA . PRO B 1 129 ? 0.617 -18.141 -22.859 1 96.94 129 PRO B CA 1
ATOM 3304 C C . PRO B 1 129 ? -0.497 -18.844 -22.094 1 96.94 129 PRO B C 1
ATOM 3306 O O . PRO B 1 129 ? -1.66 -18.453 -22.172 1 96.94 129 PRO B O 1
ATOM 3309 N N . LEU B 1 130 ? -0.127 -19.844 -21.344 1 97.38 130 LEU B N 1
ATOM 3310 C CA . LEU B 1 130 ? -1.125 -20.562 -20.562 1 97.38 130 LEU B CA 1
ATOM 3311 C C . LEU B 1 130 ? -1.698 -19.656 -19.469 1 97.38 130 LEU B C 1
ATOM 3313 O O . LEU B 1 130 ? -2.895 -19.719 -19.172 1 97.38 130 LEU B O 1
ATOM 3317 N N . ILE B 1 131 ? -0.864 -18.844 -18.859 1 98.06 131 ILE B N 1
ATOM 3318 C CA . ILE B 1 131 ? -1.32 -17.891 -17.844 1 98.06 131 ILE B CA 1
ATOM 3319 C C . ILE B 1 131 ? -2.355 -16.953 -18.453 1 98.06 131 ILE B C 1
ATOM 3321 O O . ILE B 1 131 ? -3.445 -16.781 -17.891 1 98.06 131 ILE B O 1
ATOM 3325 N N . LEU B 1 132 ? -2.01 -16.391 -19.547 1 97.69 132 LEU B N 1
ATOM 3326 C CA . LEU B 1 132 ? -2.885 -15.43 -20.188 1 97.69 132 LEU B CA 1
ATOM 3327 C C . LEU B 1 132 ? -4.219 -16.062 -20.562 1 97.69 132 LEU B C 1
ATOM 3329 O O . LEU B 1 132 ? -5.277 -15.477 -20.344 1 97.69 132 LEU B O 1
ATOM 3333 N N . LYS B 1 133 ? -4.133 -17.234 -21.109 1 97.19 133 LYS B N 1
ATOM 3334 C CA . LYS B 1 133 ? -5.348 -17.953 -21.469 1 97.19 133 LYS B CA 1
ATOM 3335 C C . LYS B 1 133 ? -6.223 -18.203 -20.234 1 97.19 133 LYS B C 1
ATOM 3337 O O . LYS B 1 133 ? -7.441 -18 -20.281 1 97.19 133 LYS B O 1
ATOM 3342 N N . THR B 1 134 ? -5.637 -18.656 -19.188 1 97.56 134 THR B N 1
ATOM 3343 C CA . THR B 1 134 ? -6.355 -18.922 -17.953 1 97.56 134 THR B CA 1
ATOM 3344 C C . THR B 1 134 ? -7.043 -17.672 -17.438 1 97.56 134 THR B C 1
ATOM 3346 O O . THR B 1 134 ? -8.219 -17.703 -17.062 1 97.56 134 THR B O 1
ATOM 3349 N N . LEU B 1 135 ? -6.332 -16.531 -17.422 1 97.69 135 LEU B N 1
ATOM 3350 C CA . LEU B 1 135 ? -6.887 -15.273 -16.953 1 97.69 135 LEU B CA 1
ATOM 3351 C C . LEU B 1 135 ? -8.047 -14.828 -17.844 1 97.69 135 LEU B C 1
ATOM 3353 O O . LEU B 1 135 ? -9.062 -14.344 -17.328 1 97.69 135 LEU B O 1
ATOM 3357 N N . GLN B 1 136 ? -7.867 -15.039 -19.062 1 96.31 136 GLN B N 1
ATOM 3358 C CA . GLN B 1 136 ? -8.938 -14.688 -19.984 1 96.31 136 GLN B CA 1
ATOM 3359 C C . GLN B 1 136 ? -10.164 -15.57 -19.781 1 96.31 136 GLN B C 1
ATOM 3361 O O . GLN B 1 136 ? -11.297 -15.086 -19.812 1 96.31 136 GLN B O 1
ATOM 3366 N N . ASP B 1 137 ? -9.938 -16.828 -19.625 1 95.81 137 ASP B N 1
ATOM 3367 C CA . ASP B 1 137 ? -11.039 -17.75 -19.328 1 95.81 137 ASP B CA 1
ATOM 3368 C C . ASP B 1 137 ? -11.797 -17.328 -18.078 1 95.81 137 ASP B C 1
ATOM 3370 O O . ASP B 1 137 ? -13.031 -17.344 -18.047 1 95.81 137 ASP B O 1
ATOM 3374 N N . ILE B 1 138 ? -11.086 -16.922 -17.109 1 94.94 138 ILE B N 1
ATOM 3375 C CA . ILE B 1 138 ? -11.688 -16.484 -15.852 1 94.94 138 ILE B CA 1
ATOM 3376 C C . ILE B 1 138 ? -12.508 -15.219 -16.078 1 94.94 138 ILE B C 1
ATOM 3378 O O . ILE B 1 138 ? -13.641 -15.109 -15.602 1 94.94 138 ILE B O 1
ATOM 3382 N N . LEU B 1 139 ? -11.977 -14.312 -16.812 1 95.19 139 LEU B N 1
ATOM 3383 C CA . LEU B 1 139 ? -12.68 -13.07 -17.109 1 95.19 139 LEU B CA 1
ATOM 3384 C C . LEU B 1 139 ? -13.977 -13.352 -17.859 1 95.19 139 LEU B C 1
ATOM 3386 O O . LEU B 1 139 ? -14.969 -12.641 -17.688 1 95.19 139 LEU B O 1
ATOM 3390 N N . ASP B 1 140 ? -13.93 -14.414 -18.641 1 93.94 140 ASP B N 1
ATOM 3391 C CA . ASP B 1 140 ? -15.086 -14.773 -19.453 1 93.94 140 ASP B CA 1
ATOM 3392 C C . ASP B 1 140 ? -16.062 -15.656 -18.672 1 93.94 140 ASP B C 1
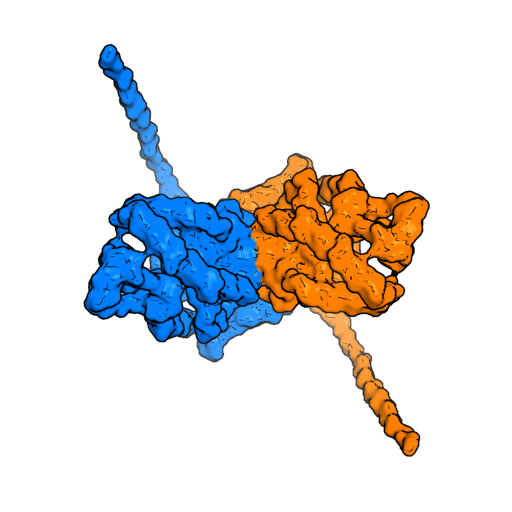ATOM 3394 O O . ASP B 1 140 ? -17.078 -16.094 -19.219 1 93.94 140 ASP B O 1
ATOM 3398 N N . GLY B 1 141 ? -15.672 -15.977 -17.516 1 92.06 141 GLY B N 1
ATOM 3399 C CA . GLY B 1 141 ? -16.547 -16.781 -16.672 1 92.06 141 GLY B CA 1
ATOM 3400 C C . GLY B 1 141 ? -16.531 -18.25 -17.031 1 92.06 141 GLY B C 1
ATOM 3401 O O . GLY B 1 141 ? -17.531 -18.953 -16.844 1 92.06 141 GLY B O 1
ATOM 3402 N N . ARG B 1 142 ? -15.43 -18.719 -17.562 1 93.94 142 ARG B N 1
ATOM 3403 C CA . ARG B 1 142 ? -15.297 -20.125 -17.953 1 93.94 142 ARG B CA 1
ATOM 3404 C C . ARG B 1 142 ? -14.586 -20.922 -16.875 1 93.94 142 ARG B C 1
ATOM 3406 O O . ARG B 1 142 ? -13.734 -20.391 -16.156 1 93.94 142 ARG B O 1
ATOM 3413 N N . VAL B 1 143 ? -14.984 -22.156 -16.812 1 93.88 143 VAL B N 1
ATOM 3414 C CA . VAL B 1 143 ? -14.258 -23.094 -15.953 1 93.88 143 VAL B CA 1
ATOM 3415 C C . VAL B 1 143 ? -12.891 -23.391 -16.562 1 93.88 143 VAL B C 1
ATOM 3417 O O . VAL B 1 143 ? -12.773 -23.594 -17.766 1 93.88 143 VAL B O 1
ATOM 3420 N N . CYS B 1 144 ? -11.906 -23.344 -15.758 1 93.56 144 CYS B N 1
ATOM 3421 C CA . CYS B 1 144 ? -10.586 -23.672 -16.297 1 93.56 144 CYS B CA 1
ATOM 3422 C C . CYS B 1 144 ? -9.844 -24.641 -15.383 1 93.56 144 CYS B C 1
ATOM 3424 O O . CYS B 1 144 ? -10.203 -24.797 -14.211 1 93.56 144 CYS B O 1
ATOM 3426 N N . LYS B 1 145 ? -8.914 -25.312 -15.969 1 94.75 145 LYS B N 1
ATOM 3427 C CA . LYS B 1 145 ? -8.078 -26.281 -15.266 1 94.75 145 LYS B CA 1
ATOM 3428 C C . LYS B 1 145 ? -6.637 -25.781 -15.148 1 94.75 145 LYS B C 1
ATOM 3430 O O . LYS B 1 145 ? -6.02 -25.422 -16.156 1 94.75 145 LYS B O 1
ATOM 3435 N N . ILE B 1 146 ? -6.148 -25.828 -13.953 1 96 146 ILE B N 1
ATOM 3436 C CA . ILE B 1 146 ? -4.793 -25.375 -13.672 1 96 146 ILE B CA 1
ATOM 3437 C C . ILE B 1 146 ? -3.896 -26.562 -13.344 1 96 146 ILE B C 1
ATOM 3439 O O . ILE B 1 146 ? -4.266 -27.422 -12.539 1 96 146 ILE B O 1
ATOM 3443 N N . PRO B 1 147 ? -2.752 -26.609 -13.953 1 95.69 147 PRO B N 1
ATOM 3444 C CA . PRO B 1 147 ? -1.843 -27.719 -13.641 1 95.69 147 PRO B CA 1
ATOM 3445 C C . PRO B 1 147 ? -1.402 -27.719 -12.172 1 95.69 147 PRO B C 1
ATOM 3447 O O . PRO B 1 147 ? -1.405 -26.688 -11.523 1 95.69 147 PRO B O 1
ATOM 3450 N N . VAL B 1 148 ? -1.07 -28.875 -11.727 1 96 148 VAL B N 1
ATOM 3451 C CA . VAL B 1 148 ? -0.475 -29.031 -10.406 1 96 148 VAL B CA 1
ATOM 3452 C C . VAL B 1 148 ? 1.036 -29.203 -10.539 1 96 148 VAL B C 1
ATOM 3454 O O . VAL B 1 148 ? 1.507 -30.062 -11.281 1 96 148 VAL B O 1
ATOM 3457 N N . TYR B 1 149 ? 1.755 -28.406 -9.844 1 94.75 149 TYR B N 1
ATOM 3458 C CA . TYR B 1 149 ? 3.209 -28.422 -9.945 1 94.75 149 TYR B CA 1
ATOM 3459 C C . TYR B 1 149 ? 3.832 -29.125 -8.75 1 94.75 149 TYR B C 1
ATOM 3461 O O . TYR B 1 149 ? 3.426 -28.891 -7.605 1 94.75 149 TYR B O 1
ATOM 3469 N N . ASP B 1 150 ? 4.77 -29.906 -8.992 1 92.31 150 ASP B N 1
ATOM 3470 C CA . ASP B 1 150 ? 5.531 -30.609 -7.957 1 92.31 150 ASP B CA 1
ATOM 3471 C C . ASP B 1 150 ? 6.922 -29.984 -7.801 1 92.31 150 ASP B C 1
ATOM 3473 O O . ASP B 1 150 ? 7.781 -30.156 -8.672 1 92.31 150 ASP B O 1
ATOM 3477 N N . PHE B 1 151 ? 7.234 -29.469 -6.688 1 89.88 151 PHE B N 1
ATOM 3478 C CA . PHE B 1 151 ? 8.492 -28.766 -6.461 1 89.88 151 PHE B CA 1
ATOM 3479 C C . PHE B 1 151 ? 9.625 -29.75 -6.215 1 89.88 151 PHE B C 1
ATOM 3481 O O . PHE B 1 151 ? 10.797 -29.406 -6.348 1 89.88 151 PHE B O 1
ATOM 3488 N N . LYS B 1 152 ? 9.305 -30.891 -5.793 1 87.25 152 LYS B N 1
ATOM 3489 C CA . LYS B 1 152 ? 10.336 -31.906 -5.555 1 87.25 152 LYS B CA 1
ATOM 3490 C C . LYS B 1 152 ? 10.93 -32.406 -6.867 1 87.25 152 LYS B C 1
ATOM 3492 O O . LYS B 1 152 ? 12.148 -32.562 -6.98 1 87.25 152 LYS B O 1
ATOM 3497 N N . THR B 1 153 ? 10.047 -32.594 -7.883 1 88.38 153 THR B N 1
ATOM 3498 C CA . THR B 1 153 ? 10.516 -33.125 -9.164 1 88.38 153 THR B CA 1
ATOM 3499 C C . THR B 1 153 ? 10.656 -32 -10.188 1 88.38 153 THR B C 1
ATOM 3501 O O . THR B 1 153 ? 11.102 -32.25 -11.312 1 88.38 153 THR B O 1
ATOM 3504 N N . ASN B 1 154 ? 10.297 -30.797 -9.797 1 92 154 ASN B N 1
ATOM 3505 C CA . ASN B 1 154 ? 10.328 -29.641 -10.688 1 92 154 ASN B CA 1
ATOM 3506 C C . ASN B 1 154 ? 9.578 -29.922 -11.984 1 92 154 ASN B C 1
ATOM 3508 O O . ASN B 1 154 ? 10.102 -29.672 -13.078 1 92 154 ASN B O 1
ATOM 3512 N N . SER B 1 155 ? 8.352 -30.422 -11.836 1 93.44 155 SER B N 1
ATOM 3513 C CA . SER B 1 155 ? 7.543 -30.781 -12.992 1 93.44 155 SER B CA 1
ATOM 3514 C C . SER B 1 155 ? 6.055 -30.719 -12.664 1 93.44 155 SER B C 1
ATOM 3516 O O . SER B 1 155 ? 5.672 -30.719 -11.492 1 93.44 155 SER B O 1
ATOM 3518 N N . ARG B 1 156 ? 5.277 -30.641 -13.75 1 95 156 ARG B N 1
ATOM 3519 C CA . ARG B 1 156 ? 3.834 -30.734 -13.586 1 95 156 ARG B CA 1
ATOM 3520 C C . ARG B 1 156 ? 3.414 -32.188 -13.328 1 95 156 ARG B C 1
ATOM 3522 O O . ARG B 1 156 ? 3.941 -33.094 -13.953 1 95 156 ARG B O 1
ATOM 3529 N N . LYS B 1 157 ? 2.559 -32.344 -12.375 1 95.12 157 LYS B N 1
ATOM 3530 C CA . LYS B 1 157 ? 2.014 -33.688 -12.164 1 95.12 157 LYS B CA 1
ATOM 3531 C C . LYS B 1 157 ? 1.146 -34.125 -13.344 1 95.12 157 LYS B C 1
ATOM 3533 O O . LYS B 1 157 ? 0.264 -33.375 -13.781 1 95.12 157 LYS B O 1
ATOM 3538 N N . LEU B 1 158 ? 1.427 -35.281 -13.797 1 91.12 158 LEU B N 1
ATOM 3539 C CA . LEU B 1 158 ? 0.733 -35.812 -14.969 1 91.12 158 LEU B CA 1
ATOM 3540 C C . LEU B 1 158 ? -0.76 -35.969 -14.703 1 91.12 158 LEU B C 1
ATOM 3542 O O . LEU B 1 158 ? -1.152 -36.562 -13.695 1 91.12 158 LEU B O 1
ATOM 3546 N N . ASP B 1 159 ? -1.583 -35.344 -15.477 1 91.56 159 ASP B N 1
ATOM 3547 C CA . ASP B 1 159 ? -3.039 -35.438 -15.5 1 91.56 159 ASP B CA 1
ATOM 3548 C C . ASP B 1 159 ? -3.652 -34.969 -14.188 1 91.56 159 ASP B C 1
ATOM 3550 O O . ASP B 1 159 ? -4.688 -35.5 -13.758 1 91.56 159 ASP B O 1
ATOM 3554 N N . GLU B 1 160 ? -2.99 -34.219 -13.414 1 95.12 160 GLU B N 1
ATOM 3555 C CA . GLU B 1 160 ? -3.533 -33.625 -12.203 1 95.12 160 GLU B CA 1
ATOM 3556 C C . GLU B 1 160 ? -3.771 -32.125 -12.383 1 95.12 160 GLU B C 1
ATOM 3558 O O . GLU B 1 160 ? -2.867 -31.406 -12.789 1 95.12 160 GLU B O 1
ATOM 3563 N N . PHE B 1 161 ? -4.977 -31.797 -12.188 1 95.81 161 PHE B N 1
ATOM 3564 C CA . PHE B 1 161 ? -5.355 -30.406 -12.375 1 95.81 161 PHE B CA 1
ATOM 3565 C C . PHE B 1 161 ? -6.219 -29.922 -11.211 1 95.81 161 PHE B C 1
ATOM 3567 O O . PHE B 1 161 ? -6.848 -30.734 -10.523 1 95.81 161 PHE B O 1
ATOM 3574 N N . VAL B 1 162 ? -6.137 -28.688 -10.938 1 93.81 162 VAL B N 1
ATOM 3575 C CA . VAL B 1 162 ? -7.094 -28.016 -10.055 1 93.81 162 VAL B CA 1
ATOM 3576 C C . VAL B 1 162 ? -8.133 -27.281 -10.891 1 93.81 162 VAL B C 1
ATOM 3578 O O . VAL B 1 162 ? -7.789 -26.484 -11.773 1 93.81 162 VAL B O 1
ATOM 3581 N N . THR B 1 163 ? -9.336 -27.547 -10.641 1 94.44 163 THR B N 1
ATOM 3582 C CA . THR B 1 163 ? -10.414 -26.906 -11.391 1 94.44 163 THR B CA 1
ATOM 3583 C C . THR B 1 163 ? -10.812 -25.594 -10.734 1 94.44 163 THR B C 1
ATOM 3585 O O . THR B 1 163 ? -11.039 -25.531 -9.523 1 94.44 163 THR B O 1
ATOM 3588 N N . ILE B 1 164 ? -10.875 -24.547 -11.508 1 93.75 164 ILE B N 1
ATOM 3589 C CA . ILE B 1 164 ? -11.297 -23.234 -11.047 1 93.75 164 ILE B CA 1
ATOM 3590 C C . ILE B 1 164 ? -12.672 -22.906 -11.633 1 93.75 164 ILE B C 1
ATOM 3592 O O . ILE B 1 164 ? -12.836 -22.891 -12.859 1 93.75 164 ILE B O 1
ATOM 3596 N N . TYR B 1 165 ? -13.539 -22.656 -10.781 1 92.38 165 TYR B N 1
ATOM 3597 C CA . TYR B 1 165 ? -14.883 -22.281 -11.195 1 92.38 165 TYR B CA 1
ATOM 3598 C C . TYR B 1 165 ? -15.047 -20.766 -11.195 1 92.38 165 TYR B C 1
ATOM 3600 O O . TYR B 1 165 ? -14.234 -20.047 -10.617 1 92.38 165 TYR B O 1
ATOM 3608 N N . PRO B 1 166 ? -16.031 -20.297 -11.93 1 91.69 166 PRO B N 1
ATOM 3609 C CA . PRO B 1 166 ? -16.234 -18.844 -11.961 1 91.69 166 PRO B CA 1
ATOM 3610 C C . PRO B 1 166 ? -16.359 -18.234 -10.562 1 91.69 166 PRO B C 1
ATOM 3612 O O . PRO B 1 166 ? -17.031 -18.797 -9.695 1 91.69 166 PRO B O 1
ATOM 3615 N N . ALA B 1 167 ? -15.703 -17.141 -10.359 1 92.81 167 ALA B N 1
ATOM 3616 C CA . ALA B 1 167 ? -15.672 -16.453 -9.07 1 92.81 167 ALA B CA 1
ATOM 3617 C C . ALA B 1 167 ? -15.812 -14.953 -9.25 1 92.81 167 ALA B C 1
ATOM 3619 O O . ALA B 1 167 ? -15.695 -14.438 -10.359 1 92.81 167 ALA B O 1
ATOM 3620 N N . ASP B 1 168 ? -16.078 -14.273 -8.141 1 93.06 168 ASP B N 1
ATOM 3621 C CA . ASP B 1 168 ? -16.219 -12.82 -8.172 1 93.06 168 ASP B CA 1
ATOM 3622 C C . ASP B 1 168 ? -14.852 -12.141 -8.148 1 93.06 168 ASP B C 1
ATOM 3624 O O . ASP B 1 168 ? -14.68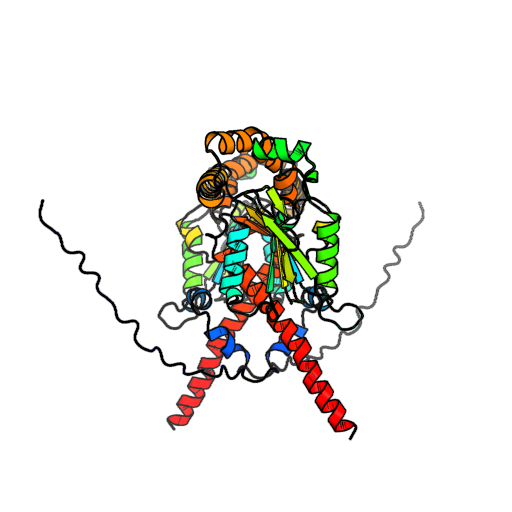8 -11.047 -8.695 1 93.06 168 ASP B O 1
ATOM 3628 N N . VAL B 1 169 ? -13.945 -12.773 -7.461 1 96.56 169 VAL B N 1
ATOM 3629 C CA . VAL B 1 169 ? -12.625 -12.172 -7.293 1 96.56 169 VAL B CA 1
ATOM 3630 C C . VAL B 1 169 ? -11.539 -13.234 -7.48 1 96.56 169 VAL B C 1
ATOM 3632 O O . VAL B 1 169 ? -11.672 -14.359 -6.984 1 96.56 169 VAL B O 1
ATOM 3635 N N . LEU B 1 170 ? -10.523 -12.883 -8.172 1 97.56 170 LEU B N 1
ATOM 3636 C CA . LEU B 1 170 ? -9.336 -13.719 -8.297 1 97.56 170 LEU B CA 1
ATOM 3637 C C . LEU B 1 170 ? -8.125 -13.047 -7.664 1 97.56 170 LEU B C 1
ATOM 3639 O O . LEU B 1 170 ? -7.852 -11.867 -7.934 1 97.56 170 LEU B O 1
ATOM 3643 N N . LEU B 1 171 ? -7.445 -13.773 -6.781 1 98.31 171 LEU B N 1
ATOM 3644 C CA . LEU B 1 171 ? -6.086 -13.43 -6.371 1 98.31 171 LEU B CA 1
ATOM 3645 C C . LEU B 1 171 ? -5.066 -14.25 -7.156 1 98.31 171 LEU B C 1
ATOM 3647 O O . LEU B 1 171 ? -5.059 -15.477 -7.086 1 98.31 171 LEU B O 1
ATOM 3651 N N . PHE B 1 172 ? -4.301 -13.609 -7.988 1 98.62 172 PHE B N 1
ATOM 3652 C CA . PHE B 1 172 ? -3.23 -14.258 -8.742 1 98.62 172 PHE B CA 1
ATOM 3653 C C . PHE B 1 172 ? -1.866 -13.828 -8.211 1 98.62 172 PHE B C 1
ATOM 3655 O O . PHE B 1 172 ? -1.449 -12.688 -8.406 1 98.62 172 PHE B O 1
ATOM 3662 N N . GLU B 1 173 ? -1.121 -14.781 -7.562 1 98.56 173 GLU B N 1
ATOM 3663 C CA . GLU B 1 173 ? 0.098 -14.375 -6.871 1 98.56 173 GLU B CA 1
ATOM 3664 C C . GLU B 1 173 ? 1.325 -15.055 -7.469 1 98.56 173 GLU B C 1
ATOM 3666 O O . GLU B 1 173 ? 1.241 -16.188 -7.953 1 98.56 173 GLU B O 1
ATOM 3671 N N . GLY B 1 174 ? 2.422 -14.344 -7.469 1 98.5 174 GLY B N 1
ATOM 3672 C CA . GLY B 1 174 ? 3.666 -14.898 -7.98 1 98.5 174 GLY B CA 1
ATOM 3673 C C . GLY B 1 174 ? 4.801 -13.891 -8.008 1 98.5 174 GLY B C 1
ATOM 3674 O O . GLY B 1 174 ? 4.605 -12.727 -7.668 1 98.5 174 GLY B O 1
ATOM 3675 N N . ILE B 1 175 ? 5.996 -14.32 -8.438 1 98.25 175 ILE B N 1
ATOM 3676 C CA . ILE B 1 175 ? 7.203 -13.508 -8.383 1 98.25 175 ILE B CA 1
ATOM 3677 C C . ILE B 1 175 ? 7.277 -12.609 -9.625 1 98.25 175 ILE B C 1
ATOM 3679 O O . ILE B 1 175 ? 7.918 -11.555 -9.594 1 98.25 175 ILE B O 1
ATOM 3683 N N . LEU B 1 176 ? 6.637 -12.969 -10.734 1 98.62 176 LEU B N 1
ATOM 3684 C CA . LEU B 1 176 ? 6.77 -12.219 -11.977 1 98.62 176 LEU B CA 1
ATOM 3685 C C . LEU B 1 176 ? 5.398 -11.859 -12.539 1 98.62 176 LEU B C 1
ATOM 3687 O O . LEU B 1 176 ? 5.227 -11.781 -13.758 1 98.62 176 LEU B O 1
ATOM 3691 N N . VAL B 1 177 ? 4.457 -11.688 -11.656 1 98.06 177 VAL B N 1
ATOM 3692 C CA . VAL B 1 177 ? 3.068 -11.422 -12.016 1 98.06 177 VAL B CA 1
ATOM 3693 C C . VAL B 1 177 ? 2.98 -10.133 -12.828 1 98.06 177 VAL B C 1
ATOM 3695 O O . VAL B 1 177 ? 2.16 -10.023 -13.742 1 98.06 177 VAL B O 1
ATOM 3698 N N . PHE B 1 178 ? 3.822 -9.203 -12.562 1 98.44 178 PHE B N 1
ATOM 3699 C CA . PHE B 1 178 ? 3.705 -7.883 -13.18 1 98.44 178 PHE B CA 1
ATOM 3700 C C . PHE B 1 178 ? 4.75 -7.699 -14.273 1 98.44 178 PHE B C 1
ATOM 3702 O O . PHE B 1 178 ? 4.891 -6.609 -14.828 1 98.44 178 PHE B O 1
ATOM 3709 N N . TYR B 1 179 ? 5.5 -8.695 -14.594 1 98.5 179 TYR B N 1
ATOM 3710 C CA . TYR B 1 179 ? 6.625 -8.539 -15.508 1 98.5 179 TYR B CA 1
ATOM 3711 C C . TYR B 1 179 ? 6.141 -8.359 -16.938 1 98.5 179 TYR B C 1
ATOM 3713 O O . TYR B 1 179 ? 6.594 -7.457 -17.641 1 98.5 179 TYR B O 1
ATOM 3721 N N . PHE B 1 180 ? 5.234 -9.211 -17.391 1 97.44 180 PHE B N 1
ATOM 3722 C CA . PHE B 1 180 ? 4.727 -9.117 -18.75 1 97.44 180 PHE B CA 1
ATOM 3723 C C . PHE B 1 180 ? 3.545 -8.156 -18.828 1 97.44 180 PHE B C 1
ATOM 3725 O O . PHE B 1 180 ? 2.533 -8.359 -18.156 1 97.44 180 PHE B O 1
ATOM 3732 N N . PRO B 1 181 ? 3.592 -7.176 -19.672 1 97.75 181 PRO B N 1
ATOM 3733 C CA . PRO B 1 181 ? 2.521 -6.18 -19.75 1 97.75 181 PRO B CA 1
ATOM 3734 C C . PRO B 1 181 ? 1.167 -6.793 -20.094 1 97.75 181 PRO B C 1
ATOM 3736 O O . PRO B 1 181 ? 0.141 -6.375 -19.547 1 97.75 181 PRO B O 1
ATOM 3739 N N . GLU B 1 182 ? 1.175 -7.766 -20.969 1 96.75 182 GLU B N 1
ATOM 3740 C CA . GLU B 1 182 ? -0.076 -8.383 -21.391 1 96.75 182 GLU B CA 1
ATOM 3741 C C . GLU B 1 182 ? -0.792 -9.039 -20.219 1 96.75 182 GLU B C 1
ATOM 3743 O O . GLU B 1 182 ? -2.023 -9.078 -20.172 1 96.75 182 GLU B O 1
ATOM 3748 N N . ILE B 1 183 ? -0.015 -9.523 -19.312 1 97.69 183 ILE B N 1
ATOM 3749 C CA . ILE B 1 183 ? -0.579 -10.148 -18.125 1 97.69 183 ILE B CA 1
ATOM 3750 C C . ILE B 1 183 ? -0.911 -9.07 -17.094 1 97.69 183 ILE B C 1
ATOM 3752 O O . ILE B 1 183 ? -2.01 -9.062 -16.531 1 97.69 183 ILE B O 1
ATOM 3756 N N . ARG B 1 184 ? -0.014 -8.188 -16.875 1 97.88 184 ARG B N 1
ATOM 3757 C CA . ARG B 1 184 ? -0.144 -7.125 -15.883 1 97.88 184 ARG B CA 1
ATOM 3758 C C . ARG B 1 184 ? -1.404 -6.301 -16.125 1 97.88 184 ARG B C 1
ATOM 3760 O O . ARG B 1 184 ? -2.076 -5.891 -15.18 1 97.88 184 ARG B O 1
ATOM 3767 N N . GLU B 1 185 ? -1.782 -6.09 -17.312 1 96.88 185 GLU B N 1
ATOM 3768 C CA . GLU B 1 185 ? -2.867 -5.188 -17.688 1 96.88 185 GLU B CA 1
ATOM 3769 C C . GLU B 1 185 ? -4.23 -5.832 -17.453 1 96.88 185 GLU B C 1
ATOM 3771 O O . GLU B 1 185 ? -5.258 -5.156 -17.5 1 96.88 185 GLU B O 1
ATOM 3776 N N . VAL B 1 186 ? -4.234 -7.086 -17.203 1 96.81 186 VAL B N 1
ATOM 3777 C CA . VAL B 1 186 ? -5.488 -7.789 -16.984 1 96.81 186 VAL B CA 1
ATOM 3778 C C . VAL B 1 186 ? -5.977 -7.52 -15.555 1 96.81 186 VAL B C 1
ATOM 3780 O O . VAL B 1 186 ? -7.172 -7.629 -15.273 1 96.81 186 VAL B O 1
ATOM 3783 N N . PHE B 1 187 ? -5.066 -7.105 -14.727 1 98.06 187 PHE B N 1
ATOM 3784 C CA . PHE B 1 187 ? -5.406 -6.969 -13.312 1 98.06 187 PHE B CA 1
ATOM 3785 C C . PHE B 1 187 ? -6.055 -5.617 -13.039 1 98.06 187 PHE B C 1
ATOM 3787 O O . PHE B 1 187 ? -5.594 -4.59 -13.539 1 98.06 187 PHE B O 1
ATOM 3794 N N . HIS B 1 188 ? -7.066 -5.676 -12.227 1 97.38 188 HIS B N 1
ATOM 3795 C CA . HIS B 1 188 ? -7.777 -4.473 -11.82 1 97.38 188 HIS B CA 1
ATOM 3796 C C . HIS B 1 188 ? -7.09 -3.795 -10.641 1 97.38 188 HIS B C 1
ATOM 3798 O O . HIS B 1 188 ? -7.273 -2.596 -10.414 1 97.38 188 HIS B O 1
ATOM 3804 N N . MET B 1 189 ? -6.371 -4.543 -9.922 1 97.88 189 MET B N 1
ATOM 3805 C CA . MET B 1 189 ? -5.582 -4.066 -8.789 1 97.88 189 MET B CA 1
ATOM 3806 C C . MET B 1 189 ? -4.27 -4.832 -8.68 1 97.88 189 MET B C 1
ATOM 3808 O O . MET B 1 189 ? -4.246 -6.059 -8.812 1 97.88 189 MET B O 1
ATOM 3812 N N . LYS B 1 190 ? -3.221 -4.086 -8.445 1 98.75 190 LYS B N 1
ATOM 3813 C CA . LYS B 1 190 ? -1.885 -4.668 -8.375 1 98.75 190 LYS B CA 1
ATOM 3814 C C . LYS B 1 190 ? -1.244 -4.426 -7.012 1 98.75 190 LYS B C 1
ATOM 3816 O O . LYS B 1 190 ? -0.964 -3.281 -6.648 1 98.75 190 LYS B O 1
ATOM 3821 N N . LEU B 1 191 ? -0.994 -5.535 -6.273 1 98.69 191 LEU B N 1
ATOM 3822 C CA . LEU B 1 191 ? -0.367 -5.504 -4.957 1 98.69 191 LEU B CA 1
ATOM 3823 C C . LEU B 1 191 ? 1.066 -6.02 -5.023 1 98.69 191 LEU B C 1
ATOM 3825 O O . LEU B 1 191 ? 1.344 -7.008 -5.707 1 98.69 191 LEU B O 1
ATOM 3829 N N . PHE B 1 192 ? 1.941 -5.309 -4.355 1 98.69 192 PHE B N 1
ATOM 3830 C CA . PHE B 1 192 ? 3.314 -5.785 -4.234 1 98.69 192 PHE B CA 1
ATOM 3831 C C . PHE B 1 192 ? 3.695 -5.969 -2.77 1 98.69 192 PHE B C 1
ATOM 3833 O O . PHE B 1 192 ? 3.709 -5.004 -2.002 1 98.69 192 PHE B O 1
ATOM 3840 N N . VAL B 1 193 ? 3.932 -7.184 -2.398 1 98.44 193 VAL B N 1
ATOM 3841 C CA . VAL B 1 193 ? 4.352 -7.492 -1.034 1 98.44 193 VAL B CA 1
ATOM 3842 C C . VAL B 1 193 ? 5.855 -7.285 -0.898 1 98.44 193 VAL B C 1
ATOM 3844 O O . VAL B 1 193 ? 6.645 -7.973 -1.554 1 98.44 193 VAL B O 1
ATOM 3847 N N . ASP B 1 194 ? 6.164 -6.355 -0.003 1 96.69 194 ASP B N 1
ATOM 3848 C CA . ASP B 1 194 ? 7.555 -5.926 0.11 1 96.69 194 ASP B CA 1
ATOM 3849 C C . ASP B 1 194 ? 8.156 -6.348 1.45 1 96.69 194 ASP B C 1
ATOM 3851 O O . ASP B 1 194 ? 7.742 -5.852 2.502 1 96.69 194 ASP B O 1
ATOM 3855 N N . THR B 1 195 ? 9.094 -7.281 1.405 1 95.69 195 THR B N 1
ATOM 3856 C CA . THR B 1 195 ? 9.82 -7.785 2.568 1 95.69 195 THR B CA 1
ATOM 3857 C C . THR B 1 195 ? 11.328 -7.715 2.338 1 95.69 195 THR B C 1
ATOM 3859 O O . THR B 1 195 ? 11.797 -7.934 1.222 1 95.69 195 THR B O 1
ATOM 3862 N N . ASP B 1 196 ? 12.047 -7.508 3.428 1 93.56 196 ASP B N 1
ATOM 3863 C CA . ASP B 1 196 ? 13.5 -7.355 3.334 1 93.56 196 ASP B CA 1
ATOM 3864 C C . ASP B 1 196 ? 14.148 -8.633 2.812 1 93.56 196 ASP B C 1
ATOM 3866 O O . ASP B 1 196 ? 13.727 -9.734 3.154 1 93.56 196 ASP B O 1
ATOM 3870 N N . ALA B 1 197 ? 15.312 -8.422 2.17 1 94.31 197 ALA B N 1
ATOM 3871 C CA . ALA B 1 197 ? 16 -9.523 1.509 1 94.31 197 ALA B CA 1
ATOM 3872 C C . ALA B 1 197 ? 16.484 -10.555 2.525 1 94.31 197 ALA B C 1
ATOM 3874 O O . ALA B 1 197 ? 16.391 -11.766 2.281 1 94.31 197 ALA B O 1
ATOM 3875 N N . ASP B 1 198 ? 17.031 -10.07 3.619 1 93.88 198 ASP B N 1
ATOM 3876 C CA . ASP B 1 198 ? 17.547 -11 4.625 1 93.88 198 ASP B CA 1
ATOM 3877 C C . ASP B 1 198 ? 16.406 -11.812 5.246 1 93.88 198 ASP B C 1
ATOM 3879 O O . ASP B 1 198 ? 16.562 -13.016 5.488 1 93.88 198 ASP B O 1
ATOM 3883 N N . THR B 1 199 ? 15.266 -11.188 5.426 1 94.12 199 THR B N 1
ATOM 3884 C CA . THR B 1 199 ? 14.094 -11.883 5.934 1 94.12 199 THR B CA 1
ATOM 3885 C C . THR B 1 199 ? 13.594 -12.922 4.926 1 94.12 199 THR B C 1
ATOM 3887 O O . THR B 1 199 ? 13.297 -14.055 5.293 1 94.12 199 THR B O 1
ATOM 3890 N N . ARG B 1 200 ? 13.578 -12.539 3.68 1 95.81 200 ARG B N 1
ATOM 3891 C CA . ARG B 1 200 ? 13.148 -13.461 2.633 1 95.81 200 ARG B CA 1
ATOM 3892 C C . ARG B 1 200 ? 14.07 -14.672 2.553 1 95.81 200 ARG B C 1
ATOM 3894 O O . ARG B 1 200 ? 13.602 -15.812 2.457 1 95.81 200 ARG B O 1
ATOM 3901 N N . LEU B 1 201 ? 15.359 -14.422 2.607 1 94.94 201 LEU B N 1
ATOM 3902 C CA . LEU B 1 201 ? 16.312 -15.523 2.543 1 94.94 201 LEU B CA 1
ATOM 3903 C C . LEU B 1 201 ? 16.125 -16.469 3.721 1 94.94 201 LEU B C 1
ATOM 3905 O O . LEU B 1 201 ? 16.109 -17.688 3.543 1 94.94 201 LEU B O 1
ATOM 3909 N N . SER B 1 202 ? 15.984 -15.875 4.898 1 95.62 202 SER B N 1
ATOM 3910 C CA . SER B 1 202 ? 15.781 -16.688 6.094 1 95.62 202 SER B CA 1
ATOM 3911 C C . SER B 1 202 ? 14.555 -17.594 5.949 1 95.62 202 SER B C 1
ATOM 3913 O O . SER B 1 202 ? 14.617 -18.781 6.234 1 95.62 202 SER B O 1
ATOM 3915 N N . ARG B 1 203 ? 13.445 -17.078 5.465 1 94.75 203 ARG B N 1
ATOM 3916 C CA . ARG B 1 203 ? 12.203 -17.828 5.273 1 94.75 203 ARG B CA 1
ATOM 3917 C C . ARG B 1 203 ? 12.367 -18.891 4.188 1 94.75 203 ARG B C 1
ATOM 3919 O O . ARG B 1 203 ? 11.875 -20.016 4.336 1 94.75 203 ARG B O 1
ATOM 3926 N N . ARG B 1 204 ? 13.086 -18.516 3.127 1 95.5 204 ARG B N 1
ATOM 3927 C CA . ARG B 1 204 ? 13.297 -19.438 2.01 1 95.5 204 ARG B CA 1
ATOM 3928 C C . ARG B 1 204 ? 14.109 -20.641 2.443 1 95.5 204 ARG B C 1
ATOM 3930 O O . ARG B 1 204 ? 13.773 -21.781 2.09 1 95.5 204 ARG B O 1
ATOM 3937 N N . VAL B 1 205 ? 15.148 -20.391 3.156 1 94.06 205 VAL B N 1
ATOM 3938 C CA . VAL B 1 205 ? 16.016 -21.453 3.621 1 94.06 205 VAL B CA 1
ATOM 3939 C C . VAL B 1 205 ? 15.203 -22.453 4.449 1 94.06 205 VAL B C 1
ATOM 3941 O O . VAL B 1 205 ? 15.258 -23.656 4.199 1 94.06 205 VAL B O 1
ATOM 3944 N N . LEU B 1 206 ? 14.422 -21.953 5.352 1 94.19 206 LEU B N 1
ATOM 3945 C CA . LEU B 1 206 ? 13.609 -22.797 6.211 1 94.19 206 LEU B CA 1
ATOM 3946 C C . LEU B 1 206 ? 12.594 -23.578 5.391 1 94.19 206 LEU B C 1
ATOM 3948 O O . LEU B 1 206 ? 12.445 -24.797 5.566 1 94.19 206 LEU B O 1
ATOM 3952 N N . ARG B 1 207 ? 11.93 -22.938 4.508 1 93.5 207 ARG B N 1
ATOM 3953 C CA . ARG B 1 207 ? 10.914 -23.578 3.678 1 93.5 207 ARG B CA 1
ATOM 3954 C C . ARG B 1 207 ? 11.523 -24.641 2.775 1 93.5 207 ARG B C 1
ATOM 3956 O O . ARG B 1 207 ? 11.023 -25.766 2.711 1 93.5 207 ARG B O 1
ATOM 3963 N N . ASP B 1 208 ? 12.633 -24.297 2.006 1 92.25 208 ASP B N 1
ATOM 3964 C CA . ASP B 1 208 ? 13.188 -25.172 0.986 1 92.25 208 ASP B CA 1
ATOM 3965 C C . ASP B 1 208 ? 13.836 -26.406 1.62 1 92.25 208 ASP B C 1
ATOM 3967 O O . ASP B 1 208 ? 13.781 -27.5 1.055 1 92.25 208 ASP B O 1
ATOM 3971 N N . ILE B 1 209 ? 14.383 -26.25 2.773 1 91.5 209 ILE B N 1
ATOM 3972 C CA . ILE B 1 209 ? 14.992 -27.375 3.453 1 91.5 209 ILE B CA 1
ATOM 3973 C C . ILE B 1 209 ? 13.898 -28.25 4.074 1 91.5 209 ILE B C 1
ATOM 3975 O O . ILE B 1 209 ? 13.883 -29.469 3.881 1 91.5 209 ILE B O 1
ATOM 3979 N N . ARG B 1 210 ? 12.906 -27.703 4.73 1 91.31 210 ARG B N 1
ATOM 3980 C CA . ARG B 1 210 ? 11.914 -28.438 5.5 1 91.31 210 ARG B CA 1
ATOM 3981 C C . ARG B 1 210 ? 10.82 -29 4.594 1 91.31 210 ARG B C 1
ATOM 3983 O O . ARG B 1 210 ? 10.391 -30.141 4.758 1 91.31 210 ARG B O 1
ATOM 3990 N N . GLU B 1 211 ? 10.414 -28.203 3.662 1 88.31 211 GLU B N 1
ATOM 3991 C CA . GLU B 1 211 ? 9.219 -28.562 2.898 1 88.31 211 GLU B CA 1
ATOM 3992 C C . GLU B 1 211 ? 9.594 -29.156 1.543 1 88.31 211 GLU B C 1
ATOM 3994 O O . GLU B 1 211 ? 8.828 -29.938 0.968 1 88.31 211 GLU B O 1
ATOM 3999 N N . ARG B 1 212 ? 10.789 -28.812 1.056 1 85.31 212 ARG B N 1
ATOM 4000 C CA . ARG B 1 212 ? 11.094 -29.234 -0.311 1 85.31 212 ARG B CA 1
ATOM 4001 C C . ARG B 1 212 ? 12.273 -30.188 -0.343 1 85.31 212 ARG B C 1
ATOM 4003 O O . ARG B 1 212 ? 12.656 -30.688 -1.408 1 85.31 212 ARG B O 1
ATOM 4010 N N . GLY B 1 213 ? 12.898 -30.453 0.801 1 84.81 213 GLY B N 1
ATOM 4011 C CA . GLY B 1 213 ? 13.938 -31.469 0.931 1 84.81 213 GLY B CA 1
ATOM 4012 C C . GLY B 1 213 ? 15.242 -31.078 0.259 1 84.81 213 GLY B C 1
ATOM 4013 O O . GLY B 1 213 ? 15.953 -31.922 -0.27 1 84.81 213 GLY B O 1
ATOM 4014 N N . ARG B 1 214 ? 15.586 -29.859 0.229 1 88.5 214 ARG B N 1
ATOM 4015 C CA . ARG B 1 214 ? 16.781 -29.391 -0.458 1 88.5 214 ARG B CA 1
ATOM 4016 C C . ARG B 1 214 ? 17.953 -29.266 0.511 1 88.5 214 ARG B C 1
ATOM 4018 O O . ARG B 1 214 ? 17.75 -29.156 1.723 1 88.5 214 ARG B O 1
ATOM 4025 N N . ASP B 1 215 ? 19.125 -29.281 -0.115 1 90.69 215 ASP B N 1
ATOM 4026 C CA . ASP B 1 215 ? 20.359 -29.125 0.646 1 90.69 215 ASP B CA 1
ATOM 4027 C C . ASP B 1 215 ? 20.688 -27.656 0.891 1 90.69 215 ASP B C 1
ATOM 4029 O O . ASP B 1 215 ? 20.516 -26.812 -0.003 1 90.69 215 ASP B O 1
ATOM 4033 N N . LEU B 1 216 ? 21.188 -27.375 2.121 1 91.94 216 LEU B N 1
ATOM 4034 C CA . LEU B 1 216 ? 21.438 -26 2.551 1 91.94 216 LEU B CA 1
ATOM 4035 C C . LEU B 1 216 ? 22.422 -25.312 1.615 1 91.94 216 LEU B C 1
ATOM 4037 O O . LEU B 1 216 ? 22.172 -24.188 1.179 1 91.94 216 LEU B O 1
ATOM 4041 N N . GLU B 1 217 ? 23.531 -25.953 1.385 1 91.5 217 GLU B N 1
ATOM 4042 C CA . GLU B 1 217 ? 24.562 -25.359 0.536 1 91.5 217 GLU B CA 1
ATOM 4043 C C . GLU B 1 217 ? 24.016 -25.062 -0.859 1 91.5 217 GLU B C 1
ATOM 4045 O O . GLU B 1 217 ? 24.312 -24.016 -1.437 1 91.5 217 GLU B O 1
ATOM 4050 N N . GLN B 1 218 ? 23.25 -25.938 -1.304 1 90.94 218 GLN B N 1
ATOM 4051 C CA . GLN B 1 218 ? 22.641 -25.766 -2.617 1 90.94 218 GLN B CA 1
ATOM 4052 C C . GLN B 1 218 ? 21.672 -24.594 -2.617 1 90.94 218 GLN B C 1
ATOM 4054 O O . GLN B 1 218 ? 21.641 -23.797 -3.561 1 90.94 218 GLN B O 1
ATOM 4059 N N . VAL B 1 219 ? 20.891 -24.5 -1.585 1 92.62 219 VAL B N 1
ATOM 4060 C CA . VAL B 1 219 ? 19.906 -23.438 -1.47 1 92.62 219 VAL B CA 1
ATOM 4061 C C . VAL B 1 219 ? 20.609 -22.078 -1.457 1 92.62 219 VAL B C 1
ATOM 4063 O O . VAL B 1 219 ? 20.203 -21.156 -2.17 1 92.62 219 VAL B O 1
ATOM 4066 N N . LEU B 1 220 ? 21.656 -21.953 -0.718 1 94 220 LEU B N 1
ATOM 4067 C CA . LEU B 1 220 ? 22.375 -20.703 -0.576 1 94 220 LEU B CA 1
ATOM 4068 C C . LEU B 1 220 ? 23.078 -20.328 -1.874 1 94 220 LEU B C 1
ATOM 4070 O O . LEU B 1 220 ? 23.094 -19.172 -2.273 1 94 220 LEU B O 1
ATOM 4074 N N . ALA B 1 221 ? 23.688 -21.328 -2.477 1 92.81 221 ALA B N 1
ATOM 4075 C CA . ALA B 1 221 ? 24.359 -21.078 -3.75 1 92.81 221 ALA B CA 1
ATOM 4076 C C . ALA B 1 221 ? 23.375 -20.609 -4.812 1 92.81 221 ALA B C 1
ATOM 4078 O O . ALA B 1 221 ? 23.641 -19.641 -5.531 1 92.81 221 ALA B O 1
ATOM 4079 N N . GLN B 1 222 ? 22.312 -21.281 -4.898 1 94.25 222 GLN B N 1
ATOM 4080 C CA . GLN B 1 222 ? 21.266 -20.922 -5.844 1 94.25 222 GLN B CA 1
ATOM 4081 C C . GLN B 1 222 ? 20.75 -19.5 -5.578 1 94.25 222 GLN B C 1
ATOM 4083 O O . GLN B 1 222 ? 20.516 -18.734 -6.512 1 94.25 222 GLN B O 1
ATOM 4088 N N . TYR B 1 223 ? 20.547 -19.234 -4.332 1 95.88 223 TYR B N 1
ATOM 4089 C CA . TYR B 1 223 ? 20.047 -17.922 -3.965 1 95.88 223 TYR B CA 1
ATOM 4090 C C . TYR B 1 223 ? 20.969 -16.812 -4.449 1 95.88 223 TYR B C 1
ATOM 4092 O O . TYR B 1 223 ? 20.531 -15.859 -5.086 1 95.88 223 TYR B O 1
ATOM 4100 N N . THR B 1 224 ? 22.234 -16.906 -4.23 1 95.81 224 THR B N 1
ATOM 4101 C CA . THR B 1 224 ? 23.188 -15.852 -4.508 1 95.81 224 THR B CA 1
ATOM 4102 C C . THR B 1 224 ? 23.453 -15.742 -6.008 1 95.81 224 THR B C 1
ATOM 4104 O O . THR B 1 224 ? 23.688 -14.648 -6.527 1 95.81 224 THR B O 1
ATOM 4107 N N . THR B 1 225 ? 23.344 -16.859 -6.707 1 96.12 225 THR B N 1
ATOM 4108 C CA . THR B 1 225 ? 23.781 -16.859 -8.094 1 96.12 225 THR B CA 1
ATOM 4109 C C . THR B 1 225 ? 22.594 -16.688 -9.039 1 96.12 225 THR B C 1
ATOM 4111 O O . THR B 1 225 ? 22.75 -16.172 -10.148 1 96.12 225 THR B O 1
ATOM 4114 N N . LEU B 1 226 ? 21.438 -17.141 -8.617 1 96.75 226 LEU B N 1
ATOM 4115 C CA . LEU B 1 226 ? 20.312 -17.156 -9.539 1 96.75 226 LEU B CA 1
ATOM 4116 C C . LEU B 1 226 ? 19.156 -16.328 -8.992 1 96.75 226 LEU B C 1
ATOM 4118 O O . LEU B 1 226 ? 18.688 -15.391 -9.641 1 96.75 226 LEU B O 1
ATOM 4122 N N . VAL B 1 227 ? 18.734 -16.578 -7.789 1 96.94 227 VAL B N 1
ATOM 4123 C CA . VAL B 1 227 ? 17.469 -16.078 -7.246 1 96.94 227 VAL B CA 1
ATOM 4124 C C . VAL B 1 227 ? 17.578 -14.578 -6.988 1 96.94 227 VAL B C 1
ATOM 4126 O O . VAL B 1 227 ? 16.75 -13.805 -7.469 1 96.94 227 VAL B O 1
ATOM 4129 N N . LYS B 1 228 ? 18.594 -14.156 -6.258 1 97.31 228 LYS B N 1
ATOM 4130 C CA . LYS B 1 228 ? 18.766 -12.742 -5.906 1 97.31 228 LYS B CA 1
ATOM 4131 C C . LYS B 1 228 ? 18.953 -11.891 -7.156 1 97.31 228 LYS B C 1
ATOM 4133 O O . LYS B 1 228 ? 18.266 -10.883 -7.34 1 97.31 228 LYS B O 1
ATOM 4138 N N . PRO B 1 229 ? 19.844 -12.281 -8.039 1 97.62 229 PRO B N 1
ATOM 4139 C CA . PRO B 1 229 ? 19.984 -11.484 -9.266 1 97.62 229 PRO B CA 1
ATOM 4140 C C . PRO B 1 229 ? 18.703 -11.414 -10.078 1 97.62 229 PRO B C 1
ATOM 4142 O O . PRO B 1 229 ? 18.375 -10.367 -10.633 1 97.62 229 PRO B O 1
ATOM 4145 N N . ALA B 1 230 ? 18.016 -12.508 -10.188 1 97.75 230 ALA B N 1
ATOM 4146 C CA . ALA B 1 230 ? 16.75 -12.523 -10.922 1 97.75 230 ALA B CA 1
ATOM 4147 C C . ALA B 1 230 ? 15.719 -11.609 -10.273 1 97.75 230 ALA B C 1
ATOM 4149 O O . ALA B 1 230 ? 14.984 -10.906 -10.969 1 97.75 230 ALA B O 1
ATOM 4150 N N . PHE B 1 231 ? 15.672 -11.625 -8.969 1 98.31 231 PHE B N 1
ATOM 4151 C CA . PHE B 1 231 ? 14.773 -10.727 -8.25 1 98.31 231 PHE B CA 1
ATOM 4152 C C . PHE B 1 231 ? 15.078 -9.273 -8.602 1 98.31 231 PHE B C 1
ATOM 4154 O O . PHE B 1 231 ? 14.172 -8.5 -8.922 1 98.31 231 PHE B O 1
ATOM 4161 N N . GLU B 1 232 ? 16.266 -8.898 -8.562 1 97.81 232 GLU B N 1
ATOM 4162 C CA . GLU B 1 232 ? 16.703 -7.523 -8.781 1 97.81 232 GLU B CA 1
ATOM 4163 C C . GLU B 1 232 ? 16.469 -7.098 -10.227 1 97.81 232 GLU B C 1
ATOM 4165 O O . GLU B 1 232 ? 16.156 -5.934 -10.5 1 97.81 232 GLU B O 1
ATOM 4170 N N . GLU B 1 233 ? 16.562 -8.023 -11.078 1 97.81 233 GLU B N 1
ATOM 4171 C CA . GLU B 1 233 ? 16.469 -7.699 -12.5 1 97.81 233 GLU B CA 1
ATOM 4172 C C . GLU B 1 233 ? 15.023 -7.75 -12.984 1 97.81 233 GLU B C 1
ATOM 4174 O O . GLU B 1 233 ? 14.586 -6.887 -13.75 1 97.81 233 GLU B O 1
ATOM 4179 N N . PHE B 1 234 ? 14.234 -8.75 -12.539 1 98.25 234 PHE B N 1
ATOM 4180 C CA . PHE B 1 234 ? 12.969 -9.031 -13.211 1 98.25 234 PHE B CA 1
ATOM 4181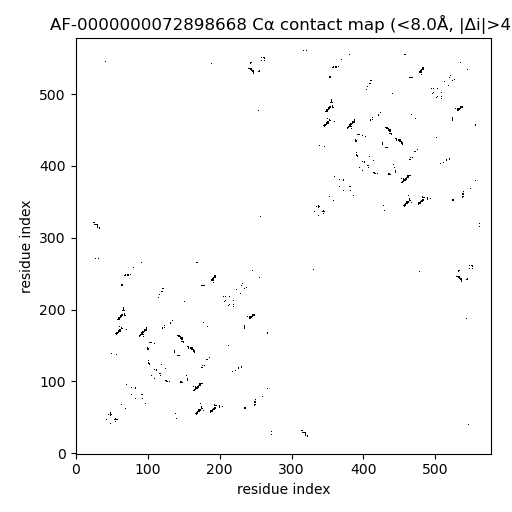 C C . PHE B 1 234 ? 11.789 -8.75 -12.289 1 98.25 234 PHE B C 1
ATOM 4183 O O . PHE B 1 234 ? 10.703 -8.414 -12.75 1 98.25 234 PHE B O 1
ATOM 4190 N N . CYS B 1 235 ? 11.953 -8.922 -11.008 1 98.38 235 CYS B N 1
ATOM 4191 C CA . CYS B 1 235 ? 10.828 -8.82 -10.086 1 98.38 235 CYS B CA 1
ATOM 4192 C C . CYS B 1 235 ? 10.766 -7.434 -9.453 1 98.38 235 CYS B C 1
ATOM 4194 O O . CYS B 1 235 ? 9.781 -6.711 -9.633 1 98.38 235 CYS B O 1
ATOM 4196 N N . LEU B 1 236 ? 11.852 -7.023 -8.828 1 97.75 236 LEU B N 1
ATOM 4197 C CA . LEU B 1 236 ? 11.914 -5.801 -8.039 1 97.75 236 LEU B CA 1
ATOM 4198 C C . LEU B 1 236 ? 11.508 -4.594 -8.875 1 97.75 236 LEU B C 1
ATOM 4200 O O . LEU B 1 236 ? 10.695 -3.773 -8.43 1 97.75 236 LEU B O 1
ATOM 4204 N N . PRO B 1 237 ? 11.953 -4.508 -10.109 1 97.62 237 PRO B N 1
ATOM 4205 C CA . PRO B 1 237 ? 11.609 -3.316 -10.891 1 97.62 237 PRO B CA 1
ATOM 4206 C C . PRO B 1 237 ? 10.109 -3.215 -11.172 1 97.62 237 PRO B C 1
ATOM 4208 O O . PRO B 1 237 ? 9.602 -2.123 -11.445 1 97.62 237 PRO B O 1
ATOM 4211 N N . THR B 1 238 ? 9.398 -4.309 -11.148 1 98 238 THR B N 1
ATOM 4212 C CA . THR B 1 238 ? 7.977 -4.297 -11.469 1 98 238 THR B CA 1
ATOM 4213 C C . THR B 1 238 ? 7.176 -3.676 -10.328 1 98 238 THR B C 1
ATOM 4215 O O . THR B 1 238 ? 5.988 -3.383 -10.484 1 98 238 THR B O 1
ATOM 4218 N N . LYS B 1 239 ? 7.836 -3.473 -9.211 1 96.81 239 LYS B N 1
ATOM 4219 C CA . LYS B 1 239 ? 7.223 -2.809 -8.062 1 96.81 239 LYS B CA 1
ATOM 4220 C C . LYS B 1 239 ? 6.633 -1.459 -8.461 1 96.81 239 LYS B C 1
ATOM 4222 O O . LYS B 1 239 ? 5.625 -1.028 -7.898 1 96.81 239 LYS B O 1
ATOM 4227 N N . LYS B 1 240 ? 7.188 -0.818 -9.414 1 95.5 240 LYS B N 1
ATOM 4228 C CA . LYS B 1 240 ? 6.746 0.498 -9.867 1 95.5 240 LYS B CA 1
ATOM 4229 C C . LYS B 1 240 ? 5.328 0.44 -10.422 1 95.5 240 LYS B C 1
ATOM 4231 O O . LYS B 1 240 ? 4.645 1.463 -10.508 1 95.5 240 LYS B O 1
ATOM 4236 N N . PHE B 1 241 ? 4.824 -0.744 -10.82 1 97.06 241 PHE B N 1
ATOM 4237 C CA . PHE B 1 241 ? 3.504 -0.885 -11.422 1 97.06 241 PHE B CA 1
ATOM 4238 C C . PHE B 1 241 ? 2.443 -1.132 -10.359 1 97.06 241 PHE B C 1
ATOM 4240 O O . PHE B 1 241 ? 1.247 -1.144 -10.656 1 97.06 241 PHE B O 1
ATOM 4247 N N . ALA B 1 242 ? 2.916 -1.345 -9.125 1 98.25 242 ALA B N 1
ATOM 4248 C CA . ALA B 1 242 ? 1.977 -1.666 -8.055 1 98.25 242 ALA B CA 1
ATOM 4249 C C . ALA B 1 242 ? 1.075 -0.476 -7.742 1 98.25 242 ALA B C 1
ATOM 4251 O O . ALA B 1 242 ? 1.518 0.674 -7.785 1 98.25 242 ALA B O 1
ATOM 4252 N N . ASP B 1 243 ? -0.172 -0.8 -7.453 1 97.81 243 ASP B N 1
ATOM 4253 C CA . ASP B 1 243 ? -1.084 0.205 -6.914 1 97.81 243 ASP B CA 1
ATOM 4254 C C . ASP B 1 243 ? -0.885 0.378 -5.41 1 97.81 243 ASP B C 1
ATOM 4256 O O . ASP B 1 243 ? -1.018 1.485 -4.883 1 97.81 243 ASP B O 1
ATOM 4260 N N . VAL B 1 244 ? -0.616 -0.727 -4.766 1 98 244 VAL B N 1
ATOM 4261 C CA . VAL B 1 244 ? -0.405 -0.761 -3.324 1 98 244 VAL B CA 1
ATOM 4262 C C . VAL B 1 244 ? 0.81 -1.627 -3 1 98 244 VAL B C 1
ATOM 4264 O O . VAL B 1 244 ? 0.936 -2.744 -3.504 1 98 244 VAL B O 1
ATOM 4267 N N . ILE B 1 245 ? 1.659 -1.067 -2.256 1 98.38 245 ILE B N 1
ATOM 4268 C CA . ILE B 1 245 ? 2.771 -1.853 -1.73 1 98.38 245 ILE B CA 1
ATOM 4269 C C . ILE B 1 245 ? 2.52 -2.188 -0.262 1 98.38 245 ILE B C 1
ATOM 4271 O O . ILE B 1 245 ? 2.148 -1.314 0.525 1 98.38 245 ILE B O 1
ATOM 4275 N N . ILE B 1 246 ? 2.676 -3.469 0.093 1 97.75 246 ILE B N 1
ATOM 4276 C CA . ILE B 1 246 ? 2.412 -3.984 1.432 1 97.75 246 ILE B CA 1
ATOM 4277 C C . ILE B 1 246 ? 3.725 -4.402 2.09 1 97.75 246 ILE B C 1
ATOM 4279 O O . ILE B 1 246 ? 4.289 -5.449 1.758 1 97.75 246 ILE B O 1
ATOM 4283 N N . PRO B 1 247 ? 4.109 -3.596 3.061 1 96.62 247 PRO B N 1
ATOM 4284 C CA . PRO B 1 247 ? 5.316 -4.008 3.783 1 96.62 247 PRO B CA 1
ATOM 4285 C C . PRO B 1 247 ? 5.039 -5.082 4.832 1 96.62 247 PRO B C 1
ATOM 4287 O O . PRO B 1 247 ? 3.887 -5.27 5.238 1 96.62 247 PRO B O 1
ATOM 4290 N N . ARG B 1 248 ? 5.949 -5.84 5.184 1 92 248 ARG B N 1
ATOM 4291 C CA . ARG B 1 248 ? 5.984 -6.781 6.297 1 92 248 ARG B CA 1
ATOM 4292 C C . ARG B 1 248 ? 5.051 -7.961 6.047 1 92 248 ARG B C 1
ATOM 4294 O O . ARG B 1 248 ? 4.676 -8.672 6.984 1 92 248 ARG B O 1
ATOM 4301 N N . GLY B 1 249 ? 4.535 -8.133 4.941 1 92.5 249 GLY B N 1
ATOM 4302 C CA . GLY B 1 249 ? 3.807 -9.32 4.52 1 92.5 249 GLY B CA 1
ATOM 4303 C C . GLY B 1 249 ? 2.605 -9.625 5.398 1 92.5 249 GLY B C 1
ATOM 4304 O O . GLY B 1 249 ? 1.771 -8.75 5.641 1 92.5 249 GLY B O 1
ATOM 4305 N N . ALA B 1 250 ? 2.545 -10.844 5.855 1 91.44 250 ALA B N 1
ATOM 4306 C CA . ALA B 1 250 ? 1.358 -11.359 6.531 1 91.44 250 ALA B CA 1
ATOM 4307 C C . ALA B 1 250 ? 1.226 -10.766 7.934 1 91.44 250 ALA B C 1
ATOM 4309 O O . ALA B 1 250 ? 0.161 -10.852 8.547 1 91.44 250 ALA B O 1
ATOM 4310 N N . ASP B 1 251 ? 2.258 -10.18 8.422 1 92.69 251 ASP B N 1
ATOM 4311 C CA . ASP B 1 251 ? 2.191 -9.531 9.727 1 92.69 251 ASP B CA 1
ATOM 4312 C C . ASP B 1 251 ? 1.432 -8.211 9.648 1 92.69 251 ASP B C 1
ATOM 4314 O O . ASP B 1 251 ? 1.038 -7.656 10.68 1 92.69 251 ASP B O 1
ATOM 4318 N N . ASN B 1 252 ? 1.303 -7.75 8.5 1 95.88 252 ASN B N 1
ATOM 4319 C CA . ASN B 1 252 ? 0.621 -6.477 8.289 1 95.88 252 ASN B CA 1
ATOM 4320 C C . ASN B 1 252 ? -0.896 -6.645 8.305 1 95.88 252 ASN B C 1
ATOM 4322 O O . ASN B 1 252 ? -1.534 -6.633 7.246 1 95.88 252 ASN B O 1
ATOM 4326 N N . THR B 1 253 ? -1.485 -6.691 9.398 1 94.94 253 THR B N 1
ATOM 4327 C CA . THR B 1 253 ? -2.908 -6.973 9.562 1 94.94 253 THR B CA 1
ATOM 4328 C C . THR B 1 253 ? -3.75 -5.797 9.07 1 94.94 253 THR B C 1
ATOM 4330 O O . THR B 1 253 ? -4.871 -5.988 8.594 1 94.94 253 THR B O 1
ATOM 4333 N N . VAL B 1 254 ? -3.205 -4.617 9.125 1 94.69 254 VAL B N 1
ATOM 4334 C CA . VAL B 1 254 ? -3.949 -3.438 8.703 1 94.69 254 VAL B CA 1
ATOM 4335 C C . VAL B 1 254 ? -4.141 -3.461 7.188 1 94.69 254 VAL B C 1
ATOM 4337 O O . VAL B 1 254 ? -5.262 -3.326 6.695 1 94.69 254 VAL B O 1
ATOM 4340 N N . ALA B 1 255 ? -3.068 -3.654 6.469 1 96.06 255 ALA B N 1
ATOM 4341 C CA . ALA B 1 255 ? -3.154 -3.715 5.012 1 96.06 255 ALA B CA 1
ATOM 4342 C C . ALA B 1 255 ? -4.051 -4.867 4.566 1 96.06 255 ALA B C 1
ATOM 4344 O O . ALA B 1 255 ? -4.871 -4.703 3.658 1 96.06 255 ALA B O 1
ATOM 4345 N N . ILE B 1 256 ? -3.854 -5.969 5.191 1 96.12 256 ILE B N 1
ATOM 4346 C CA . ILE B 1 256 ? -4.66 -7.137 4.852 1 96.12 256 ILE B CA 1
ATOM 4347 C C . ILE B 1 256 ? -6.133 -6.844 5.117 1 96.12 256 ILE B C 1
ATOM 4349 O O . ILE B 1 256 ? -6.996 -7.164 4.293 1 96.12 256 ILE B O 1
ATOM 4353 N N . GLY B 1 257 ? -6.406 -6.211 6.254 1 94.88 257 GLY B N 1
ATOM 4354 C CA . GLY B 1 257 ? -7.773 -5.824 6.566 1 94.88 257 GLY B CA 1
ATOM 4355 C C . GLY B 1 257 ? -8.383 -4.906 5.523 1 94.88 257 GLY B C 1
ATOM 4356 O O . GLY B 1 257 ? -9.562 -5.043 5.18 1 94.88 257 GLY B O 1
ATOM 4357 N N . LEU B 1 258 ? -7.578 -4.059 5.086 1 94.12 258 LEU B N 1
ATOM 4358 C CA . LEU B 1 258 ? -8.016 -3.129 4.055 1 94.12 258 LEU B CA 1
ATOM 4359 C C . LEU B 1 258 ? -8.414 -3.873 2.783 1 94.12 258 LEU B C 1
ATOM 4361 O O . LEU B 1 258 ? -9.469 -3.607 2.207 1 94.12 258 LEU B O 1
ATOM 4365 N N . ILE B 1 259 ? -7.594 -4.785 2.316 1 96.31 259 ILE B N 1
ATOM 4366 C CA . ILE B 1 259 ? -7.848 -5.547 1.099 1 96.31 259 ILE B CA 1
ATOM 4367 C C . ILE B 1 259 ? -9.062 -6.449 1.299 1 96.31 259 ILE B C 1
ATOM 4369 O O . ILE B 1 259 ? -9.906 -6.574 0.404 1 96.31 259 ILE B O 1
ATOM 4373 N N . VAL B 1 260 ? -9.18 -7.105 2.445 1 96.12 260 VAL B N 1
ATOM 4374 C CA . VAL B 1 260 ? -10.297 -7.98 2.768 1 96.12 260 VAL B CA 1
ATOM 4375 C C . VAL B 1 260 ? -11.609 -7.207 2.672 1 96.12 260 VAL B C 1
ATOM 4377 O O . VAL B 1 260 ? -12.57 -7.672 2.057 1 96.12 260 VAL B O 1
ATOM 4380 N N . GLN B 1 261 ? -11.625 -6.035 3.258 1 92.81 261 GLN B N 1
ATOM 4381 C CA . GLN B 1 261 ? -12.828 -5.215 3.223 1 92.81 261 GLN B CA 1
ATOM 4382 C C . GLN B 1 261 ? -13.203 -4.848 1.79 1 92.81 261 GLN B C 1
ATOM 4384 O O . GLN B 1 261 ? -14.383 -4.859 1.429 1 92.81 261 GLN B O 1
ATOM 4389 N N . HIS B 1 262 ? -12.242 -4.543 1.04 1 93.38 262 HIS B N 1
ATOM 4390 C CA . HIS B 1 262 ? -12.477 -4.195 -0.357 1 93.38 262 HIS B CA 1
ATOM 4391 C C . HIS B 1 262 ? -13.102 -5.363 -1.115 1 93.38 262 HIS B C 1
ATOM 4393 O O . HIS B 1 262 ? -14.07 -5.184 -1.854 1 93.38 262 HIS B O 1
ATOM 4399 N N . ILE B 1 263 ? -12.555 -6.484 -0.922 1 94.69 263 ILE B N 1
ATOM 4400 C CA . ILE B 1 263 ? -13.055 -7.676 -1.604 1 94.69 263 ILE B CA 1
ATOM 4401 C C . ILE B 1 263 ? -14.477 -7.984 -1.14 1 94.69 263 ILE B C 1
ATOM 4403 O O . ILE B 1 263 ? -15.336 -8.344 -1.948 1 94.69 263 ILE B O 1
ATOM 4407 N N . ARG B 1 264 ? -14.703 -7.844 0.12 1 92.19 264 ARG B N 1
ATOM 4408 C CA . ARG B 1 264 ? -16.047 -8.062 0.653 1 92.19 264 ARG B CA 1
ATOM 4409 C C . ARG B 1 264 ? -17.062 -7.164 -0.044 1 92.19 264 ARG B C 1
ATOM 4411 O O . ARG B 1 264 ? -18.156 -7.613 -0.391 1 92.19 264 ARG B O 1
ATOM 4418 N N . ASP B 1 265 ? -16.703 -5.957 -0.204 1 88.94 265 ASP B N 1
ATOM 4419 C CA . ASP B 1 265 ? -17.594 -5.008 -0.868 1 88.94 265 ASP B CA 1
ATOM 4420 C C . ASP B 1 265 ? -17.906 -5.457 -2.293 1 88.94 265 ASP B C 1
ATOM 4422 O O . ASP B 1 265 ? -19.047 -5.34 -2.748 1 88.94 265 ASP B O 1
ATOM 4426 N N . ILE B 1 266 ? -16.922 -5.938 -2.959 1 89.44 266 ILE B N 1
ATOM 4427 C CA . ILE B 1 266 ? -17.094 -6.398 -4.332 1 89.44 266 ILE B CA 1
ATOM 4428 C C . ILE B 1 266 ? -18.062 -7.59 -4.355 1 89.44 266 ILE B C 1
ATOM 4430 O O . ILE B 1 266 ? -18.984 -7.633 -5.176 1 89.44 266 ILE B O 1
ATOM 4434 N N . VAL B 1 267 ? -17.828 -8.5 -3.471 1 89.56 267 VAL B N 1
ATOM 4435 C CA . VAL B 1 267 ? -18.625 -9.727 -3.426 1 89.56 267 VAL B CA 1
ATOM 4436 C C . VAL B 1 267 ? -20.078 -9.398 -3.102 1 89.56 267 VAL B C 1
ATOM 4438 O O . VAL B 1 267 ? -21 -9.945 -3.713 1 89.56 267 VAL B O 1
ATOM 4441 N N . ILE B 1 268 ? -20.234 -8.484 -2.203 1 84.12 268 ILE B N 1
ATOM 4442 C CA . ILE B 1 268 ? -21.578 -8.086 -1.795 1 84.12 268 ILE B CA 1
ATOM 4443 C C . ILE B 1 268 ? -22.281 -7.383 -2.953 1 84.12 268 ILE B C 1
ATOM 4445 O O . ILE B 1 268 ? -23.469 -7.641 -3.225 1 84.12 268 ILE B O 1
ATOM 4449 N N . CYS B 1 269 ? -21.562 -6.543 -3.576 1 80.75 269 CYS B N 1
ATOM 4450 C CA . CYS B 1 269 ? -22.141 -5.801 -4.688 1 80.75 269 CYS B CA 1
ATOM 4451 C C . CYS B 1 269 ? -22.531 -6.738 -5.824 1 80.75 269 CYS B C 1
ATOM 4453 O O . CYS B 1 269 ? -23.578 -6.547 -6.457 1 80.75 269 CYS B O 1
ATOM 4455 N N . ASN B 1 270 ? -21.766 -7.707 -6.082 1 77 270 ASN B N 1
ATOM 4456 C CA . ASN B 1 270 ? -22.047 -8.664 -7.145 1 77 270 ASN B CA 1
ATOM 4457 C C . ASN B 1 270 ? -23.25 -9.539 -6.809 1 77 270 ASN B C 1
ATOM 4459 O O . ASN B 1 270 ? -24.031 -9.914 -7.691 1 77 270 ASN B O 1
ATOM 4463 N N . ALA B 1 271 ? -23.422 -9.852 -5.574 1 72.88 271 ALA B N 1
ATOM 4464 C CA . ALA B 1 271 ? -24.562 -10.656 -5.133 1 72.88 271 ALA B CA 1
ATOM 4465 C C . ALA B 1 271 ? -25.875 -9.898 -5.312 1 72.88 271 ALA B C 1
ATOM 4467 O O . ALA B 1 271 ? -26.891 -10.492 -5.676 1 72.88 271 ALA B O 1
ATOM 4468 N N . ASN B 1 272 ? -25.75 -8.664 -5.059 1 68.69 272 ASN B N 1
ATOM 4469 C CA . ASN B 1 272 ? -26.938 -7.828 -5.199 1 68.69 272 ASN B CA 1
ATOM 4470 C C . ASN B 1 272 ? -27.328 -7.652 -6.668 1 68.69 272 ASN B C 1
ATOM 4472 O O . ASN B 1 272 ? -28.5 -7.449 -6.98 1 68.69 272 ASN B O 1
ATOM 4476 N N . LEU B 1 273 ? -26.406 -7.703 -7.457 1 63.03 273 LEU B N 1
ATOM 4477 C CA . LEU B 1 273 ? -26.688 -7.574 -8.883 1 63.03 273 LEU B CA 1
ATOM 4478 C C . LEU B 1 273 ? -27.344 -8.844 -9.43 1 63.03 273 LEU B C 1
ATOM 4480 O O . LEU B 1 273 ? -28.188 -8.773 -10.32 1 63.03 273 LEU B O 1
ATOM 4484 N N . THR B 1 274 ? -26.969 -9.93 -8.93 1 57.44 274 THR B N 1
ATOM 4485 C CA . THR B 1 274 ? -27.547 -11.188 -9.391 1 57.44 274 THR B CA 1
ATOM 4486 C C . THR B 1 274 ? -28.906 -11.438 -8.742 1 57.44 274 THR B C 1
ATOM 4488 O O . THR B 1 274 ? -29.797 -12.039 -9.344 1 57.44 274 THR B O 1
ATOM 4491 N N . GLY B 1 275 ? -29.078 -11.109 -7.457 1 49.78 275 GLY B N 1
ATOM 4492 C CA . GLY B 1 275 ? -30.375 -11.297 -6.809 1 49.78 275 GLY B CA 1
ATOM 4493 C C . GLY B 1 275 ? -31.453 -10.398 -7.371 1 49.78 275 GLY B C 1
ATOM 4494 O O . GLY B 1 275 ? -32.625 -10.75 -7.336 1 49.78 275 GLY B O 1
ATOM 4495 N N . SER B 1 276 ? -31.172 -9.211 -7.711 1 43.44 276 SER B N 1
ATOM 4496 C CA . SER B 1 276 ? -32.188 -8.359 -8.297 1 43.44 276 SER B CA 1
ATOM 4497 C C . SER B 1 276 ? -32.688 -8.922 -9.633 1 43.44 276 SER B C 1
ATOM 4499 O O . SER B 1 276 ? -33.75 -8.547 -10.117 1 43.44 276 SER B O 1
ATOM 4501 N N . ARG B 1 277 ? -31.953 -9.75 -10.289 1 38.94 277 ARG B N 1
ATOM 4502 C CA . ARG B 1 277 ? -32.5 -10.305 -11.523 1 38.94 277 ARG B CA 1
ATOM 4503 C C . ARG B 1 277 ? -33.562 -11.359 -11.234 1 38.94 277 ARG B C 1
ATOM 4505 O O . ARG B 1 277 ? -34.469 -11.547 -12.031 1 38.94 277 ARG B O 1
ATOM 4512 N N . GLY B 1 278 ? -33.375 -11.977 -10.078 1 36.53 278 GLY B N 1
ATOM 4513 C CA . GLY B 1 278 ? -34.438 -12.945 -9.812 1 36.53 278 GLY B CA 1
ATOM 4514 C C . GLY B 1 278 ? -35.781 -12.312 -9.508 1 36.53 278 GLY B C 1
ATOM 4515 O O . GLY B 1 278 ? -36.812 -12.859 -9.859 1 36.53 278 GLY B O 1
ATOM 4516 N N . SER B 1 279 ? -35.688 -11.219 -8.727 1 38.16 279 SER B N 1
ATOM 4517 C CA . SER B 1 279 ? -36.969 -10.648 -8.359 1 38.16 279 SER B CA 1
ATOM 4518 C C . SER B 1 279 ? -37.625 -9.953 -9.547 1 38.16 279 SER B C 1
ATOM 4520 O O . SER B 1 279 ? -38.844 -9.922 -9.648 1 38.16 279 SER B O 1
ATOM 4522 N N . TYR B 1 280 ? -36.781 -9.383 -10.336 1 36 280 TYR B N 1
ATOM 4523 C CA . TYR B 1 280 ? -37.438 -8.734 -11.469 1 36 280 TYR B CA 1
ATOM 4524 C C . TYR B 1 280 ? -37.969 -9.758 -12.461 1 36 280 TYR B C 1
ATOM 4526 O O . TYR B 1 280 ? -38.969 -9.516 -13.148 1 36 280 TYR B O 1
ATOM 4534 N N . LEU B 1 281 ? -37.281 -10.836 -12.539 1 33.03 281 LEU B N 1
ATOM 4535 C CA . LEU B 1 281 ? -37.812 -11.852 -13.43 1 33.03 281 LEU B CA 1
ATOM 4536 C C . LEU B 1 281 ? -39.062 -12.484 -12.844 1 33.03 281 LEU B C 1
ATOM 4538 O O . LEU B 1 281 ? -40 -12.836 -13.586 1 33.03 281 LEU B O 1
ATOM 4542 N N . GLN B 1 282 ? -39.094 -12.562 -11.531 1 33.97 282 GLN B N 1
ATOM 4543 C CA . GLN B 1 282 ? -40.344 -13.078 -10.977 1 33.97 282 GLN B CA 1
ATOM 4544 C C . GLN B 1 282 ? -41.469 -12.07 -11.117 1 33.97 282 GLN B C 1
ATOM 4546 O O . GLN B 1 282 ? -42.625 -12.438 -11.383 1 33.97 282 GLN B O 1
ATOM 4551 N N . SER B 1 283 ? -41.094 -10.797 -10.891 1 34.28 283 SER B N 1
ATOM 4552 C CA . SER B 1 283 ? -42.188 -9.836 -11.008 1 34.28 283 SER B CA 1
ATOM 4553 C C . SER B 1 283 ? -42.594 -9.664 -12.461 1 34.28 283 SER B C 1
ATOM 4555 O O . SER B 1 283 ? -43.781 -9.383 -12.742 1 34.28 283 SER B O 1
ATOM 4557 N N . ALA B 1 284 ? -41.75 -9.773 -13.359 1 33.28 284 ALA B N 1
ATOM 4558 C CA . ALA B 1 284 ? -42.125 -9.672 -14.766 1 33.28 284 ALA B CA 1
ATOM 4559 C C . ALA B 1 284 ? -42.938 -10.883 -15.203 1 33.28 284 ALA B C 1
ATOM 4561 O O . ALA B 1 284 ? -43.844 -10.766 -16.031 1 33.28 284 ALA B O 1
ATOM 4562 N N . ALA B 1 285 ? -42.625 -11.984 -14.609 1 37.62 285 ALA B N 1
ATOM 4563 C CA . ALA B 1 285 ? -43.406 -13.172 -14.93 1 37.62 285 ALA B CA 1
ATOM 4564 C C . ALA B 1 285 ? -44.844 -13.055 -14.391 1 37.62 285 ALA B C 1
ATOM 4566 O O . ALA B 1 285 ? -45.781 -13.492 -15.039 1 37.62 285 ALA B O 1
ATOM 4567 N N . MET B 1 286 ? -44.875 -12.328 -13.25 1 38.09 286 MET B N 1
ATOM 4568 C CA . MET B 1 286 ? -46.219 -12.211 -12.688 1 38.09 286 MET B CA 1
ATOM 4569 C C . MET B 1 286 ? -47.062 -11.219 -13.484 1 38.09 286 MET B C 1
ATOM 4571 O O . MET B 1 286 ? -48.281 -11.227 -13.406 1 38.09 286 MET B O 1
ATOM 4575 N N . MET B 1 287 ? -46.344 -10.258 -14.062 1 36.62 287 MET B N 1
ATOM 4576 C CA . MET B 1 287 ? -47.156 -9.297 -14.789 1 36.62 287 MET B CA 1
ATOM 4577 C C . MET B 1 287 ? -47.625 -9.875 -16.109 1 36.62 287 MET B C 1
ATOM 4579 O O . MET B 1 287 ? -48.531 -9.328 -16.75 1 36.62 287 MET B O 1
ATOM 4583 N N . SER B 1 288 ? -46.812 -10.781 -16.625 1 33.38 288 SER B N 1
ATOM 4584 C CA . SER B 1 288 ? -47.281 -11.281 -17.906 1 33.38 288 SER B CA 1
ATOM 4585 C C . SER B 1 288 ? -48.375 -12.32 -17.734 1 33.38 288 SER B C 1
ATOM 4587 O O . SER B 1 288 ? -49.031 -12.742 -18.703 1 33.38 288 SER B O 1
ATOM 4589 N N . SER B 1 289 ? -48.656 -12.797 -16.5 1 29.47 289 SER B N 1
ATOM 4590 C CA . SER B 1 289 ? -49.812 -13.648 -16.5 1 29.47 289 SER B CA 1
ATOM 4591 C C . SER B 1 289 ? -51.094 -12.836 -16.281 1 29.47 289 SER B C 1
ATOM 4593 O O . SER B 1 289 ? -51.094 -11.844 -15.555 1 29.47 289 SER B O 1
#

pLDDT: mean 78.72, std 27.53, range [20.64, 98.81]

Organism: NCBI:txid35525

Solvent-accessible surface area (backbone atoms only — not comparable to full-atom values): 31972 Å² total; per-residue (Å²): 136,84,82,80,77,79,81,74,78,76,77,78,81,73,82,79,77,72,80,74,74,72,77,72,72,66,72,82,71,46,72,61,62,74,63,59,68,70,41,64,78,49,31,65,63,57,51,24,37,46,92,81,76,45,83,34,40,46,33,32,35,31,20,26,54,76,55,18,27,44,69,52,36,51,49,51,39,37,51,76,69,53,40,77,79,42,57,71,78,68,24,48,59,47,77,47,57,51,69,39,35,52,46,80,63,52,73,70,49,45,55,32,42,78,70,52,68,49,58,75,65,40,83,82,35,42,35,58,70,59,51,47,50,51,52,49,34,44,52,70,54,37,72,43,74,38,53,36,56,36,78,77,76,63,37,66,46,83,95,38,62,46,78,42,50,53,41,49,30,38,40,39,33,29,49,58,49,54,56,47,61,80,53,38,69,67,37,76,40,34,36,26,24,44,49,56,66,70,58,15,48,56,46,38,52,54,44,41,39,74,74,50,69,47,55,67,70,54,51,53,52,31,37,69,70,40,47,51,54,30,35,63,67,50,28,55,64,37,53,78,70,28,35,36,34,31,41,60,24,60,76,30,56,62,42,48,48,52,52,42,53,51,50,48,51,52,50,51,52,52,50,53,58,55,51,53,49,52,53,49,50,50,51,51,53,57,65,72,98,136,82,81,81,77,77,79,72,78,75,75,78,81,72,84,80,76,74,79,73,74,71,78,73,71,66,74,83,71,45,72,62,63,76,64,58,65,72,40,64,80,49,32,64,64,57,53,24,36,72,79,78,76,44,83,35,40,47,34,32,34,31,20,27,55,75,55,19,28,45,68,51,36,52,49,50,40,37,50,76,68,52,40,78,79,42,57,71,80,68,26,50,60,46,78,45,57,50,69,40,35,51,44,79,62,52,74,70,49,45,55,31,43,78,69,52,68,47,58,76,67,40,82,82,33,43,35,58,68,58,50,49,50,51,54,49,35,44,52,70,55,35,71,44,74,39,53,36,56,36,79,77,76,63,36,66,45,81,95,38,65,48,78,42,50,53,40,48,29,39,41,41,32,28,51,57,49,54,56,47,61,82,54,37,68,67,37,76,39,34,36,25,24,45,48,57,67,69,59,16,50,55,48,37,53,54,45,40,38,73,74,50,69,45,54,68,69,53,51,54,50,29,36,70,71,40,45,50,54,28,35,62,67,51,30,56,63,37,52,78,70,27,36,34,33,31,42,59,24,61,75,30,54,62,43,46,50,52,52,42,52,52,50,50,52,52,50,52,52,52,50,54,58,56,51,54,49,53,53,49,50,50,51,50,52,56,65,72,98

Secondary structure (DSSP, 8-state):
---------------------------TTSHHHHTTSSHHHHHHHHT-EETTTEEPPEEEEEEE-TTSSHHHHHHHHHHHTTGGGS-TTT-SEEEEEGGGGBPPPPHHHHHHHHTT-S-TTSGGGB-HHHHHHHHHHHHTT--EEEEEEETTTTEEEEEEEEEE---SEEEEEESSTTTSHHHHTT-SEEEEEE--HHHHHHHHHHHHHHTT---HHHHHHHIIIIIHHHIIIIIGGGGGG-SEEEETGGG-HHHHHHHHHHHHHHHHHHHHHHHHHHHHHHHHHHHH-/---------------------------SSSHHHHTTSSHHHHHHHHT-B-SSS-BPPEEEEEEE-TTSSHHHHHHHHHHHTTGGGS-TTT-SEEEEEGGGGBPPPPHHHHHHHHTT-S-TTSGGGB-HHHHHHHHHHHHTT--EEEEEEETTTTEEEEEEEEEE---SEEEEEESSTTTSHHHHTT-SEEEEEE--HHHHHHHHHHHHHHTT---HHHHHHHIIIIIHHHIIIIIGGGGGG-SEEEETGGG-HHHHHHHHHHHHHHHHHHHHHHHHHHHHHHHHHHHH-

Foldseek 3Di:
DDDPDPPPVPPPPDDPDDPVPPPPPDDLPDPPPVVPPPCPVVPVQVVLQDPVRDRFAAEEEEAEAAQLQSVVLVVVLCVVLVQVVDDQQPRQEEEDEQLLFFDADDPVLLVCVVQLNHFCLDPVRGPVVVLLVVLVCQRVQHKDWTFDADLQSRGTDPPDTDIHGHHRYYYYYYHQQQQDPSRNVSHPAYEYRDEDPVSSLVSQLCCCCPPRVDDNVSSVVSCVPHRVVSSVPGRVVSVVVHPYYHYPHPVRVPVSVVVSVVVVVSSSVSVSSVVVVVVVVVVVVVVVD/DDDPDPPVVPPDPDDPDDPVPPPPPDDQPDPPPVVPPPCPVVPVQVVLPPVVRDRFAAEEEEAEAAQLQSVVLVVVLCVVLVQVVDDQQPRQEEEDEQLLFFDADDPVLLVCVVQLNHFCLDPVRGPVVVLLVVLVCQRVQHKDWTFDADLQSRGTDPPDTDIHGHHRYYYYYYHQQQQDPSRNVSHPAYEYRDEDPVSSLVSQLCCCCPPRVDDNVSSVVSCVPHRVVSSVPGRVVSVVVHPYYHYPHPVRVPVSVVVSVVVVVSSSVSVSSVVVVVVVVVVVVVVVD